Protein AF-A0A2Z6PAM6-F1 (afdb_monomer_lite)

Organism: Trifolium subterraneum (NCBI:txid3900)

Structure (mmCIF, N/CA/C/O backbone):
data_AF-A0A2Z6PAM6-F1
#
_entry.id   AF-A0A2Z6PAM6-F1
#
loop_
_atom_site.group_PDB
_atom_site.id
_atom_site.type_symbol
_atom_site.label_atom_id
_atom_site.label_alt_id
_atom_site.label_comp_id
_atom_site.label_asym_id
_atom_site.label_entity_id
_atom_site.label_seq_id
_atom_site.pdbx_PDB_ins_code
_atom_site.Cartn_x
_atom_site.Cartn_y
_atom_site.Cartn_z
_atom_site.occupancy
_atom_site.B_iso_or_equiv
_atom_site.auth_seq_id
_atom_site.auth_comp_id
_atom_site.auth_asym_id
_atom_site.auth_atom_id
_atom_site.pdbx_PDB_model_num
ATOM 1 N N . MET A 1 1 ? 54.724 46.630 -42.891 1.00 45.88 1 MET A N 1
ATOM 2 C CA . MET A 1 1 ? 53.769 45.525 -42.675 1.00 45.88 1 MET A CA 1
ATOM 3 C C . MET A 1 1 ? 54.551 44.374 -42.083 1.00 45.88 1 MET A C 1
ATOM 5 O O . MET A 1 1 ? 55.514 43.957 -42.706 1.00 45.88 1 MET A O 1
ATOM 9 N N . ASP A 1 2 ? 54.193 43.949 -40.875 1.00 35.38 2 ASP A N 1
ATOM 10 C CA . ASP A 1 2 ? 54.925 42.956 -40.084 1.00 35.38 2 ASP A CA 1
ATOM 11 C C . ASP A 1 2 ? 53.932 41.852 -39.654 1.00 35.38 2 ASP A C 1
ATOM 13 O O . ASP A 1 2 ? 52.906 42.189 -39.052 1.00 35.38 2 ASP A O 1
ATOM 17 N N . PRO A 1 3 ? 54.135 40.570 -40.024 1.00 47.66 3 PRO A N 1
ATOM 18 C CA . PRO A 1 3 ? 53.111 39.530 -39.903 1.00 47.66 3 PRO A CA 1
ATOM 19 C C . PRO A 1 3 ? 53.018 38.867 -38.515 1.00 47.66 3 PRO A C 1
ATOM 21 O O . PRO A 1 3 ? 52.340 37.852 -38.376 1.00 47.66 3 PRO A O 1
ATOM 24 N N . TYR A 1 4 ? 53.631 39.422 -37.464 1.00 41.81 4 TYR A N 1
ATOM 25 C CA . TYR A 1 4 ? 53.755 38.746 -36.160 1.00 41.81 4 TYR A CA 1
ATOM 26 C C . TYR A 1 4 ? 52.834 39.254 -35.032 1.00 41.81 4 TYR A C 1
ATOM 28 O O . TYR A 1 4 ? 53.184 39.189 -33.853 1.00 41.81 4 TYR A O 1
ATOM 36 N N . ARG A 1 5 ? 51.626 39.743 -35.354 1.00 42.84 5 ARG A N 1
ATOM 37 C CA . ARG A 1 5 ? 50.685 40.286 -34.344 1.00 42.84 5 ARG A CA 1
ATOM 38 C C . ARG A 1 5 ? 49.276 39.684 -34.349 1.00 42.84 5 ARG A C 1
ATOM 40 O O . ARG A 1 5 ? 48.326 40.347 -33.947 1.00 42.84 5 ARG A O 1
ATOM 47 N N . ALA A 1 6 ? 49.137 38.423 -34.753 1.00 43.88 6 ALA A N 1
ATOM 48 C CA . ALA A 1 6 ? 47.849 37.726 -34.773 1.00 43.88 6 ALA A CA 1
ATOM 49 C C . ALA A 1 6 ? 47.902 36.347 -34.095 1.00 43.88 6 ALA A C 1
ATOM 51 O O . ALA A 1 6 ? 47.520 35.353 -34.699 1.00 43.88 6 ALA A O 1
ATOM 52 N N . GLN A 1 7 ? 48.368 36.256 -32.840 1.00 43.19 7 GLN A N 1
ATOM 53 C CA . GLN A 1 7 ? 48.189 35.014 -32.071 1.00 43.19 7 GLN A CA 1
ATOM 54 C C . GLN A 1 7 ? 48.267 35.176 -30.544 1.00 43.19 7 GLN A C 1
ATOM 56 O O . GLN A 1 7 ? 49.054 34.503 -29.891 1.00 43.19 7 GLN A O 1
ATOM 61 N N . GLN A 1 8 ? 47.442 36.041 -29.941 1.00 41.97 8 GLN A N 1
ATOM 62 C CA . GLN A 1 8 ? 47.258 36.045 -28.477 1.00 41.97 8 GLN A CA 1
ATOM 63 C C . GLN A 1 8 ? 45.845 36.463 -28.031 1.00 41.97 8 GLN A C 1
ATOM 65 O O . GLN A 1 8 ? 45.720 37.381 -27.237 1.00 41.97 8 GLN A O 1
ATOM 70 N N . MET A 1 9 ? 44.773 35.802 -28.490 1.00 32.25 9 MET A N 1
ATOM 71 C CA . MET A 1 9 ? 43.457 35.876 -27.809 1.00 32.25 9 MET A CA 1
ATOM 72 C C . MET A 1 9 ? 42.585 34.629 -28.040 1.00 32.25 9 MET A C 1
ATOM 74 O O . MET A 1 9 ? 41.437 34.733 -28.461 1.00 32.25 9 MET A O 1
ATOM 78 N N . SER A 1 10 ? 43.099 33.437 -27.727 1.00 39.69 10 SER A N 1
ATOM 79 C CA . SER A 1 10 ? 42.270 32.221 -27.734 1.00 39.69 10 SER A CA 1
ATOM 80 C C . SER A 1 10 ? 42.698 31.257 -26.636 1.00 39.69 10 SER A C 1
ATOM 82 O O . SER A 1 10 ? 43.316 30.248 -26.933 1.00 39.69 10 SER A O 1
ATOM 84 N N . ASN A 1 11 ? 42.419 31.583 -25.371 1.00 38.12 11 ASN A N 1
ATOM 85 C CA . ASN A 1 11 ? 42.366 30.606 -24.274 1.00 38.12 11 ASN A CA 1
ATOM 86 C C . ASN A 1 11 ? 41.611 31.203 -23.075 1.00 38.12 11 ASN A C 1
ATOM 88 O O . ASN A 1 11 ? 42.201 31.584 -22.068 1.00 38.12 11 ASN A O 1
ATOM 92 N N . LEU A 1 12 ? 40.282 31.269 -23.182 1.00 33.22 12 LEU A N 1
ATOM 93 C CA . LEU A 1 12 ? 39.401 31.366 -22.019 1.00 33.22 12 LEU A CA 1
ATOM 94 C C . LEU A 1 12 ? 38.520 30.113 -21.998 1.00 33.22 12 LEU A C 1
ATOM 96 O O . LEU A 1 12 ? 37.408 30.080 -22.519 1.00 33.22 12 LEU A O 1
ATOM 100 N N . LEU A 1 13 ? 39.080 29.034 -21.453 1.00 33.25 13 LEU A N 1
ATOM 101 C CA . LEU A 1 13 ? 38.375 27.778 -21.237 1.00 33.25 13 LEU A CA 1
ATOM 102 C C . LEU A 1 13 ? 37.438 27.964 -20.030 1.00 33.25 13 LEU A C 1
ATOM 104 O O . LEU A 1 13 ? 37.853 27.838 -18.877 1.00 33.25 13 LEU A O 1
ATOM 108 N N . ILE A 1 14 ? 36.171 28.302 -20.279 1.00 33.44 14 ILE A N 1
ATOM 109 C CA . ILE A 1 14 ? 35.136 28.285 -19.240 1.00 33.44 14 ILE A CA 1
ATOM 110 C C . ILE A 1 14 ? 34.893 26.823 -18.860 1.00 33.44 14 ILE A C 1
ATOM 112 O O . ILE A 1 14 ? 34.308 26.041 -19.608 1.00 33.44 14 ILE A O 1
ATOM 116 N N . LYS A 1 15 ? 35.365 26.450 -17.672 1.00 30.73 15 LYS A N 1
ATOM 117 C CA . LYS A 1 15 ? 35.128 25.148 -17.050 1.00 30.73 15 LYS A CA 1
ATOM 118 C C . LYS A 1 15 ? 33.671 25.098 -16.574 1.00 30.73 15 LYS A C 1
ATOM 120 O O . LYS A 1 15 ? 33.370 25.464 -15.439 1.00 30.73 15 LYS A O 1
ATOM 125 N N . VAL A 1 16 ? 32.758 24.674 -17.450 1.00 31.38 16 VAL A N 1
ATOM 126 C CA . VAL A 1 16 ? 31.370 24.366 -17.078 1.00 31.38 16 VAL A CA 1
ATOM 127 C C . VAL A 1 16 ? 31.398 23.128 -16.182 1.00 31.38 16 VAL A C 1
ATOM 129 O O . VAL A 1 16 ? 31.627 22.012 -16.640 1.00 31.38 16 VAL A O 1
ATOM 132 N N . LYS A 1 17 ? 31.221 23.329 -14.873 1.00 30.00 17 LYS A N 1
ATOM 133 C CA . LYS A 1 17 ? 30.958 22.237 -13.932 1.00 30.00 17 LYS A CA 1
ATOM 134 C C . LYS A 1 17 ? 29.567 21.681 -14.234 1.00 30.00 17 LYS A C 1
ATOM 136 O O . LYS A 1 17 ? 28.572 22.354 -13.973 1.00 30.00 17 LYS A O 1
ATOM 141 N N . GLU A 1 18 ? 29.503 20.465 -14.767 1.00 33.84 18 GLU A N 1
ATOM 142 C CA . GLU A 1 18 ? 28.255 19.708 -14.861 1.00 33.84 18 GLU A CA 1
ATOM 143 C C . GLU A 1 18 ? 27.668 19.504 -13.455 1.00 33.84 18 GLU A C 1
ATOM 145 O O . GLU A 1 18 ? 28.290 18.907 -12.575 1.00 33.84 18 GLU A O 1
ATOM 150 N N . GLN A 1 19 ? 26.466 20.041 -13.235 1.00 35.66 19 GLN A N 1
ATOM 151 C CA . GLN A 1 19 ? 25.665 19.764 -12.046 1.00 35.66 19 GLN A CA 1
ATOM 152 C C . GLN A 1 19 ? 25.039 18.362 -12.136 1.00 35.66 19 GLN A C 1
ATOM 154 O O . GLN A 1 19 ? 24.623 17.935 -13.219 1.00 35.66 19 GLN A O 1
ATOM 159 N N . PRO A 1 20 ? 24.901 17.647 -11.006 1.00 32.34 20 PRO A N 1
ATOM 160 C CA . PRO A 1 20 ? 24.305 16.321 -10.994 1.00 32.34 20 PRO A CA 1
ATOM 161 C C . PRO A 1 20 ? 22.817 16.396 -11.361 1.00 32.34 20 PRO A C 1
ATOM 163 O O . PRO A 1 20 ? 22.029 17.102 -10.729 1.00 32.34 20 PRO A O 1
ATOM 166 N N . ARG A 1 21 ? 22.421 15.627 -12.382 1.00 33.53 21 ARG A N 1
ATOM 167 C CA . ARG A 1 21 ? 21.019 15.433 -12.776 1.00 33.53 21 ARG A CA 1
ATOM 168 C C . ARG A 1 21 ? 20.254 14.749 -11.642 1.00 33.53 21 ARG A C 1
ATOM 170 O O . ARG A 1 21 ? 20.293 13.528 -11.496 1.00 33.53 21 ARG A O 1
ATOM 177 N N . VAL A 1 22 ? 19.511 15.534 -10.868 1.00 31.36 22 VAL A N 1
ATOM 178 C CA . VAL A 1 22 ? 18.531 15.022 -9.907 1.00 31.36 22 VAL A CA 1
ATOM 179 C C . VAL A 1 22 ? 17.347 14.453 -10.690 1.00 31.36 22 VAL A C 1
ATOM 181 O O . VAL A 1 22 ? 16.573 15.185 -11.306 1.00 31.36 22 VAL A O 1
ATOM 184 N N . ARG A 1 23 ? 17.189 13.124 -10.679 1.00 29.56 23 ARG A N 1
ATOM 185 C CA . ARG A 1 23 ? 15.963 12.459 -11.141 1.00 29.56 23 ARG A CA 1
ATOM 186 C C . ARG A 1 23 ? 14.839 12.739 -10.143 1.00 29.56 23 ARG A C 1
ATOM 188 O O . ARG A 1 23 ? 14.643 11.990 -9.189 1.00 29.56 23 ARG A O 1
ATOM 195 N N . ILE A 1 24 ? 14.088 13.811 -10.374 1.00 32.34 24 ILE A N 1
ATOM 196 C CA . ILE A 1 24 ? 12.841 14.073 -9.655 1.00 32.34 24 ILE A CA 1
ATOM 197 C C . ILE A 1 24 ? 11.809 13.054 -10.153 1.00 32.34 24 ILE A C 1
ATOM 199 O O . ILE A 1 24 ? 11.395 13.088 -11.312 1.00 32.34 24 ILE A O 1
ATOM 203 N N . LYS A 1 25 ? 11.390 12.123 -9.287 1.00 28.56 25 LYS A N 1
ATOM 204 C CA . LYS A 1 25 ? 10.176 11.328 -9.520 1.00 28.56 25 LYS A CA 1
ATOM 205 C C . LYS A 1 25 ? 8.996 12.300 -9.492 1.00 28.56 25 LYS A C 1
ATOM 207 O O . LYS A 1 25 ? 8.609 12.775 -8.429 1.00 28.56 25 LYS A O 1
ATOM 212 N N . SER A 1 26 ? 8.480 12.649 -10.666 1.00 33.00 26 SER A N 1
ATOM 213 C CA . SER A 1 26 ? 7.432 13.650 -10.846 1.00 33.00 26 SER A CA 1
ATOM 214 C C . SER A 1 26 ? 6.115 13.199 -10.208 1.00 33.00 26 SER A C 1
ATOM 216 O O . SER A 1 26 ? 5.328 12.490 -10.832 1.00 33.00 26 SER A O 1
ATOM 218 N N . ARG A 1 27 ? 5.853 13.639 -8.975 1.00 38.69 27 ARG A N 1
ATOM 219 C CA . ARG A 1 27 ? 4.483 13.950 -8.557 1.00 38.69 27 ARG A CA 1
ATOM 220 C C . ARG A 1 27 ? 4.191 15.348 -9.094 1.00 38.69 27 ARG A C 1
ATOM 222 O O . ARG A 1 27 ? 4.946 16.272 -8.803 1.00 38.69 27 ARG A O 1
ATOM 229 N N . LEU A 1 28 ? 3.183 15.462 -9.959 1.00 45.59 28 LEU A N 1
ATOM 230 C CA . LEU A 1 28 ? 2.798 16.728 -10.584 1.00 45.59 28 LEU A CA 1
ATOM 231 C C . LEU A 1 28 ? 2.545 17.778 -9.487 1.00 45.59 28 LEU A C 1
ATOM 233 O O . LEU A 1 28 ? 1.817 17.483 -8.537 1.00 45.59 28 LEU A O 1
ATOM 237 N N . PRO A 1 29 ? 3.149 18.973 -9.567 1.00 42.41 29 PRO A N 1
ATOM 238 C CA . PRO A 1 29 ? 2.836 20.040 -8.634 1.00 42.41 29 PRO A CA 1
ATOM 239 C C . PRO A 1 29 ? 1.403 20.521 -8.892 1.00 42.41 29 PRO A C 1
ATOM 241 O O . PRO A 1 29 ? 1.026 20.801 -10.028 1.00 42.41 29 PRO A O 1
ATOM 244 N N . VAL A 1 30 ? 0.607 20.602 -7.824 1.00 56.91 30 VAL A N 1
ATOM 245 C CA . VAL A 1 30 ? -0.776 21.099 -7.847 1.00 56.91 30 VAL A CA 1
ATOM 246 C C . VAL A 1 30 ? -0.728 22.621 -7.961 1.00 56.91 30 VAL A C 1
ATOM 248 O O . VAL A 1 30 ? -0.848 23.339 -6.969 1.00 56.91 30 VAL A O 1
ATOM 251 N N . VAL A 1 31 ? -0.453 23.123 -9.162 1.00 70.75 31 VAL A N 1
ATOM 252 C CA . VAL A 1 31 ? -0.505 24.555 -9.456 1.00 70.75 31 VAL A CA 1
ATOM 253 C C . VAL A 1 31 ? -1.745 24.821 -10.306 1.00 70.75 31 VAL A C 1
ATOM 255 O O . VAL A 1 31 ? -1.947 24.097 -11.279 1.00 70.75 31 VAL A O 1
ATOM 258 N N . PRO A 1 32 ? -2.583 25.822 -9.971 1.00 82.12 32 PRO A N 1
ATOM 259 C CA . PRO A 1 32 ? -3.741 26.167 -10.790 1.00 82.12 32 PRO A CA 1
ATOM 260 C C . PRO A 1 32 ? -3.301 26.474 -12.224 1.00 82.12 32 PRO A C 1
ATOM 262 O O . PRO A 1 32 ? -2.483 27.373 -12.440 1.00 82.12 32 PRO A O 1
ATOM 265 N N . TYR A 1 33 ? -3.819 25.714 -13.190 1.00 84.12 33 TYR A N 1
ATOM 266 C CA . TYR A 1 33 ? -3.381 25.760 -14.588 1.00 84.12 33 TYR A CA 1
ATOM 267 C C . TYR A 1 33 ? -3.519 27.159 -15.205 1.00 84.12 33 TYR A C 1
ATOM 269 O O . TYR A 1 33 ? -2.689 27.563 -16.017 1.00 84.12 33 TYR A O 1
ATOM 277 N N . ASP A 1 34 ? -4.500 27.939 -14.747 1.00 83.88 34 ASP A N 1
ATOM 278 C CA . ASP A 1 34 ? -4.773 29.307 -15.206 1.00 83.88 34 ASP A CA 1
ATOM 279 C C . ASP A 1 34 ? -3.568 30.236 -14.997 1.00 83.88 34 ASP A C 1
ATOM 281 O O . ASP A 1 34 ? -3.312 31.141 -15.787 1.00 83.88 34 ASP A O 1
ATOM 285 N N . ARG A 1 35 ? -2.780 29.985 -13.943 1.00 90.50 35 ARG A N 1
ATOM 286 C CA . ARG A 1 35 ? -1.583 30.773 -13.621 1.00 90.50 35 ARG A CA 1
ATOM 287 C C . ARG A 1 35 ? -0.383 30.415 -14.489 1.00 90.50 35 ARG A C 1
ATOM 289 O O . ARG A 1 35 ? 0.575 31.180 -14.538 1.00 90.50 35 ARG A O 1
ATOM 296 N N . MET A 1 36 ? -0.408 29.264 -15.157 1.00 91.12 36 MET A N 1
ATOM 297 C CA . MET A 1 36 ? 0.644 28.867 -16.091 1.00 91.12 36 MET A CA 1
ATOM 298 C C . MET A 1 36 ? 0.428 29.463 -17.486 1.00 91.12 36 MET A C 1
ATOM 300 O O . MET A 1 36 ? 1.390 29.566 -18.246 1.00 91.12 36 MET A O 1
ATOM 304 N N . PHE A 1 37 ? -0.800 29.876 -17.820 1.00 90.50 37 PHE A N 1
ATOM 305 C CA . PHE A 1 37 ? -1.158 30.380 -19.148 1.00 90.50 37 PHE A CA 1
ATOM 306 C C . PHE A 1 37 ? -0.265 31.543 -19.624 1.00 90.50 37 PHE A C 1
ATOM 308 O O . PHE A 1 37 ? 0.335 31.399 -20.691 1.00 90.50 37 PHE A O 1
ATOM 315 N N . PRO A 1 38 ? -0.011 32.607 -18.826 1.00 93.19 38 PRO A N 1
ATOM 316 C CA . PRO A 1 38 ? 0.828 33.734 -19.257 1.00 93.19 38 PRO A CA 1
ATOM 317 C C . PRO A 1 38 ? 2.280 33.354 -19.581 1.00 93.19 38 PRO A C 1
ATOM 319 O O . PRO A 1 38 ? 2.973 34.079 -20.289 1.00 93.19 38 PRO A O 1
ATOM 322 N N . PHE A 1 39 ? 2.757 32.219 -19.063 1.00 94.00 39 PHE A N 1
ATOM 323 C CA . PHE A 1 39 ? 4.105 31.714 -19.321 1.00 94.00 39 PHE A CA 1
ATOM 324 C C . PHE A 1 39 ? 4.197 30.849 -20.577 1.00 94.00 39 PHE A C 1
ATOM 326 O O . PHE A 1 39 ? 5.301 30.641 -21.083 1.00 94.00 39 PHE A O 1
ATOM 333 N N . MET A 1 40 ? 3.065 30.333 -21.060 1.00 93.12 40 MET A N 1
ATOM 334 C CA . MET A 1 40 ? 2.990 29.473 -22.240 1.00 93.12 40 MET A CA 1
ATOM 335 C C . MET A 1 40 ? 2.682 30.281 -23.504 1.00 93.12 40 MET A C 1
ATOM 337 O O . MET A 1 40 ? 3.306 30.030 -24.532 1.00 93.12 40 MET A O 1
ATOM 341 N N . THR A 1 41 ? 1.797 31.284 -23.418 1.00 91.44 41 THR A N 1
ATOM 342 C CA . THR A 1 41 ? 1.348 32.100 -24.563 1.00 91.44 41 THR A CA 1
ATOM 343 C C . THR A 1 41 ? 2.485 32.716 -25.388 1.00 91.44 41 THR A C 1
ATOM 345 O O . THR A 1 41 ? 2.428 32.618 -26.609 1.00 91.44 41 THR A O 1
ATOM 348 N N . PRO A 1 42 ? 3.558 33.288 -24.799 1.00 93.19 42 PRO A N 1
ATOM 349 C CA . PRO A 1 42 ? 4.625 33.913 -25.589 1.00 93.19 42 PRO A CA 1
ATOM 350 C C . PRO A 1 42 ? 5.465 32.925 -26.412 1.00 93.19 42 PRO A C 1
ATOM 352 O O . PRO A 1 42 ? 6.220 33.342 -27.284 1.00 93.19 42 PRO A O 1
ATOM 355 N N . ALA A 1 43 ? 5.394 31.629 -26.098 1.00 91.31 43 ALA A N 1
ATOM 356 C CA . ALA A 1 43 ? 6.224 30.588 -26.701 1.00 91.31 43 ALA A CA 1
ATOM 357 C C . ALA A 1 43 ? 5.460 29.700 -27.697 1.00 91.31 43 ALA A C 1
ATOM 359 O O . ALA A 1 43 ? 6.053 28.796 -28.287 1.00 91.31 43 ALA A O 1
ATOM 360 N N . ILE A 1 44 ? 4.159 29.936 -27.884 1.00 93.81 44 ILE A N 1
ATOM 361 C CA . ILE A 1 44 ? 3.319 29.205 -28.836 1.00 93.81 44 ILE A CA 1
ATOM 362 C C . ILE A 1 44 ? 2.728 30.173 -29.866 1.00 93.81 44 ILE A C 1
ATOM 364 O O . ILE A 1 44 ? 2.447 31.328 -29.566 1.00 93.81 44 ILE A O 1
ATOM 368 N N . GLY A 1 45 ? 2.576 29.706 -31.107 1.00 95.38 45 GLY A N 1
ATOM 369 C CA . GLY A 1 45 ? 1.965 30.500 -32.174 1.00 95.38 45 GLY A CA 1
ATOM 370 C C . GLY A 1 45 ? 0.475 30.781 -31.919 1.00 95.38 45 GLY A C 1
ATOM 371 O O . GLY A 1 45 ? -0.152 30.062 -31.137 1.00 95.38 45 GLY A O 1
ATOM 372 N N . PRO A 1 46 ? -0.111 31.780 -32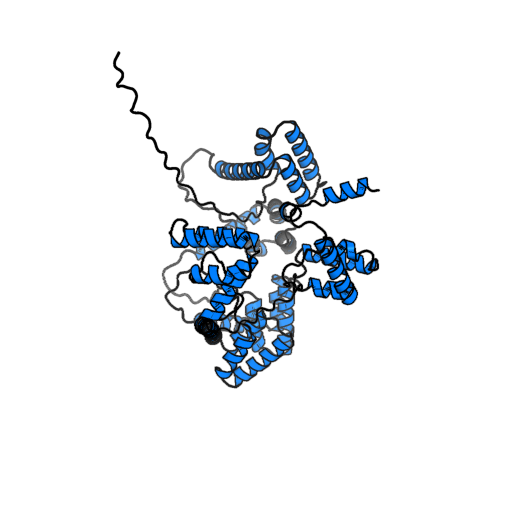.604 1.00 93.38 46 PRO A N 1
ATOM 373 C CA . PRO A 1 46 ? -1.488 32.230 -32.375 1.00 93.38 46 PRO A CA 1
ATOM 374 C C . PRO A 1 46 ? -2.528 31.106 -32.510 1.00 93.38 46 PRO A C 1
ATOM 376 O O . PRO A 1 46 ? -3.434 31.016 -31.685 1.00 93.38 46 PRO A O 1
ATOM 379 N N . ASP A 1 47 ? -2.355 30.187 -33.462 1.00 95.19 47 ASP A N 1
ATOM 380 C CA . ASP A 1 47 ? -3.275 29.056 -33.658 1.00 95.19 47 ASP A CA 1
ATOM 381 C C . ASP A 1 47 ? -3.343 28.141 -32.426 1.00 95.19 47 ASP A C 1
ATOM 383 O O . ASP A 1 47 ? -4.420 27.751 -31.974 1.00 95.19 47 ASP A O 1
ATOM 387 N N . LYS A 1 48 ? -2.181 27.848 -31.829 1.00 95.62 48 LYS A N 1
ATOM 388 C CA . LYS A 1 48 ? -2.077 27.020 -30.620 1.00 95.62 48 LYS A CA 1
ATOM 389 C C . LYS A 1 48 ? -2.547 27.762 -29.377 1.00 95.62 48 LYS A C 1
ATOM 391 O O . LYS A 1 48 ? -3.055 27.125 -28.459 1.00 95.62 48 LYS A O 1
ATOM 396 N N . THR A 1 49 ? -2.386 29.084 -29.341 1.00 95.88 49 THR A N 1
ATOM 397 C CA . THR A 1 49 ? -2.940 29.928 -28.277 1.00 95.88 49 THR A CA 1
ATOM 398 C C . THR A 1 49 ? -4.460 29.829 -28.253 1.00 95.88 49 THR A C 1
ATOM 400 O O . THR A 1 49 ? -5.014 29.531 -27.199 1.00 95.88 49 THR A O 1
ATOM 403 N N . ASN A 1 50 ? -5.115 29.970 -29.409 1.00 95.44 50 ASN A N 1
ATOM 404 C CA . ASN A 1 50 ? -6.572 29.863 -29.520 1.00 95.44 50 ASN A CA 1
ATOM 405 C C . ASN A 1 50 ? -7.071 28.460 -29.125 1.00 95.44 50 ASN A C 1
ATOM 407 O O . ASN A 1 50 ? -8.069 28.322 -28.416 1.00 95.44 50 ASN A O 1
ATOM 411 N N . GLU A 1 51 ? -6.362 27.404 -29.543 1.00 97.38 51 GLU A N 1
ATOM 412 C CA . GLU A 1 51 ? -6.699 26.025 -29.165 1.00 97.38 51 GLU A CA 1
ATOM 413 C C . GLU A 1 51 ? -6.540 25.785 -27.654 1.00 97.38 51 GLU A C 1
ATOM 415 O O . GLU A 1 51 ? -7.393 25.152 -27.023 1.00 97.38 51 GLU A O 1
ATOM 420 N N . LEU A 1 52 ? -5.464 26.311 -27.059 1.00 96.19 52 LEU A N 1
ATOM 421 C CA . LEU A 1 52 ? -5.209 26.217 -25.625 1.00 96.19 52 LEU A CA 1
ATOM 422 C C . LEU A 1 52 ? -6.254 27.000 -24.820 1.00 96.19 52 LEU A C 1
ATOM 424 O O . LEU A 1 52 ? -6.745 26.491 -23.817 1.00 96.19 52 LEU A O 1
ATOM 428 N N . GLU A 1 53 ? -6.631 28.198 -25.261 1.00 95.75 53 GLU A N 1
ATOM 429 C CA . GLU A 1 53 ? -7.657 29.032 -24.624 1.00 95.75 53 GLU A CA 1
ATOM 430 C C . GLU A 1 53 ? -9.029 28.345 -24.632 1.00 95.75 53 GLU A C 1
ATOM 432 O O . GLU A 1 53 ? -9.634 28.154 -23.575 1.00 95.75 53 GLU A O 1
ATOM 437 N N . ALA A 1 54 ? -9.457 27.822 -25.786 1.00 96.94 54 ALA A N 1
ATOM 438 C CA . ALA A 1 54 ? -10.690 27.042 -25.887 1.00 96.94 54 ALA A CA 1
ATOM 439 C C . ALA A 1 54 ? -10.668 25.780 -24.999 1.00 96.94 54 ALA A C 1
ATOM 441 O O . ALA A 1 54 ? -11.706 25.351 -24.482 1.00 96.94 54 ALA A O 1
ATOM 442 N N . LEU A 1 55 ? -9.493 25.164 -24.813 1.00 96.56 55 LEU A N 1
ATOM 443 C CA . LEU A 1 55 ? -9.315 24.028 -23.908 1.00 96.56 55 LEU A CA 1
ATOM 444 C C . LEU A 1 55 ? -9.476 24.442 -22.434 1.00 96.56 55 LEU A C 1
ATOM 446 O O . LEU A 1 55 ? -10.130 23.725 -21.672 1.00 96.56 55 LEU A O 1
ATOM 450 N N . PHE A 1 56 ? -8.912 25.586 -22.043 1.00 95.06 56 PHE A N 1
ATOM 451 C CA . PHE A 1 56 ? -9.050 26.155 -20.700 1.00 95.06 56 PHE A CA 1
ATOM 452 C C . PHE A 1 56 ? -10.495 26.532 -20.374 1.00 95.06 56 PHE A C 1
ATOM 454 O O . PHE A 1 56 ? -10.963 26.247 -19.272 1.00 95.06 56 PHE A O 1
ATOM 461 N N . ASP A 1 57 ? -11.228 27.096 -21.329 1.00 94.75 57 ASP A N 1
ATOM 462 C CA . ASP A 1 57 ? -12.637 27.442 -21.141 1.00 94.75 57 ASP A CA 1
ATOM 463 C C . ASP A 1 57 ? -13.513 26.209 -20.897 1.00 94.75 57 ASP A C 1
ATOM 465 O O . ASP A 1 57 ? -14.357 26.212 -19.998 1.00 94.75 57 ASP A O 1
ATOM 469 N N . LYS A 1 58 ? -13.275 25.115 -21.633 1.00 97.06 58 LYS A N 1
ATOM 470 C CA . LYS A 1 58 ? -13.954 23.828 -21.390 1.00 97.06 58 LYS A CA 1
ATOM 471 C C . LYS A 1 58 ? -13.640 23.264 -20.005 1.00 97.06 58 LYS A C 1
ATOM 473 O O . LYS A 1 58 ? -14.527 22.734 -19.341 1.00 97.06 58 LYS A O 1
ATOM 478 N N . TYR A 1 59 ? -12.390 23.387 -19.562 1.00 94.62 59 TYR A N 1
ATOM 479 C CA . TYR A 1 59 ? -11.976 22.960 -18.226 1.00 94.62 59 TYR A CA 1
ATOM 480 C C . TYR A 1 59 ? -12.643 23.791 -17.122 1.00 94.62 59 TYR A C 1
ATOM 482 O O . TYR A 1 59 ? -13.209 23.223 -16.192 1.00 94.62 59 TYR A O 1
ATOM 490 N N . LYS A 1 60 ? -12.678 25.122 -17.260 1.00 90.12 60 LYS A N 1
ATOM 491 C CA . LYS A 1 60 ? -13.350 26.022 -16.304 1.00 90.12 60 LYS A CA 1
ATOM 492 C C . LYS A 1 60 ? -14.853 25.768 -16.193 1.00 90.12 60 LYS A C 1
ATOM 494 O O . LYS A 1 60 ? -15.404 25.904 -15.106 1.00 90.12 60 LYS A O 1
ATOM 499 N N . ARG A 1 61 ? -15.509 25.375 -17.290 1.00 95.25 61 ARG A N 1
ATOM 500 C CA . ARG A 1 61 ? -16.927 24.972 -17.296 1.00 95.25 61 ARG A CA 1
ATOM 501 C C . ARG A 1 61 ? -17.170 23.547 -16.778 1.00 95.25 61 ARG A C 1
ATOM 503 O O . ARG A 1 61 ? -18.300 23.078 -16.836 1.00 95.25 61 ARG A O 1
ATOM 510 N N . ALA A 1 62 ? -16.134 22.856 -16.293 1.00 93.00 62 ALA A N 1
ATOM 511 C CA . ALA A 1 62 ? -16.184 21.458 -15.860 1.00 93.00 62 ALA A CA 1
ATOM 512 C C . ALA A 1 62 ? -16.696 20.481 -16.942 1.00 93.00 62 ALA A C 1
ATOM 514 O O . ALA A 1 62 ? -17.111 19.364 -16.641 1.00 93.00 62 ALA A O 1
ATOM 515 N N . GLU A 1 63 ? -16.610 20.859 -18.223 1.00 97.00 63 GLU A N 1
ATOM 516 C CA . GLU A 1 63 ? -16.969 20.004 -19.366 1.00 97.00 63 GLU A CA 1
ATOM 517 C C . GLU A 1 63 ? -15.896 18.935 -19.641 1.00 97.00 63 GLU A C 1
ATOM 519 O O . GLU A 1 63 ? -16.059 18.076 -20.511 1.00 97.00 63 GLU A O 1
ATOM 524 N N . MET A 1 64 ? -14.757 19.005 -18.943 1.00 96.06 64 MET A N 1
ATOM 525 C CA . MET A 1 64 ? -13.602 18.147 -19.168 1.00 96.06 64 MET A CA 1
ATOM 526 C C . MET A 1 64 ? -12.921 17.751 -17.850 1.00 96.06 64 MET A C 1
ATOM 528 O O . MET A 1 64 ? -12.488 18.636 -17.117 1.00 96.06 64 MET A O 1
ATOM 532 N N . PRO A 1 65 ? -12.735 16.446 -17.578 1.00 92.62 65 PRO A N 1
ATOM 533 C CA . PRO A 1 65 ? -11.993 15.984 -16.405 1.00 92.62 65 PRO A CA 1
ATOM 534 C C . PRO A 1 65 ? -10.511 16.396 -16.426 1.00 92.62 65 PRO A C 1
ATOM 536 O O . PRO A 1 65 ? -9.882 16.388 -17.490 1.00 92.62 65 PRO A O 1
ATOM 539 N N . ASP A 1 66 ? -9.916 16.612 -15.249 1.00 89.19 66 ASP A N 1
ATOM 540 C CA . ASP A 1 66 ? -8.523 17.061 -15.055 1.00 89.19 66 ASP A CA 1
ATOM 541 C C . ASP A 1 66 ? -7.486 16.263 -15.858 1.00 89.19 66 ASP A C 1
ATOM 543 O O . ASP A 1 66 ? -6.610 16.828 -16.516 1.00 89.19 66 ASP A O 1
ATOM 547 N N . HIS A 1 67 ? -7.585 14.931 -15.845 1.00 87.62 67 HIS A N 1
ATOM 548 C CA . HIS A 1 67 ? -6.637 14.059 -16.547 1.00 87.62 67 HIS A CA 1
ATOM 549 C C . HIS A 1 67 ? -6.739 14.201 -18.076 1.00 87.62 67 HIS A C 1
ATOM 551 O O . HIS A 1 67 ? -5.732 14.108 -18.788 1.00 87.62 67 HIS A O 1
ATOM 557 N N . THR A 1 68 ? -7.949 14.456 -18.586 1.00 94.38 68 THR A N 1
ATOM 558 C CA . THR A 1 68 ? -8.201 14.682 -20.015 1.00 94.38 68 THR A CA 1
ATOM 559 C C . THR A 1 68 ? -7.708 16.066 -20.422 1.00 94.38 68 THR A C 1
ATOM 561 O O . THR A 1 68 ? -7.036 16.191 -21.451 1.00 94.38 68 THR A O 1
ATOM 564 N N . PHE A 1 69 ? -7.967 17.080 -19.593 1.00 95.56 69 PHE A N 1
ATOM 565 C CA . PHE A 1 69 ? -7.455 18.433 -19.785 1.00 95.56 69 PHE A CA 1
ATOM 566 C C . PHE A 1 69 ? -5.924 18.443 -19.862 1.00 95.56 69 PHE A C 1
ATOM 568 O O . PHE A 1 69 ? -5.362 18.898 -20.859 1.00 95.56 69 PHE A O 1
ATOM 575 N N . PHE A 1 70 ? -5.243 17.847 -18.878 1.00 93.69 70 PHE A N 1
ATOM 576 C CA . PHE A 1 70 ? -3.780 17.822 -18.835 1.00 93.69 70 PHE A CA 1
ATOM 577 C C . PHE A 1 70 ? -3.169 17.105 -20.045 1.00 93.69 70 PHE A C 1
ATOM 579 O O . PHE A 1 70 ? -2.195 17.580 -20.632 1.00 93.69 70 PHE A O 1
ATOM 586 N N . SER A 1 71 ? -3.764 15.983 -20.460 1.00 94.81 71 SER A N 1
ATOM 587 C CA . SER A 1 71 ? -3.303 15.228 -21.630 1.00 94.81 71 SER A CA 1
ATOM 588 C C . SER A 1 71 ? -3.436 16.037 -22.923 1.00 94.81 71 SER A C 1
ATOM 590 O O . SER A 1 71 ? -2.516 16.036 -23.742 1.00 94.81 71 SER A O 1
ATOM 592 N N . ARG A 1 72 ? -4.545 16.769 -23.099 1.00 96.44 72 ARG A N 1
ATOM 593 C CA . ARG A 1 72 ? -4.751 17.643 -24.265 1.00 96.44 72 ARG A CA 1
ATOM 594 C C . ARG A 1 72 ? -3.835 18.859 -24.241 1.00 96.44 72 ARG A C 1
ATOM 596 O O . ARG A 1 72 ? -3.197 19.138 -25.249 1.00 96.44 72 ARG A O 1
ATOM 603 N N . MET A 1 73 ? -3.694 19.509 -23.088 1.00 96.38 73 MET A N 1
ATOM 604 C CA . MET A 1 73 ? -2.763 20.621 -22.900 1.00 96.38 73 MET A CA 1
ATOM 605 C C . MET A 1 73 ? -1.344 20.190 -23.289 1.00 96.38 73 MET A C 1
ATOM 607 O O . MET A 1 73 ? -0.706 20.837 -24.113 1.00 96.38 73 MET A O 1
ATOM 611 N N . LYS A 1 74 ? -0.885 19.033 -22.795 1.00 96.06 74 LYS A N 1
ATOM 612 C CA . LYS A 1 74 ? 0.419 18.451 -23.153 1.00 96.06 74 LYS A CA 1
ATOM 613 C C . LYS A 1 74 ? 0.576 18.204 -24.656 1.00 96.06 74 LYS A C 1
ATOM 615 O O . LYS A 1 74 ? 1.688 18.358 -25.154 1.00 96.06 74 LYS A O 1
ATOM 620 N N . GLY A 1 75 ? -0.497 17.852 -25.365 1.00 96.38 75 GLY A N 1
ATOM 621 C CA . GLY A 1 75 ? -0.494 17.703 -26.824 1.00 96.38 75 GLY A CA 1
ATOM 622 C C . GLY A 1 75 ? -0.345 19.028 -27.581 1.00 96.38 75 GLY A C 1
ATOM 623 O O . GLY A 1 75 ? 0.379 19.075 -28.570 1.00 96.38 75 GLY A O 1
ATOM 624 N N . ILE A 1 76 ? -0.973 20.103 -27.094 1.00 96.06 76 ILE A N 1
ATOM 625 C CA . ILE A 1 76 ? -0.939 21.429 -27.737 1.00 96.06 76 ILE A CA 1
ATOM 626 C C . ILE A 1 76 ? 0.416 22.112 -27.508 1.00 96.06 76 ILE A C 1
ATOM 628 O O . ILE A 1 76 ? 1.072 22.555 -28.457 1.00 96.06 76 ILE A O 1
ATOM 632 N N . VAL A 1 77 ? 0.851 22.183 -26.245 1.00 95.38 77 VAL A N 1
ATOM 633 C CA . VAL A 1 77 ? 2.026 22.977 -25.842 1.00 95.38 77 VAL A CA 1
ATOM 634 C C . VAL A 1 77 ? 3.325 22.177 -25.723 1.00 95.38 77 VAL A C 1
ATOM 636 O O . VAL A 1 77 ? 4.406 22.760 -25.710 1.00 95.38 77 VAL A O 1
ATOM 639 N N . GLY A 1 78 ? 3.251 20.847 -25.643 1.00 96.31 78 GLY A N 1
ATOM 640 C CA . GLY A 1 78 ? 4.408 19.985 -25.405 1.00 96.31 78 GLY A CA 1
ATOM 641 C C . GLY A 1 78 ? 4.835 19.910 -23.931 1.00 96.31 78 GLY A C 1
ATOM 642 O O . GLY A 1 78 ? 4.596 20.800 -23.114 1.00 96.31 78 GLY A O 1
ATOM 643 N N . LYS A 1 79 ? 5.500 18.807 -23.562 1.00 94.19 79 LYS A N 1
ATOM 644 C CA . LYS A 1 79 ? 5.916 18.521 -22.173 1.00 94.19 79 LYS A CA 1
ATOM 645 C C . LYS A 1 79 ? 6.968 19.506 -21.639 1.00 94.19 79 LYS A C 1
ATOM 647 O O . LYS A 1 79 ? 6.977 19.817 -20.445 1.00 94.19 79 LYS A O 1
ATOM 652 N N . GLU A 1 80 ? 7.867 19.959 -22.506 1.00 94.75 80 GLU A N 1
ATOM 653 C CA . GLU A 1 80 ? 8.962 20.865 -22.144 1.00 94.75 80 GLU A CA 1
ATOM 654 C C . GLU A 1 80 ? 8.438 22.245 -21.755 1.00 94.75 80 GLU A C 1
ATOM 656 O O . GLU A 1 80 ? 8.840 22.781 -20.721 1.00 94.75 80 GLU A O 1
ATOM 661 N N . LEU A 1 81 ? 7.471 22.776 -22.512 1.00 95.19 81 LEU A N 1
ATOM 662 C CA . LEU A 1 81 ? 6.898 24.085 -22.225 1.00 95.19 81 LEU A CA 1
ATOM 663 C C . LEU A 1 81 ? 6.087 24.085 -20.927 1.00 95.19 81 LEU A C 1
ATOM 665 O O . LEU A 1 81 ? 6.220 25.016 -20.137 1.00 95.19 81 LEU A O 1
ATOM 669 N N . ILE A 1 82 ? 5.338 23.009 -20.650 1.00 95.19 82 ILE A N 1
ATOM 670 C CA . ILE A 1 82 ? 4.651 22.823 -19.359 1.00 95.19 82 ILE A CA 1
ATOM 671 C C . ILE A 1 82 ? 5.666 22.872 -18.217 1.00 95.19 82 ILE A C 1
ATOM 673 O O . ILE A 1 82 ? 5.472 23.596 -17.246 1.00 95.19 82 ILE A O 1
ATOM 677 N N . SER A 1 83 ? 6.778 22.147 -18.357 1.00 93.19 83 SER A N 1
ATOM 678 C CA . SER A 1 83 ? 7.815 22.086 -17.323 1.00 93.19 83 SER A CA 1
ATOM 679 C C . SER A 1 83 ? 8.491 23.451 -17.121 1.00 93.19 83 SER A C 1
ATOM 681 O O . SER A 1 83 ? 8.714 23.866 -15.985 1.00 93.19 83 SER A O 1
ATOM 683 N N . SER A 1 84 ? 8.763 24.182 -18.208 1.00 95.25 84 SER A N 1
ATOM 684 C CA . SER A 1 84 ? 9.315 25.544 -18.166 1.00 95.25 84 SER A CA 1
ATOM 685 C C . SER A 1 84 ? 8.358 26.533 -17.492 1.00 95.25 84 SER A C 1
ATOM 687 O O . SER A 1 84 ? 8.766 27.271 -16.593 1.00 95.25 84 SER A O 1
ATOM 689 N N . ALA A 1 85 ? 7.077 26.511 -17.866 1.00 93.94 85 ALA A N 1
ATOM 690 C CA . ALA A 1 85 ? 6.045 27.369 -17.291 1.00 93.94 85 ALA A CA 1
ATOM 691 C C . ALA A 1 85 ? 5.839 27.097 -15.793 1.00 93.94 85 ALA A C 1
ATOM 693 O O . ALA A 1 85 ? 5.725 28.040 -15.010 1.00 93.94 85 ALA A O 1
ATOM 694 N N . THR A 1 86 ? 5.862 25.829 -15.367 1.00 90.62 86 THR A N 1
ATOM 695 C CA . THR A 1 86 ? 5.794 25.464 -13.944 1.00 90.62 86 THR A CA 1
ATOM 696 C C . THR A 1 86 ? 6.979 26.029 -13.159 1.00 90.62 86 THR A C 1
ATOM 698 O O . THR A 1 86 ? 6.779 26.587 -12.080 1.00 90.62 86 THR A O 1
ATOM 701 N N . THR A 1 87 ? 8.200 25.928 -13.694 1.00 90.94 87 THR A N 1
ATOM 702 C CA . THR A 1 87 ? 9.403 26.476 -13.046 1.00 90.94 87 THR A CA 1
ATOM 703 C C . THR A 1 87 ? 9.336 27.998 -12.936 1.00 90.94 87 THR A C 1
ATOM 705 O O . THR A 1 87 ? 9.528 28.528 -11.844 1.00 90.94 87 THR A O 1
ATOM 708 N N . LYS A 1 88 ? 8.972 28.702 -14.018 1.00 93.81 88 LYS A N 1
ATOM 709 C CA . LYS A 1 88 ? 8.840 30.171 -14.016 1.00 93.81 88 LYS A CA 1
ATOM 710 C C . LYS A 1 88 ? 7.774 30.664 -13.038 1.00 93.81 88 LYS A C 1
ATOM 712 O O . LYS A 1 88 ? 7.982 31.654 -12.344 1.00 93.81 88 LYS A O 1
ATOM 717 N N . LEU A 1 89 ? 6.653 29.954 -12.935 1.00 92.19 89 LEU A N 1
ATOM 718 C CA . LEU A 1 89 ? 5.603 30.274 -11.971 1.00 92.19 89 LEU A CA 1
ATOM 719 C C . LEU A 1 89 ? 6.066 30.044 -10.521 1.00 92.19 89 LEU A C 1
ATOM 721 O O . LEU A 1 89 ? 5.741 30.829 -9.629 1.00 92.19 89 LEU A O 1
ATOM 725 N N . LEU A 1 90 ? 6.858 28.997 -10.271 1.00 87.88 90 LEU A N 1
ATOM 726 C CA . LEU A 1 90 ? 7.456 28.753 -8.956 1.00 87.88 90 LEU A CA 1
ATOM 727 C C . LEU A 1 90 ? 8.483 29.837 -8.584 1.00 87.88 90 LEU A C 1
ATOM 729 O O . LEU A 1 90 ? 8.519 30.277 -7.434 1.00 87.88 90 LEU A O 1
ATOM 733 N N . GLU A 1 91 ? 9.282 30.292 -9.551 1.00 89.31 91 GLU A N 1
ATOM 734 C CA . GLU A 1 91 ? 10.222 31.408 -9.391 1.00 89.31 91 GLU A CA 1
ATOM 735 C C . GLU A 1 91 ? 9.496 32.734 -9.133 1.00 89.31 91 GLU A C 1
ATOM 737 O O . GLU A 1 91 ? 9.845 33.436 -8.186 1.00 89.31 91 GLU A O 1
ATOM 742 N N . GLN A 1 92 ? 8.427 33.041 -9.877 1.00 90.94 92 GLN A N 1
ATOM 743 C CA . GLN A 1 92 ? 7.621 34.248 -9.656 1.00 90.94 92 GLN A CA 1
ATOM 744 C C . GLN A 1 92 ? 7.029 34.285 -8.239 1.00 90.94 92 GLN A C 1
ATOM 746 O O . GLN A 1 92 ? 7.097 35.318 -7.570 1.00 90.94 92 GLN A O 1
ATOM 751 N N . ASN A 1 93 ? 6.500 33.157 -7.752 1.00 81.19 93 ASN A N 1
ATOM 752 C CA . ASN A 1 93 ? 5.971 33.053 -6.388 1.00 81.19 93 ASN A CA 1
ATOM 753 C C . ASN A 1 93 ? 7.060 33.247 -5.318 1.00 81.19 93 ASN A C 1
ATOM 755 O O . ASN A 1 93 ? 6.763 33.730 -4.227 1.00 81.19 93 ASN A O 1
ATOM 759 N N . ARG A 1 94 ? 8.318 32.894 -5.621 1.00 79.19 94 ARG A N 1
ATOM 760 C CA . ARG A 1 94 ? 9.474 33.189 -4.758 1.00 79.19 94 ARG A CA 1
ATOM 761 C C . ARG A 1 94 ? 9.840 34.672 -4.778 1.00 79.19 94 ARG A C 1
ATOM 763 O O . ARG A 1 94 ? 10.086 35.242 -3.721 1.00 79.19 94 ARG A O 1
ATOM 770 N N . SER A 1 95 ? 9.859 35.306 -5.947 1.00 80.38 95 SER A N 1
ATOM 771 C CA . SER A 1 95 ? 10.263 36.712 -6.092 1.00 80.38 95 SER A CA 1
ATOM 772 C C . SER A 1 95 ? 9.222 37.705 -5.566 1.00 80.38 95 SER A C 1
ATOM 774 O O . SER A 1 95 ? 9.591 38.757 -5.050 1.00 80.38 95 SER A O 1
ATOM 776 N N . GLN A 1 96 ? 7.928 37.376 -5.625 1.00 67.12 96 GLN A N 1
ATOM 777 C CA . GLN A 1 96 ? 6.861 38.231 -5.082 1.00 67.12 96 GLN A CA 1
ATOM 778 C C . GLN A 1 96 ? 6.874 38.345 -3.548 1.00 67.12 96 GLN A C 1
ATOM 780 O O . GLN A 1 96 ? 6.201 39.214 -3.003 1.00 67.12 96 GLN A O 1
ATOM 785 N N . GLN A 1 97 ? 7.671 37.537 -2.844 1.00 53.59 97 GLN A N 1
ATOM 786 C CA . GLN A 1 97 ? 7.869 37.682 -1.398 1.00 53.59 97 GLN A CA 1
ATOM 787 C C . GLN A 1 97 ? 8.896 38.768 -1.015 1.00 53.59 97 GLN A C 1
ATOM 789 O O . GLN A 1 97 ? 9.106 38.980 0.175 1.00 53.59 97 GLN A O 1
ATOM 794 N N . VAL A 1 98 ? 9.535 39.461 -1.974 1.00 46.53 98 VAL A N 1
ATOM 795 C CA . VAL A 1 98 ? 10.721 40.305 -1.693 1.00 46.53 98 VAL A CA 1
ATOM 796 C C . VAL A 1 98 ? 10.538 41.811 -1.963 1.00 46.53 98 VAL A C 1
ATOM 798 O O . VAL A 1 98 ? 11.386 42.597 -1.550 1.00 46.53 98 VAL A O 1
ATOM 801 N N . THR A 1 99 ? 9.435 42.286 -2.552 1.00 44.03 99 THR A N 1
ATOM 802 C CA . THR A 1 99 ? 9.356 43.705 -2.970 1.00 44.03 99 THR A CA 1
ATOM 803 C C . THR A 1 99 ? 8.232 44.490 -2.287 1.00 44.03 99 THR A C 1
ATOM 805 O O . THR A 1 99 ? 7.117 44.569 -2.792 1.00 44.03 99 THR A O 1
ATOM 808 N N . GLY A 1 100 ? 8.564 45.129 -1.157 1.00 37.78 100 GLY A N 1
ATOM 809 C CA . GLY A 1 100 ? 7.748 46.137 -0.466 1.00 37.78 100 GLY A CA 1
ATOM 810 C C . GLY A 1 100 ? 8.584 47.018 0.483 1.00 37.78 100 GLY A C 1
ATOM 811 O O . GLY A 1 100 ? 8.789 46.670 1.638 1.00 37.78 100 GLY A O 1
ATOM 812 N N . ASN A 1 101 ? 9.083 48.155 -0.021 1.00 38.78 101 ASN A N 1
ATOM 813 C CA . ASN A 1 101 ? 9.744 49.267 0.707 1.00 38.78 101 ASN A CA 1
ATOM 814 C C . ASN A 1 101 ? 8.757 49.952 1.699 1.00 38.78 101 ASN A C 1
ATOM 816 O O . ASN A 1 101 ? 7.580 50.012 1.370 1.00 38.78 101 ASN A O 1
ATOM 820 N N . LYS A 1 102 ? 9.059 50.579 2.860 1.00 38.12 102 LYS A N 1
ATOM 821 C CA . LYS A 1 102 ? 10.265 51.125 3.537 1.00 38.12 102 LYS A CA 1
ATOM 822 C C . LYS A 1 102 ? 9.923 51.410 5.036 1.00 38.12 102 LYS A C 1
ATOM 824 O O . LYS A 1 102 ? 9.050 52.242 5.273 1.00 38.12 102 LYS A O 1
ATOM 829 N N . ARG A 1 103 ? 10.634 50.838 6.027 1.00 29.59 103 ARG A N 1
ATOM 830 C CA . ARG A 1 103 ? 11.126 51.473 7.297 1.00 29.59 103 ARG A CA 1
ATOM 831 C C . ARG A 1 103 ? 11.758 50.425 8.239 1.00 29.59 103 ARG A C 1
ATOM 833 O O . ARG A 1 103 ? 11.267 49.303 8.273 1.00 29.59 103 ARG A O 1
ATOM 840 N N . PRO A 1 104 ? 12.825 50.753 8.998 1.00 40.69 104 PRO A N 1
ATOM 841 C CA . PRO A 1 104 ? 13.647 49.747 9.657 1.00 40.69 104 PRO A CA 1
ATOM 842 C C . PRO A 1 104 ? 13.157 49.446 11.078 1.00 40.69 104 PRO A C 1
ATOM 844 O O . PRO A 1 104 ? 13.181 50.311 11.954 1.00 40.69 104 PRO A O 1
ATOM 847 N N . ARG A 1 105 ? 12.790 48.191 11.330 1.00 34.53 105 ARG A N 1
ATOM 848 C CA . ARG A 1 105 ? 12.937 47.569 12.646 1.00 34.53 105 ARG A CA 1
ATOM 849 C C . ARG A 1 105 ? 13.416 46.139 12.431 1.00 34.53 105 ARG A C 1
ATOM 851 O O . ARG A 1 105 ? 12.929 45.445 11.550 1.00 34.53 105 ARG A O 1
ATOM 858 N N . THR A 1 106 ? 14.441 45.780 13.187 1.00 39.66 106 THR A N 1
ATOM 859 C CA . THR A 1 106 ? 15.050 44.456 13.301 1.00 39.66 106 THR A CA 1
ATOM 860 C C . THR A 1 106 ? 13.979 43.370 13.371 1.00 39.66 106 THR A C 1
ATOM 862 O O . THR A 1 106 ? 13.241 43.313 14.350 1.00 39.66 106 THR A O 1
ATOM 865 N N . GLU A 1 107 ? 13.900 42.503 12.360 1.00 33.53 107 GLU A N 1
ATOM 866 C CA . GLU A 1 107 ? 12.993 41.357 12.383 1.00 33.53 107 GLU A CA 1
ATOM 867 C C . GLU A 1 107 ? 13.724 40.088 11.941 1.00 33.53 107 GLU A C 1
ATOM 869 O O . GLU A 1 107 ? 14.332 40.002 10.874 1.00 33.53 107 GLU A O 1
ATOM 874 N N . ILE A 1 108 ? 13.714 39.127 12.857 1.00 34.72 108 ILE A N 1
ATOM 875 C CA . ILE A 1 108 ? 14.330 37.810 12.772 1.00 34.72 108 ILE A CA 1
ATOM 876 C C . ILE A 1 108 ? 13.606 37.010 11.683 1.00 34.72 108 ILE A C 1
ATOM 878 O O . ILE A 1 108 ? 12.378 36.943 11.659 1.00 34.72 108 ILE A O 1
ATOM 882 N N . HIS A 1 109 ? 14.371 36.379 10.790 1.00 34.94 109 HIS A N 1
ATOM 883 C CA . HIS A 1 109 ? 13.866 35.458 9.774 1.00 34.94 109 HIS A CA 1
ATOM 884 C C . HIS A 1 109 ? 13.056 34.316 10.413 1.00 34.94 109 HIS A C 1
ATOM 886 O O . HIS A 1 109 ? 13.634 33.332 10.871 1.00 34.94 109 HIS A O 1
ATOM 892 N N . SER A 1 110 ? 11.723 34.403 10.405 1.00 42.97 110 SER A N 1
ATOM 893 C CA . SER A 1 110 ? 10.863 33.248 10.675 1.00 42.97 110 SER A CA 1
ATOM 894 C C . SER A 1 110 ? 10.395 32.643 9.353 1.00 42.97 110 SER A C 1
ATOM 896 O O . SER A 1 110 ? 9.639 33.232 8.579 1.00 42.97 110 SER A O 1
ATOM 898 N N . SER A 1 111 ? 10.854 31.429 9.058 1.00 42.00 111 SER A N 1
ATOM 899 C CA . SER A 1 111 ? 10.179 30.570 8.092 1.00 42.00 111 SER A CA 1
ATOM 900 C C . SER A 1 111 ? 8.817 30.214 8.690 1.00 42.00 111 SER A C 1
ATOM 902 O O . SER A 1 111 ? 8.742 29.308 9.519 1.00 42.00 111 SER A O 1
ATOM 904 N N . LYS A 1 112 ? 7.762 30.962 8.332 1.00 60.75 112 LYS A N 1
ATOM 905 C CA . LYS A 1 112 ? 6.391 30.720 8.808 1.00 60.75 112 LYS A CA 1
ATOM 906 C C . LYS A 1 112 ? 6.016 29.261 8.570 1.00 60.75 112 LYS A C 1
ATOM 908 O O . LYS A 1 112 ? 5.790 28.830 7.438 1.00 60.75 112 LYS A O 1
ATOM 913 N N . GLN A 1 113 ? 6.006 28.493 9.649 1.00 56.00 113 GLN A N 1
ATOM 914 C CA . GLN A 1 113 ? 5.687 27.083 9.617 1.00 56.00 113 GLN A CA 1
ATOM 915 C C . GLN A 1 113 ? 4.183 26.950 9.400 1.00 56.00 113 GLN A C 1
ATOM 917 O O . GLN A 1 113 ? 3.383 27.445 10.184 1.00 56.00 113 GLN A O 1
ATOM 922 N N . LEU A 1 114 ? 3.791 26.306 8.303 1.00 70.31 114 LEU A N 1
ATOM 923 C CA . LEU A 1 114 ? 2.391 25.994 8.042 1.00 70.31 114 LEU A CA 1
ATOM 924 C C . LEU A 1 114 ? 1.888 25.035 9.125 1.00 70.31 114 LEU A C 1
ATOM 926 O O . LEU A 1 114 ? 2.351 23.897 9.194 1.00 70.31 114 LEU A O 1
ATOM 930 N N . VAL A 1 115 ? 0.947 25.501 9.944 1.00 81.12 115 VAL A N 1
ATOM 931 C CA . VAL A 1 115 ? 0.271 24.693 10.963 1.00 81.12 115 VAL A CA 1
ATOM 932 C C . VAL A 1 115 ? -0.698 23.721 10.273 1.00 81.12 115 VAL A C 1
ATOM 934 O O . VAL A 1 115 ? -1.583 24.171 9.538 1.00 81.12 115 VAL A O 1
ATOM 937 N N . PRO A 1 116 ? -0.539 22.396 10.440 1.00 82.81 116 PRO A N 1
ATOM 938 C CA . PRO A 1 116 ? -1.507 21.417 9.954 1.00 82.81 116 PRO A CA 1
ATOM 939 C C . PRO A 1 116 ? -2.878 21.609 10.614 1.00 82.81 116 PRO A C 1
ATOM 941 O O . PRO A 1 116 ? -2.965 21.858 11.812 1.00 82.81 116 PRO A O 1
ATOM 944 N N . PHE A 1 117 ? -3.957 21.465 9.842 1.00 82.50 117 PHE A N 1
ATOM 945 C CA . PHE A 1 117 ? -5.313 21.783 10.302 1.00 82.50 117 PHE A CA 1
ATOM 946 C C . PHE A 1 117 ? -5.752 20.964 11.526 1.00 82.50 117 PHE A C 1
ATOM 948 O O . PHE A 1 117 ? -6.275 21.517 12.488 1.00 82.50 117 PHE A O 1
ATOM 955 N N . ASN A 1 118 ? -5.449 19.667 11.541 1.00 80.69 118 ASN A N 1
ATOM 956 C CA . ASN A 1 118 ? -5.739 18.772 12.662 1.00 80.69 118 ASN A CA 1
ATOM 957 C C . ASN A 1 118 ? -5.065 19.183 13.986 1.00 80.69 118 ASN A C 1
ATOM 959 O O . ASN A 1 118 ? -5.514 18.766 15.049 1.00 80.69 118 ASN A O 1
ATOM 963 N N . GLN A 1 119 ? -4.019 20.013 13.942 1.00 88.81 119 GLN A N 1
ATOM 964 C CA . GLN A 1 119 ? -3.351 20.525 15.139 1.00 88.81 119 GLN A CA 1
ATOM 965 C C . GLN A 1 119 ? -4.015 21.786 15.704 1.00 88.81 119 GLN A C 1
ATOM 967 O O . GLN A 1 119 ? -3.771 22.110 16.858 1.00 88.81 119 GLN A O 1
ATOM 972 N N . LEU A 1 120 ? -4.868 22.475 14.938 1.00 90.31 120 LEU A N 1
ATOM 973 C CA . LEU A 1 120 ? -5.611 23.648 15.419 1.00 90.31 120 LEU A CA 1
ATOM 974 C C . LEU A 1 120 ? -6.880 23.269 16.194 1.00 90.31 120 LEU A C 1
ATOM 976 O O . LEU A 1 120 ? -7.342 24.055 17.014 1.00 90.31 120 LEU A O 1
ATOM 980 N N . PHE A 1 121 ? -7.427 22.069 15.974 1.00 86.81 121 PHE A N 1
ATOM 981 C CA . PHE A 1 121 ? -8.677 21.620 16.600 1.00 86.81 121 PHE A CA 1
ATOM 982 C C . PHE A 1 121 ? -8.712 21.751 18.125 1.00 86.81 121 PHE A C 1
ATOM 984 O O . PHE A 1 121 ? -9.650 22.367 18.624 1.00 86.81 121 PHE A O 1
ATOM 991 N N . PRO A 1 122 ? -7.704 21.267 18.878 1.00 88.62 122 PRO A N 1
ATOM 992 C CA . PRO A 1 122 ? -7.729 21.340 20.339 1.00 88.62 122 PRO A CA 1
ATOM 993 C C . PRO A 1 122 ? -7.818 22.766 20.901 1.00 88.62 122 PRO A C 1
ATOM 995 O O . PRO A 1 122 ? -8.270 22.943 22.027 1.00 88.62 122 PRO A O 1
ATOM 998 N N . PHE A 1 123 ? -7.408 23.771 20.122 1.00 91.25 123 PHE A N 1
ATOM 999 C CA . PHE A 1 123 ? -7.443 25.190 20.496 1.00 91.25 123 PHE A CA 1
ATOM 1000 C C . PHE A 1 123 ? -8.763 25.857 20.107 1.00 91.25 123 PHE A C 1
ATOM 1002 O O . PHE A 1 123 ? -9.145 26.869 20.685 1.00 91.25 123 PHE A O 1
ATOM 1009 N N . LEU A 1 124 ? -9.475 25.284 19.135 1.00 90.06 124 LEU A N 1
ATOM 1010 C CA . LEU A 1 124 ? -10.767 25.779 18.672 1.00 90.06 124 LEU A CA 1
ATOM 1011 C C . LEU A 1 124 ? -11.915 25.245 19.531 1.00 90.06 124 LEU A C 1
ATOM 1013 O O . LEU A 1 124 ? -12.814 26.009 19.869 1.00 90.06 124 LEU A O 1
ATOM 1017 N N . THR A 1 125 ? -11.864 23.969 19.932 1.00 83.50 125 THR A N 1
ATOM 1018 C CA . THR A 1 125 ? -12.934 23.297 20.694 1.00 83.50 125 THR A CA 1
ATOM 1019 C C . THR A 1 125 ? -13.378 24.034 21.966 1.00 83.50 125 THR A C 1
ATOM 1021 O O . THR A 1 125 ? -14.580 24.085 22.208 1.00 83.50 125 THR A O 1
ATOM 1024 N N . PRO A 1 126 ? -12.487 24.633 22.782 1.00 85.94 126 PRO A N 1
ATOM 1025 C CA . PRO A 1 126 ? -12.907 25.313 24.009 1.00 85.94 126 PRO A CA 1
ATOM 1026 C C . PRO A 1 126 ? -13.666 26.625 23.771 1.00 85.94 126 PRO A C 1
ATOM 1028 O O . PRO A 1 126 ? -14.308 27.123 24.692 1.00 85.94 126 PRO A O 1
ATOM 1031 N N . GLN A 1 127 ? -13.551 27.216 22.576 1.00 85.00 127 GLN A N 1
ATOM 1032 C CA . GLN A 1 127 ? -14.019 28.578 22.285 1.00 85.00 127 GLN A CA 1
ATOM 1033 C C . GLN A 1 127 ? -15.262 28.618 21.383 1.00 85.00 127 GLN A C 1
ATOM 1035 O O . GLN A 1 127 ? -15.773 29.701 21.097 1.00 85.00 127 GLN A O 1
ATOM 1040 N N . ILE A 1 128 ? -15.751 27.459 20.934 1.00 93.06 128 ILE A N 1
ATOM 1041 C CA . ILE A 1 128 ? -16.890 27.345 20.019 1.00 93.06 128 ILE A CA 1
ATOM 1042 C C . ILE A 1 128 ? -18.030 26.548 20.636 1.00 93.06 128 ILE A C 1
ATOM 1044 O O . ILE A 1 128 ? -17.817 25.612 21.403 1.00 93.06 128 ILE A O 1
ATOM 1048 N N . ASP A 1 129 ? -19.255 26.924 20.280 1.00 95.50 129 ASP A N 1
ATOM 1049 C CA . ASP A 1 129 ? -20.436 26.126 20.581 1.00 95.50 129 ASP A CA 1
ATOM 1050 C C . ASP A 1 129 ? -20.397 24.771 1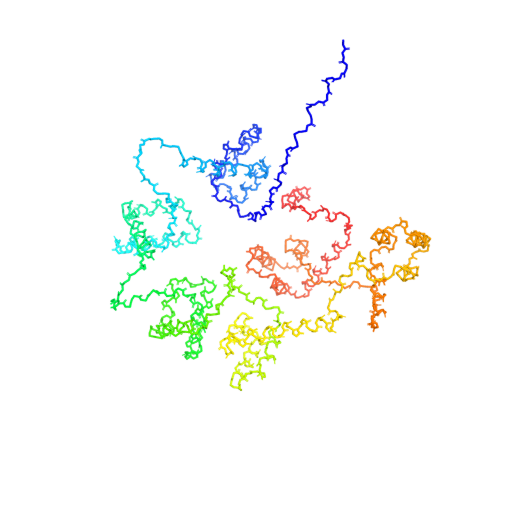9.846 1.00 95.50 129 ASP A C 1
ATOM 1052 O O . ASP A 1 129 ? -19.657 24.571 18.875 1.00 95.50 129 ASP A O 1
ATOM 1056 N N . SER A 1 130 ? -21.186 23.815 20.341 1.00 90.81 130 SER A N 1
ATOM 1057 C CA . SER A 1 130 ? -21.185 22.441 19.830 1.00 90.81 130 SER A CA 1
ATOM 1058 C C . SER A 1 130 ? -21.554 22.352 18.347 1.00 90.81 130 SER A C 1
ATOM 1060 O O . SER A 1 130 ? -21.087 21.434 17.672 1.00 90.81 130 SER A O 1
ATOM 1062 N N . ASP A 1 131 ? -22.370 23.273 17.834 1.00 94.81 131 ASP A N 1
ATOM 1063 C CA . ASP A 1 131 ? -22.832 23.237 16.447 1.00 94.81 131 ASP A CA 1
ATOM 1064 C C . ASP A 1 131 ? -21.689 23.627 15.505 1.00 94.81 131 ASP A C 1
ATOM 1066 O O . ASP A 1 131 ? -21.348 22.874 14.587 1.00 94.81 131 ASP A O 1
ATOM 1070 N N . LYS A 1 132 ? -20.978 24.717 15.815 1.00 94.31 132 LYS A N 1
ATOM 1071 C CA . LYS A 1 132 ? -19.766 25.112 15.077 1.00 94.31 132 LYS A CA 1
ATOM 1072 C C . LYS A 1 132 ? -18.647 24.085 15.182 1.00 94.31 132 LYS A C 1
ATOM 1074 O O . LYS A 1 132 ? -17.910 23.893 14.214 1.00 94.31 132 LYS A O 1
ATOM 1079 N N . ALA A 1 133 ? -18.510 23.414 16.328 1.00 92.31 133 ALA A N 1
ATOM 1080 C CA . ALA A 1 133 ? -17.548 22.323 16.481 1.00 92.31 133 ALA A CA 1
ATOM 1081 C C . ALA A 1 133 ? -17.835 21.180 15.499 1.00 92.31 133 ALA A C 1
ATOM 1083 O O . ALA A 1 133 ? -16.919 20.702 14.826 1.00 92.31 133 ALA A O 1
ATOM 1084 N N . ASN A 1 134 ? -19.105 20.793 15.364 1.00 92.12 134 ASN A N 1
ATOM 1085 C CA . ASN A 1 134 ? -19.533 19.747 14.438 1.00 92.12 134 ASN A CA 1
ATOM 1086 C C . ASN A 1 134 ? -19.336 20.159 12.967 1.00 92.12 134 ASN A C 1
ATOM 1088 O O . ASN A 1 134 ? -18.874 19.349 12.156 1.00 92.12 134 ASN A O 1
ATOM 1092 N N . GLU A 1 135 ? -19.627 21.415 12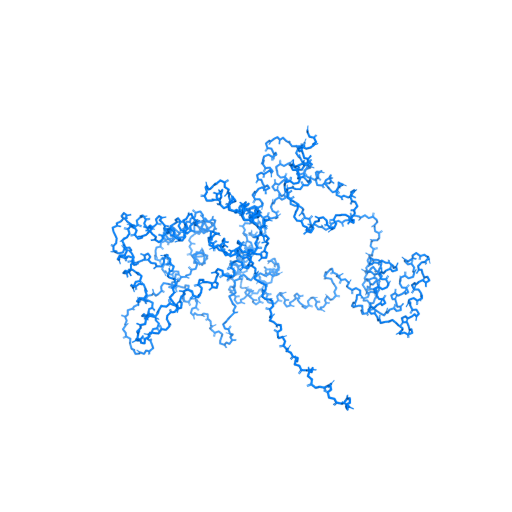.615 1.00 96.25 135 GLU A N 1
ATOM 1093 C CA . GLU A 1 135 ? -19.385 21.941 11.264 1.00 96.25 135 GLU A CA 1
ATOM 1094 C C . GLU A 1 135 ? -17.892 21.953 10.910 1.00 96.25 135 GLU A C 1
ATOM 1096 O O . GLU A 1 135 ? -17.492 21.481 9.841 1.00 96.25 135 GLU A O 1
ATOM 1101 N N . ILE A 1 136 ? -17.044 22.430 11.825 1.00 94.62 136 ILE A N 1
ATOM 1102 C CA . ILE A 1 136 ? -15.591 22.461 11.632 1.00 94.62 136 ILE A CA 1
ATOM 1103 C C . ILE A 1 136 ? -15.015 21.047 11.550 1.00 94.62 136 ILE A C 1
ATOM 1105 O O . ILE A 1 136 ? -14.171 20.792 10.688 1.00 94.62 136 ILE A O 1
ATOM 1109 N N . GLN A 1 137 ? -15.511 20.107 12.360 1.00 92.06 137 GLN A N 1
ATOM 1110 C CA . GLN A 1 137 ? -15.128 18.696 12.272 1.00 92.06 137 GLN A CA 1
ATOM 1111 C C . GLN A 1 137 ? -15.509 18.086 10.918 1.00 92.06 137 GLN A C 1
ATOM 1113 O O . GLN A 1 137 ? -14.680 17.442 10.277 1.00 92.06 137 GLN A O 1
ATOM 1118 N N . THR A 1 138 ? -16.724 18.352 10.434 1.00 94.94 138 THR A N 1
ATOM 1119 C CA . THR A 1 138 ? -17.175 17.896 9.109 1.00 94.94 138 THR A CA 1
ATOM 1120 C C . THR A 1 138 ? -16.257 18.425 8.005 1.00 94.94 138 THR A C 1
ATOM 1122 O O . THR A 1 138 ? -15.877 17.690 7.089 1.00 94.94 138 THR A O 1
ATOM 1125 N N . LEU A 1 139 ? -15.848 19.690 8.116 1.00 95.12 139 LEU A N 1
ATOM 1126 C CA . LEU A 1 139 ? -14.949 20.341 7.172 1.00 95.12 139 LEU A CA 1
ATOM 1127 C C . LEU A 1 139 ? -13.527 19.753 7.201 1.00 95.12 139 LEU A C 1
ATOM 1129 O O . LEU A 1 139 ? -12.898 19.613 6.148 1.00 95.12 139 LEU A O 1
ATOM 1133 N N . ALA A 1 140 ? -13.028 19.354 8.373 1.00 90.12 140 ALA A N 1
ATOM 1134 C CA . ALA A 1 140 ? -11.773 18.608 8.489 1.00 90.12 140 ALA A CA 1
ATOM 1135 C C . ALA A 1 140 ? -11.840 17.245 7.849 1.00 90.12 140 ALA A C 1
ATOM 1137 O O . ALA A 1 140 ? -10.946 16.909 7.074 1.00 90.12 140 ALA A O 1
ATOM 1138 N N . ASP A 1 141 ? -12.906 16.500 8.109 1.00 90.62 141 ASP A N 1
ATOM 1139 C CA . ASP A 1 141 ? -13.051 15.174 7.540 1.00 90.62 141 ASP A CA 1
ATOM 1140 C C . ASP A 1 141 ? -13.122 15.255 6.000 1.00 90.62 141 ASP A C 1
ATOM 1142 O O . ASP A 1 141 ? -12.483 14.461 5.309 1.00 90.62 141 ASP A O 1
ATOM 1146 N N . GLN A 1 142 ? -13.818 16.254 5.439 1.00 94.00 142 GLN A N 1
ATOM 1147 C CA . GLN A 1 142 ? -13.835 16.522 3.989 1.00 94.00 142 GLN A CA 1
ATOM 1148 C C . GLN A 1 142 ? -12.451 16.902 3.437 1.00 94.00 142 GLN A C 1
ATOM 1150 O O . GLN A 1 142 ? -12.051 16.438 2.364 1.00 94.00 142 GLN A O 1
ATOM 1155 N N . TYR A 1 143 ? -11.696 17.733 4.162 1.00 91.69 143 TYR A N 1
ATOM 1156 C CA . TYR A 1 143 ? -10.336 18.114 3.777 1.00 91.69 143 TYR A CA 1
ATOM 1157 C C . TYR A 1 143 ? -9.368 16.919 3.815 1.00 91.69 143 TYR A C 1
ATOM 1159 O O . TYR A 1 143 ? -8.590 16.732 2.879 1.00 91.69 143 TYR A O 1
ATOM 1167 N N . GLU A 1 144 ? -9.438 16.072 4.846 1.00 87.12 144 GLU A N 1
ATOM 1168 C CA . GLU A 1 144 ? -8.610 14.865 4.972 1.00 87.12 144 GLU A CA 1
ATOM 1169 C C . GLU A 1 144 ? -8.946 13.804 3.915 1.00 87.12 144 GLU A C 1
ATOM 1171 O O . GLU A 1 144 ? -8.041 13.132 3.411 1.00 87.12 144 GLU A O 1
ATOM 1176 N N . ARG A 1 145 ? -10.223 13.688 3.520 1.00 91.25 145 ARG A N 1
ATOM 1177 C CA . ARG A 1 145 ? -10.649 12.837 2.393 1.00 91.25 145 ARG A CA 1
ATOM 1178 C C . ARG A 1 145 ? -10.226 13.381 1.025 1.00 91.25 145 ARG A C 1
ATOM 1180 O O . ARG A 1 145 ? -10.311 12.657 0.036 1.00 91.25 145 ARG A O 1
ATOM 1187 N N . GLY A 1 146 ? -9.744 14.623 0.955 1.00 89.25 146 GLY A N 1
ATOM 1188 C CA . GLY A 1 146 ? -9.383 15.287 -0.299 1.00 89.25 146 GLY A CA 1
ATOM 1189 C C . GLY A 1 146 ? -10.589 15.744 -1.124 1.00 89.25 146 GLY A C 1
ATOM 1190 O O . GLY A 1 146 ? -10.421 16.094 -2.289 1.00 89.25 146 GLY A O 1
ATOM 1191 N N . GLU A 1 147 ? -11.786 15.756 -0.533 1.00 93.94 147 GLU A N 1
ATOM 1192 C CA . GLU A 1 147 ? -13.017 16.270 -1.153 1.00 93.94 147 GLU A CA 1
ATOM 1193 C C . GLU A 1 147 ? -13.004 17.800 -1.218 1.00 93.94 147 GLU A C 1
ATOM 1195 O O . GLU A 1 147 ? -13.588 18.397 -2.121 1.00 93.94 147 GLU A O 1
ATOM 1200 N N . LEU A 1 148 ? -12.303 18.439 -0.275 1.00 94.00 148 LEU A N 1
ATOM 1201 C CA . LEU A 1 148 ? -12.220 19.888 -0.168 1.00 94.00 148 LEU A CA 1
ATOM 1202 C C . LEU A 1 148 ? -10.806 20.397 -0.499 1.00 94.00 148 LEU A C 1
ATOM 1204 O O . LEU A 1 148 ? -9.854 20.110 0.234 1.00 94.00 148 LEU A O 1
ATOM 1208 N N . PRO A 1 149 ? -10.630 21.209 -1.557 1.00 90.31 149 PRO A N 1
ATOM 1209 C CA . PRO A 1 149 ? -9.345 21.829 -1.853 1.00 90.31 149 PRO A CA 1
ATOM 1210 C C . PRO A 1 149 ? -8.868 22.755 -0.725 1.00 90.31 149 PRO A C 1
ATOM 1212 O O . PRO A 1 149 ? -9.643 23.507 -0.131 1.00 90.31 149 PRO A O 1
ATOM 1215 N N . LYS A 1 150 ? -7.549 22.792 -0.484 1.00 87.31 150 LYS A N 1
ATOM 1216 C CA . LYS A 1 150 ? -6.930 23.627 0.569 1.00 87.31 150 LYS A CA 1
ATOM 1217 C C . LYS A 1 150 ? -7.315 25.109 0.493 1.00 87.31 150 LYS A C 1
ATOM 1219 O O . LYS A 1 150 ? -7.457 25.757 1.525 1.00 87.31 150 LYS A O 1
ATOM 1224 N N . HIS A 1 151 ? -7.470 25.646 -0.717 1.00 89.06 151 HIS A N 1
ATOM 1225 C CA . HIS A 1 151 ? -7.824 27.052 -0.921 1.00 89.06 151 HIS A CA 1
ATOM 1226 C C . HIS A 1 151 ? -9.283 27.370 -0.552 1.00 89.06 151 HIS A C 1
ATOM 1228 O O . HIS A 1 151 ? -9.582 28.528 -0.284 1.00 89.06 151 HIS A O 1
ATOM 1234 N N . THR A 1 152 ? -10.156 26.360 -0.486 1.00 92.88 152 THR A N 1
ATOM 1235 C CA . THR A 1 152 ? -11.575 26.480 -0.106 1.00 92.88 152 THR A CA 1
ATOM 1236 C C . THR A 1 152 ? -11.785 26.249 1.391 1.00 92.88 152 THR A C 1
ATOM 1238 O O . THR A 1 152 ? -12.631 26.891 2.008 1.00 92.88 152 THR A O 1
ATOM 1241 N N . CYS A 1 153 ? -10.962 25.387 1.995 1.00 92.94 153 CYS A N 1
ATOM 1242 C CA . CYS A 1 153 ? -11.003 25.056 3.421 1.00 92.94 153 CYS A CA 1
ATOM 1243 C C . CYS A 1 153 ? -10.842 26.297 4.323 1.00 92.94 153 CYS A C 1
ATOM 1245 O O . CYS A 1 153 ? -11.667 26.543 5.199 1.00 92.94 153 CYS A O 1
ATOM 1247 N N . VAL A 1 154 ? -9.840 27.144 4.058 1.00 92.00 154 VAL A N 1
ATOM 1248 C CA . VAL A 1 154 ? -9.552 28.315 4.910 1.00 92.00 154 VAL A CA 1
ATOM 1249 C C . VAL A 1 154 ? -10.677 29.372 4.894 1.00 92.00 154 VAL A C 1
ATOM 1251 O O . VAL A 1 154 ? -11.057 29.822 5.975 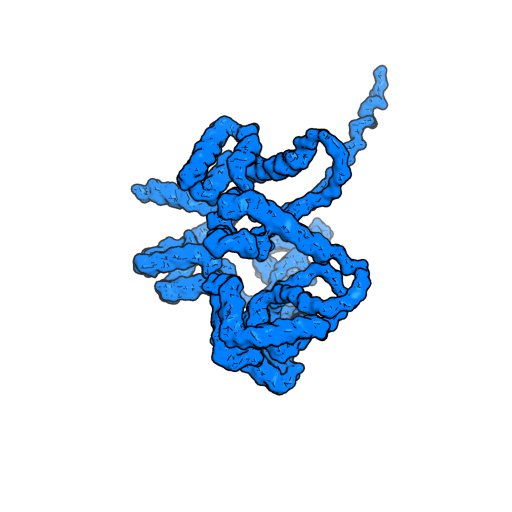1.00 92.00 154 VAL A O 1
ATOM 1254 N N . PRO A 1 155 ? -11.242 29.788 3.740 1.00 95.50 155 PRO A N 1
ATOM 1255 C CA . PRO A 1 155 ? -12.399 30.689 3.711 1.00 95.50 155 PRO A CA 1
ATOM 1256 C C . PRO A 1 155 ? -13.629 30.157 4.452 1.00 95.50 155 PRO A C 1
ATOM 1258 O O . PRO A 1 155 ? -14.262 30.914 5.180 1.00 95.50 155 PRO A O 1
ATOM 1261 N N . LEU A 1 156 ? -13.944 28.867 4.309 1.00 96.12 156 LEU A N 1
ATOM 1262 C CA . LEU A 1 156 ? -15.086 28.255 4.991 1.00 96.12 156 LEU A CA 1
ATOM 1263 C C . LEU A 1 156 ? -14.879 28.201 6.509 1.00 96.12 156 LEU A C 1
ATOM 1265 O O . LEU A 1 156 ? -15.770 28.581 7.262 1.00 96.12 156 LEU A O 1
ATOM 1269 N N . MET A 1 157 ? -13.676 27.848 6.970 1.00 94.56 157 MET A N 1
ATOM 1270 C CA . MET A 1 157 ? -13.340 27.947 8.393 1.00 94.56 157 MET A CA 1
ATOM 1271 C C . MET A 1 157 ? -13.475 29.377 8.918 1.00 94.56 157 MET A C 1
ATOM 1273 O O . MET A 1 157 ? -13.998 29.580 10.009 1.00 94.56 157 MET A O 1
ATOM 1277 N N . LYS A 1 158 ? -13.021 30.376 8.147 1.00 95.81 158 LYS A N 1
ATOM 1278 C CA . LYS A 1 158 ? -13.196 31.791 8.505 1.00 95.81 158 LYS A CA 1
ATOM 1279 C C . LYS A 1 158 ? -14.671 32.188 8.573 1.00 95.81 158 LYS A C 1
ATOM 1281 O O . LYS A 1 158 ? -15.004 33.021 9.406 1.00 95.81 158 LYS A O 1
ATOM 1286 N N . ALA A 1 159 ? -15.527 31.619 7.725 1.00 96.31 159 ALA A N 1
ATOM 1287 C CA . ALA A 1 159 ? -16.964 31.882 7.745 1.00 96.31 159 ALA A CA 1
ATOM 1288 C C . ALA A 1 159 ? -17.645 31.291 8.992 1.00 96.31 159 ALA A C 1
ATOM 1290 O O . ALA A 1 159 ? -18.481 31.962 9.587 1.00 96.31 159 ALA A O 1
ATOM 1291 N N . ILE A 1 160 ? -17.247 30.086 9.420 1.00 95.94 160 ILE A N 1
ATOM 1292 C CA . ILE A 1 160 ? -17.836 29.399 10.584 1.00 95.94 160 ILE A CA 1
ATOM 1293 C C . ILE A 1 160 ? -17.309 29.976 11.911 1.00 95.94 160 ILE A C 1
ATOM 1295 O O . ILE A 1 160 ? -18.079 30.278 12.822 1.00 95.94 160 ILE A O 1
ATOM 1299 N N . LEU A 1 161 ? -15.987 30.151 12.029 1.00 95.56 161 LEU A N 1
ATOM 1300 C CA . LEU A 1 161 ? -15.320 30.573 13.273 1.00 95.56 161 LEU A CA 1
ATOM 1301 C C . LEU A 1 161 ? -15.234 32.096 13.429 1.00 95.56 161 LEU A C 1
ATOM 1303 O O . LEU A 1 161 ? -15.079 32.609 14.535 1.00 95.56 161 LEU A O 1
ATOM 1307 N N . GLY A 1 162 ? -15.279 32.829 12.318 1.00 96.19 162 GLY A N 1
ATOM 1308 C CA . GLY A 1 162 ? -14.836 34.216 12.260 1.00 96.19 162 GLY A CA 1
ATOM 1309 C C . GLY A 1 162 ? -13.310 34.334 12.165 1.00 96.19 162 GLY A C 1
ATOM 1310 O O . GLY A 1 162 ? -12.540 33.526 12.689 1.00 96.19 162 GLY A O 1
ATOM 1311 N N . GLU A 1 163 ? -12.837 35.383 11.489 1.00 95.06 163 GLU A N 1
ATOM 1312 C CA . GLU A 1 163 ? -11.400 35.589 11.267 1.00 95.06 163 GLU A CA 1
ATOM 1313 C C . GLU A 1 163 ? -10.612 35.821 12.567 1.00 95.06 163 GLU A C 1
ATOM 1315 O O . GLU A 1 163 ? -9.468 35.381 12.668 1.00 95.06 163 GLU A O 1
ATOM 1320 N N . GLN A 1 164 ? -11.213 36.483 13.559 1.00 93.31 164 GLN A N 1
ATOM 1321 C CA . GLN A 1 164 ? -10.555 36.783 14.835 1.00 93.31 164 GLN A CA 1
ATOM 1322 C C . GLN A 1 164 ? -10.275 35.516 15.645 1.00 93.31 164 GLN A C 1
ATOM 1324 O O . GLN A 1 164 ? -9.148 35.309 16.077 1.00 93.31 164 GLN A O 1
ATOM 1329 N N . MET A 1 165 ? -11.260 34.624 15.773 1.00 94.38 165 MET A N 1
ATOM 1330 C CA . MET A 1 165 ? -11.105 33.378 16.525 1.00 94.38 165 MET A CA 1
ATOM 1331 C C . MET A 1 165 ? -10.065 32.456 15.885 1.00 94.38 165 MET A C 1
ATOM 1333 O O . MET A 1 165 ? -9.199 31.916 16.572 1.00 94.38 165 MET A O 1
ATOM 1337 N N . LEU A 1 166 ? -10.081 32.345 14.552 1.00 95.12 166 LEU A N 1
ATOM 1338 C CA . LEU A 1 166 ? -9.073 31.569 13.835 1.00 95.12 166 LEU A CA 1
ATOM 1339 C C . LEU A 1 166 ? -7.661 32.147 14.029 1.00 95.12 166 LEU A C 1
ATOM 1341 O O . LEU A 1 166 ? -6.702 31.388 14.161 1.00 95.12 166 LEU A O 1
ATOM 1345 N N . ARG A 1 167 ? -7.514 33.478 14.079 1.00 94.88 167 ARG A N 1
ATOM 1346 C CA . ARG A 1 167 ? -6.228 34.128 14.385 1.00 94.88 167 ARG A CA 1
ATOM 1347 C C . ARG A 1 167 ? -5.777 33.860 15.821 1.00 94.88 167 ARG A C 1
ATOM 1349 O O . ARG A 1 167 ? -4.598 33.559 16.014 1.00 94.88 167 ARG A O 1
ATOM 1356 N N . SER A 1 168 ? -6.683 33.928 16.796 1.00 94.38 168 SER A N 1
ATOM 1357 C CA . SER A 1 168 ? -6.384 33.612 18.199 1.00 94.38 168 SER A CA 1
ATOM 1358 C C . SER A 1 168 ? -5.896 32.175 18.361 1.00 94.38 168 SER A C 1
ATOM 1360 O O . SER A 1 168 ? -4.819 31.967 18.911 1.00 94.38 168 SER A O 1
ATOM 1362 N N . ALA A 1 169 ? -6.598 31.200 17.777 1.00 93.38 169 ALA A N 1
ATOM 1363 C CA . ALA A 1 169 ? -6.210 29.790 17.843 1.00 93.38 169 ALA A CA 1
ATOM 1364 C C . ALA A 1 169 ? -4.836 29.515 17.205 1.00 93.38 169 ALA A C 1
ATOM 1366 O O . ALA A 1 169 ? -4.044 28.744 17.742 1.00 93.38 169 ALA A O 1
ATOM 1367 N N . ILE A 1 170 ? -4.514 30.175 16.084 1.00 94.12 170 ILE A N 1
ATOM 1368 C CA . ILE A 1 170 ? -3.177 30.080 15.471 1.00 94.12 170 ILE A CA 1
ATOM 1369 C C . ILE A 1 170 ? -2.110 30.666 16.404 1.00 94.12 170 ILE A C 1
ATOM 1371 O O . ILE A 1 170 ? -1.036 30.087 16.545 1.00 94.12 170 ILE A O 1
ATOM 1375 N N . THR A 1 171 ? -2.409 31.786 17.062 1.00 93.94 171 THR A N 1
ATOM 1376 C CA . THR A 1 171 ? -1.466 32.469 17.961 1.00 93.94 171 THR A CA 1
ATOM 1377 C C . THR A 1 171 ? -1.213 31.642 19.226 1.00 93.94 171 THR A C 1
ATOM 1379 O O . THR A 1 171 ? -0.067 31.498 19.648 1.00 93.94 171 THR A O 1
ATOM 1382 N N . GLU A 1 172 ? -2.258 31.041 19.800 1.00 94.19 172 GLU A N 1
ATOM 1383 C CA . GLU A 1 172 ? -2.149 30.111 20.932 1.00 94.19 172 GLU A CA 1
ATOM 1384 C C . GLU A 1 172 ? -1.340 28.860 20.565 1.00 94.19 172 GLU A C 1
ATOM 1386 O O . GLU A 1 172 ? -0.444 28.461 21.315 1.00 94.19 172 GLU A O 1
ATOM 1391 N N . PHE A 1 173 ? -1.591 28.286 19.384 1.00 93.06 173 PHE A N 1
ATOM 1392 C CA . PHE A 1 173 ? -0.828 27.149 18.871 1.00 93.06 173 PHE A CA 1
ATOM 1393 C C . PHE A 1 173 ? 0.668 27.481 18.720 1.00 93.06 173 PHE A C 1
ATOM 1395 O O . PHE A 1 173 ? 1.534 26.724 19.172 1.00 93.06 173 PHE A O 1
ATOM 1402 N N . GLU A 1 174 ? 0.990 28.622 18.105 1.00 91.31 174 GLU A N 1
ATOM 1403 C CA . GLU A 1 174 ? 2.375 29.075 17.930 1.00 91.31 174 GLU A CA 1
ATOM 1404 C C . GLU A 1 174 ? 3.050 29.362 19.286 1.00 91.31 174 GLU A C 1
ATOM 1406 O O . GLU A 1 174 ? 4.206 28.978 19.496 1.00 91.31 174 GLU A O 1
ATOM 1411 N N . GLY A 1 175 ? 2.313 29.945 20.238 1.00 90.38 175 GLY A N 1
ATOM 1412 C CA . GLY A 1 175 ? 2.778 30.203 21.602 1.00 90.38 175 GLY A CA 1
ATOM 1413 C C . GLY A 1 175 ? 3.106 28.928 22.385 1.00 90.38 175 GLY A C 1
ATOM 1414 O O . GLY A 1 175 ? 4.156 28.851 23.030 1.00 90.38 175 GLY A O 1
ATOM 1415 N N . GLN A 1 176 ? 2.272 27.886 22.283 1.00 87.75 176 GLN A N 1
ATOM 1416 C CA . GLN A 1 176 ? 2.538 26.609 22.956 1.00 87.75 176 GLN A CA 1
ATOM 1417 C C . GLN A 1 176 ? 3.813 25.942 22.423 1.00 87.75 176 GLN A C 1
ATOM 1419 O O . GLN A 1 176 ? 4.583 25.361 23.193 1.00 87.75 176 GLN A O 1
ATOM 1424 N N . LYS A 1 177 ? 4.073 26.058 21.117 1.00 81.69 177 LYS A N 1
ATOM 1425 C CA . LYS A 1 177 ? 5.267 25.483 20.493 1.00 81.69 177 LYS A CA 1
ATOM 1426 C C . LYS A 1 177 ? 6.556 26.184 20.925 1.00 81.69 177 LYS A C 1
ATOM 1428 O O . LYS A 1 177 ? 7.560 25.510 21.153 1.00 81.69 177 LYS A O 1
ATOM 1433 N N . SER A 1 178 ? 6.516 27.508 21.086 1.00 81.06 178 SER A N 1
ATOM 1434 C CA . SER A 1 178 ? 7.661 28.286 21.577 1.00 81.06 178 SER A CA 1
ATOM 1435 C C . SER A 1 178 ? 8.063 27.882 23.000 1.00 81.06 178 SER A C 1
ATOM 1437 O O . SER A 1 178 ? 9.251 27.792 23.304 1.00 81.06 178 SER A O 1
ATOM 1439 N N . ASN A 1 179 ? 7.091 27.563 23.860 1.00 76.31 179 ASN A N 1
ATOM 1440 C CA . ASN A 1 179 ? 7.353 27.176 25.250 1.00 76.31 179 ASN A CA 1
ATOM 1441 C C . ASN A 1 179 ? 7.904 25.747 25.402 1.00 76.31 179 ASN A C 1
ATOM 1443 O O . ASN A 1 179 ? 8.490 25.424 26.430 1.00 76.31 179 ASN A O 1
ATOM 1447 N N . GLN A 1 180 ? 7.766 24.891 24.385 1.00 65.12 180 GLN A N 1
ATOM 1448 C CA . GLN A 1 180 ? 8.326 23.533 24.404 1.00 65.12 180 GLN A CA 1
ATOM 1449 C C . GLN A 1 180 ? 9.789 23.463 23.933 1.00 65.12 180 GLN A C 1
ATOM 1451 O O . GLN A 1 180 ? 10.412 22.411 24.057 1.00 65.12 180 GLN A O 1
ATOM 1456 N N . GLN A 1 181 ? 10.359 24.555 23.407 1.00 50.62 181 GLN A N 1
ATOM 1457 C CA . GLN A 1 181 ? 11.724 24.570 22.856 1.00 50.62 181 GLN A CA 1
ATOM 1458 C C . GLN A 1 181 ? 12.753 25.351 23.689 1.00 50.62 181 GLN A C 1
ATOM 1460 O O . GLN A 1 181 ? 13.907 25.443 23.275 1.00 50.62 181 GLN A O 1
ATOM 1465 N N . GLY A 1 182 ? 12.402 25.856 24.876 1.00 48.47 182 GLY A N 1
ATOM 1466 C CA . GLY A 1 182 ? 13.345 26.596 25.718 1.00 48.47 182 GLY A CA 1
ATOM 1467 C C . GLY A 1 182 ? 13.151 26.372 27.213 1.00 48.47 182 GLY A C 1
ATOM 1468 O O . GLY A 1 182 ? 12.416 27.126 27.833 1.00 48.47 182 GLY A O 1
ATOM 1469 N N . ALA A 1 183 ? 13.844 25.380 27.786 1.00 36.66 183 ALA A N 1
ATOM 1470 C CA . ALA A 1 183 ? 14.242 25.359 29.201 1.00 36.66 183 ALA A CA 1
ATOM 1471 C C . ALA A 1 183 ? 15.239 24.215 29.483 1.00 36.66 183 ALA A C 1
ATOM 1473 O O . ALA A 1 183 ? 14.858 23.098 29.826 1.00 36.66 183 ALA A O 1
ATOM 1474 N N . VAL A 1 184 ? 16.536 24.515 29.370 1.00 43.44 184 VAL A N 1
ATOM 1475 C CA . VAL A 1 184 ? 17.593 23.877 30.170 1.00 43.44 184 VAL A CA 1
ATOM 1476 C C . VAL A 1 184 ? 17.942 24.886 31.262 1.00 43.44 184 VAL A C 1
ATOM 1478 O O . VAL A 1 184 ? 18.701 25.807 30.989 1.00 43.44 184 VAL A O 1
ATOM 1481 N N . ASN A 1 185 ? 17.302 24.786 32.432 1.00 39.44 185 ASN A N 1
ATOM 1482 C CA . ASN A 1 185 ? 17.923 24.844 33.766 1.00 39.44 185 ASN A CA 1
ATOM 1483 C C . ASN A 1 185 ? 16.889 25.001 34.902 1.00 39.44 185 ASN A C 1
ATOM 1485 O O . ASN A 1 185 ? 15.954 25.785 34.805 1.00 39.44 185 ASN A O 1
ATOM 1489 N N . GLU A 1 186 ? 17.185 24.272 35.983 1.00 36.94 186 GLU A N 1
ATOM 1490 C CA . GLU A 1 186 ? 16.761 24.398 37.391 1.00 36.94 186 GLU A CA 1
ATOM 1491 C C . GLU A 1 186 ? 15.379 23.898 37.898 1.00 36.94 186 GLU A C 1
ATOM 1493 O O . GLU A 1 186 ? 14.335 24.518 37.747 1.00 36.94 186 GLU A O 1
ATOM 1498 N N . GLN A 1 187 ? 15.501 22.795 38.660 1.00 31.22 187 GLN A N 1
ATOM 1499 C CA . GLN A 1 187 ? 14.797 22.328 39.873 1.00 31.22 187 GLN A CA 1
ATOM 1500 C C . GLN A 1 187 ? 13.310 21.896 39.888 1.00 31.22 187 GLN A C 1
ATOM 1502 O O . GLN A 1 187 ? 12.468 22.396 39.149 1.00 31.22 187 GLN A O 1
ATOM 1507 N N . PRO A 1 188 ? 12.969 20.909 40.757 1.00 40.72 188 PRO A N 1
ATOM 1508 C CA . PRO A 1 188 ? 11.828 20.032 40.553 1.00 40.72 188 PRO A CA 1
ATOM 1509 C C . PRO A 1 188 ? 10.583 20.510 41.304 1.00 40.72 188 PRO A C 1
ATOM 1511 O O . PRO A 1 188 ? 10.567 20.617 42.531 1.00 40.72 188 PRO A O 1
ATOM 1514 N N . ARG A 1 189 ? 9.484 20.689 40.569 1.00 30.20 189 ARG A N 1
ATOM 1515 C CA . ARG A 1 189 ? 8.136 20.557 41.126 1.00 30.20 189 ARG A CA 1
ATOM 1516 C C . ARG A 1 189 ? 7.450 19.366 40.476 1.00 30.20 189 ARG A C 1
ATOM 1518 O O . ARG A 1 189 ? 7.291 19.287 39.263 1.00 30.20 189 ARG A O 1
ATOM 1525 N N . THR A 1 190 ? 7.070 18.427 41.328 1.00 37.19 190 THR A N 1
ATOM 1526 C CA . THR A 1 190 ? 6.203 17.283 41.062 1.00 37.19 190 THR A CA 1
ATOM 1527 C C . THR A 1 190 ? 4.875 17.737 40.464 1.00 37.19 190 THR A C 1
ATOM 1529 O O . THR A 1 190 ? 3.984 18.147 41.199 1.00 37.19 190 THR A O 1
ATOM 1532 N N . GLN A 1 191 ? 4.733 17.631 39.145 1.00 32.06 191 GLN A N 1
ATOM 1533 C CA . GLN A 1 191 ? 3.452 17.451 38.462 1.00 32.06 191 GLN A CA 1
ATOM 1534 C C . GLN A 1 191 ? 3.711 16.626 37.198 1.00 32.06 191 GLN A C 1
ATOM 1536 O O . GLN A 1 191 ? 4.319 17.080 36.231 1.00 32.06 191 GLN A O 1
ATOM 1541 N N . THR A 1 192 ? 3.305 15.360 37.249 1.00 32.41 192 THR A N 1
ATOM 1542 C CA . THR A 1 192 ? 3.332 14.403 36.142 1.00 32.41 192 THR A CA 1
ATOM 1543 C C . THR A 1 192 ? 2.385 14.852 35.031 1.00 32.41 192 THR A C 1
ATOM 1545 O O . THR A 1 192 ? 1.235 14.426 34.984 1.00 32.41 192 THR A O 1
ATOM 1548 N N . ASN A 1 193 ? 2.877 15.682 34.115 1.00 33.41 193 ASN A N 1
ATOM 1549 C CA . ASN A 1 193 ? 2.283 15.826 32.792 1.00 33.41 193 ASN A CA 1
ATOM 1550 C C . ASN A 1 193 ? 2.924 14.764 31.898 1.00 33.41 193 ASN A C 1
ATOM 1552 O O . ASN A 1 193 ? 4.016 14.948 31.361 1.00 33.41 193 ASN A O 1
ATOM 1556 N N . SER A 1 194 ? 2.276 13.602 31.807 1.00 39.03 194 SER A N 1
ATOM 1557 C CA . SER A 1 194 ? 2.660 12.560 30.861 1.00 39.03 194 SER A CA 1
ATOM 1558 C C . SER A 1 194 ? 2.400 13.078 29.449 1.00 39.03 194 SER A C 1
ATOM 1560 O O . SER A 1 194 ? 1.251 13.116 29.013 1.00 39.03 194 SER A O 1
ATOM 1562 N N . GLY A 1 195 ? 3.453 13.492 28.742 1.00 39.31 195 GLY A N 1
ATOM 1563 C CA . GLY A 1 195 ? 3.386 13.654 27.293 1.00 39.31 195 GLY A CA 1
ATOM 1564 C C . GLY A 1 195 ? 2.905 12.335 26.700 1.00 39.31 195 GLY A C 1
ATOM 1565 O O . GLY A 1 195 ? 3.564 11.312 26.875 1.00 39.31 195 GLY A O 1
ATOM 1566 N N . GLU A 1 196 ? 1.714 12.348 26.106 1.00 45.34 196 GLU A N 1
ATOM 1567 C CA . GLU A 1 196 ? 1.061 11.167 25.556 1.00 45.34 196 GLU A CA 1
ATOM 1568 C C . GLU A 1 196 ? 1.966 10.568 24.465 1.00 45.34 196 GLU A C 1
ATOM 1570 O O . GLU A 1 196 ? 2.208 11.215 23.440 1.00 45.34 196 GLU A O 1
ATOM 1575 N N . PRO A 1 197 ? 2.539 9.368 24.667 1.00 38.75 197 PRO A N 1
ATOM 1576 C CA . PRO A 1 197 ? 3.385 8.749 23.662 1.00 38.75 197 PRO A CA 1
ATOM 1577 C C . PRO A 1 197 ? 2.497 8.327 22.491 1.00 38.75 197 PRO A C 1
ATOM 1579 O O . PRO A 1 197 ? 1.696 7.399 22.607 1.00 38.75 197 PRO A O 1
ATOM 1582 N N . VAL A 1 198 ? 2.629 9.005 21.348 1.00 53.66 198 VAL A N 1
ATOM 1583 C CA . VAL A 1 198 ? 1.882 8.680 20.124 1.00 53.66 198 VAL A CA 1
ATOM 1584 C C . VAL A 1 198 ? 2.479 7.421 19.494 1.00 53.66 198 VAL A C 1
ATOM 1586 O O . VAL A 1 198 ? 3.271 7.469 18.554 1.00 53.66 198 VAL A O 1
ATOM 1589 N N . LEU A 1 199 ? 2.127 6.267 20.050 1.00 64.88 199 LEU A N 1
ATOM 1590 C CA . LEU A 1 199 ? 2.359 4.972 19.428 1.00 64.88 199 LEU A CA 1
ATOM 1591 C C . LEU A 1 199 ? 1.270 4.691 18.383 1.00 64.88 199 LEU A C 1
ATOM 1593 O O . LEU A 1 199 ? 0.100 5.008 18.618 1.00 64.88 199 LEU A O 1
ATOM 1597 N N . PRO A 1 200 ? 1.615 4.068 17.242 1.00 78.62 200 PRO A N 1
ATOM 1598 C CA . PRO A 1 200 ? 0.619 3.566 16.308 1.00 78.62 200 PRO A CA 1
ATOM 1599 C C . PRO A 1 200 ? -0.319 2.582 17.022 1.00 78.62 200 PRO A C 1
ATOM 1601 O O . PRO A 1 200 ? 0.122 1.627 17.665 1.00 78.62 200 PRO A O 1
ATOM 1604 N N . PHE A 1 201 ? -1.623 2.843 16.942 1.00 83.50 201 PHE A N 1
ATOM 1605 C CA . PHE A 1 201 ? -2.672 2.102 17.643 1.00 83.50 201 PHE A CA 1
ATOM 1606 C C . PHE A 1 201 ? -2.654 0.584 17.388 1.00 83.50 201 PHE A C 1
ATOM 1608 O O . PHE A 1 201 ? -2.971 -0.219 18.265 1.00 83.50 201 PHE A O 1
ATOM 1615 N N . ASP A 1 202 ? -2.234 0.193 16.193 1.00 75.62 202 ASP A N 1
ATOM 1616 C CA . ASP A 1 202 ? -2.026 -1.177 15.747 1.00 75.62 202 ASP A CA 1
ATOM 1617 C C . ASP A 1 202 ? -0.900 -1.887 16.514 1.00 75.62 202 ASP A C 1
ATOM 1619 O O . ASP A 1 202 ? -1.048 -3.057 16.865 1.00 75.62 202 ASP A O 1
ATOM 1623 N N . GLN A 1 203 ? 0.185 -1.191 16.863 1.00 82.56 203 GLN A N 1
ATOM 1624 C CA . GLN A 1 203 ? 1.256 -1.771 17.682 1.00 82.56 203 GLN A CA 1
ATOM 1625 C C . GLN A 1 203 ? 0.822 -1.968 19.135 1.00 82.56 203 GLN A C 1
ATOM 1627 O O . GLN A 1 203 ? 1.122 -3.004 19.731 1.00 82.56 203 GLN A O 1
ATOM 1632 N N . LEU A 1 204 ? 0.085 -1.000 19.691 1.00 85.88 204 LEU A N 1
ATOM 1633 C CA . LEU A 1 204 ? -0.456 -1.108 21.046 1.00 85.88 204 LEU A CA 1
ATOM 1634 C C . LEU A 1 204 ? -1.424 -2.292 21.154 1.00 85.88 204 LEU A C 1
ATOM 1636 O O . LEU A 1 204 ? -1.360 -3.057 22.113 1.00 85.88 204 LEU A O 1
ATOM 1640 N N . ALA A 1 205 ? -2.290 -2.474 20.156 1.00 84.38 205 ALA A N 1
ATOM 1641 C CA . ALA A 1 205 ? -3.232 -3.583 20.135 1.00 84.38 205 ALA A CA 1
ATOM 1642 C C . ALA A 1 205 ? -2.525 -4.946 20.049 1.00 84.38 205 ALA A C 1
ATOM 1644 O O . ALA A 1 205 ? -2.858 -5.855 20.806 1.00 84.38 205 ALA A O 1
ATOM 1645 N N . LEU A 1 206 ? -1.497 -5.080 19.205 1.00 83.00 206 LEU A N 1
ATOM 1646 C CA . LEU A 1 206 ? -0.723 -6.323 19.086 1.00 83.00 206 LEU A CA 1
ATOM 1647 C C . LEU A 1 206 ? 0.044 -6.682 20.364 1.00 83.00 206 LEU A C 1
ATOM 1649 O O . LEU A 1 206 ? 0.146 -7.857 20.706 1.00 83.00 206 LEU A O 1
ATOM 1653 N N . PHE A 1 207 ? 0.543 -5.684 21.094 1.00 85.25 207 PHE A N 1
ATOM 1654 C CA . PHE A 1 207 ? 1.184 -5.893 22.396 1.00 85.25 207 PHE A CA 1
ATOM 1655 C C . PHE A 1 207 ? 0.204 -6.403 23.470 1.00 85.25 207 PHE A C 1
ATOM 1657 O O . PHE A 1 207 ? 0.609 -7.058 24.435 1.00 85.25 207 PHE A O 1
ATOM 1664 N N . MET A 1 208 ? -1.086 -6.105 23.299 1.00 88.06 208 MET A N 1
ATOM 1665 C CA . MET A 1 208 ? -2.148 -6.398 24.262 1.00 88.06 208 MET A CA 1
ATOM 1666 C C . MET A 1 208 ? -2.818 -7.750 24.056 1.00 88.06 208 MET A C 1
ATOM 1668 O O . MET A 1 208 ? -3.237 -8.355 25.037 1.00 88.06 208 MET A O 1
ATOM 1672 N N . ILE A 1 209 ? -2.879 -8.248 22.818 1.00 86.19 209 ILE A N 1
ATOM 1673 C CA . ILE A 1 209 ? -3.495 -9.544 22.482 1.00 86.19 209 ILE A CA 1
ATOM 1674 C C . ILE A 1 209 ? -3.025 -10.697 23.396 1.00 86.19 209 ILE A C 1
ATOM 1676 O O . ILE A 1 209 ? -3.876 -11.451 23.855 1.00 86.19 209 ILE A O 1
ATOM 1680 N N . PRO A 1 210 ? -1.728 -10.839 23.742 1.00 80.19 210 PRO A N 1
ATOM 1681 C CA . PRO A 1 210 ? -1.279 -11.923 24.619 1.00 80.19 210 PRO A CA 1
ATOM 1682 C C . PRO A 1 210 ? -1.684 -11.773 26.095 1.00 80.19 210 PRO A C 1
ATOM 1684 O O . PRO A 1 210 ? -1.478 -12.701 26.871 1.00 80.19 210 PRO A O 1
ATOM 1687 N N . GLN A 1 211 ? -2.170 -10.599 26.512 1.00 85.88 211 GLN A N 1
ATOM 1688 C CA . GLN A 1 211 ? -2.428 -10.246 27.916 1.00 85.88 211 GLN A CA 1
ATOM 1689 C C . GLN A 1 211 ? -3.924 -10.221 28.269 1.00 85.88 211 GLN A C 1
ATOM 1691 O O . GLN A 1 211 ? -4.271 -9.905 29.408 1.00 85.88 211 GLN A O 1
ATOM 1696 N N . ILE A 1 212 ? -4.802 -10.521 27.311 1.00 92.38 212 ILE A N 1
ATOM 1697 C CA . ILE A 1 212 ? -6.260 -10.475 27.470 1.00 92.38 212 ILE A CA 1
ATOM 1698 C C . ILE A 1 212 ? -6.887 -11.844 27.248 1.00 92.38 212 ILE A C 1
ATOM 1700 O O . ILE A 1 212 ? -6.258 -12.741 26.690 1.00 92.38 212 ILE A O 1
ATOM 1704 N N . ASP A 1 213 ? -8.123 -12.013 27.718 1.00 94.44 213 ASP A N 1
ATOM 1705 C CA . ASP A 1 213 ? -8.884 -13.230 27.452 1.00 94.44 213 ASP A CA 1
ATOM 1706 C C . ASP A 1 213 ? -9.108 -13.431 25.944 1.00 94.44 213 ASP A C 1
ATOM 1708 O O . ASP A 1 213 ? -9.057 -12.490 25.148 1.00 94.44 213 ASP A O 1
ATOM 1712 N N . HIS A 1 214 ? -9.312 -14.690 25.557 1.00 87.06 214 HIS A N 1
ATOM 1713 C CA . HIS A 1 214 ? -9.366 -15.099 24.156 1.00 87.06 214 HIS A CA 1
ATOM 1714 C C . HIS A 1 214 ? -10.451 -14.358 23.362 1.00 87.06 214 HIS A C 1
ATOM 1716 O O . HIS A 1 214 ? -10.202 -13.929 22.236 1.00 87.06 214 HIS A O 1
ATOM 1722 N N . ASP A 1 215 ? -11.615 -14.130 23.969 1.00 93.81 215 ASP A N 1
ATOM 1723 C CA . ASP A 1 215 ? -12.738 -13.458 23.315 1.00 93.81 215 ASP A CA 1
ATOM 1724 C C . ASP A 1 215 ? -12.414 -11.981 23.050 1.00 93.81 215 ASP A C 1
ATOM 1726 O O . ASP A 1 215 ? -12.551 -11.498 21.920 1.00 93.81 215 ASP A O 1
ATOM 1730 N N . LYS A 1 216 ? -11.858 -11.269 24.042 1.00 94.81 216 LYS A N 1
ATOM 1731 C CA . LYS A 1 216 ? -11.375 -9.890 23.846 1.00 94.81 216 LYS A CA 1
ATOM 1732 C C . LYS A 1 216 ? -10.223 -9.801 22.855 1.00 94.81 216 LYS A C 1
ATOM 1734 O O . LYS A 1 216 ? -10.124 -8.804 22.138 1.00 94.81 216 LYS A O 1
ATOM 1739 N N . ALA A 1 217 ? -9.353 -10.809 22.798 1.00 91.31 217 ALA A N 1
ATOM 1740 C CA . ALA A 1 217 ? -8.291 -10.881 21.799 1.00 91.31 217 ALA A CA 1
ATOM 1741 C C . ALA A 1 217 ? -8.860 -10.941 20.380 1.00 91.31 217 ALA A C 1
ATOM 1743 O O . ALA A 1 217 ? -8.415 -10.177 19.520 1.00 91.31 217 ALA A O 1
ATOM 1744 N N . ILE A 1 218 ? -9.883 -11.768 20.153 1.00 91.31 218 ILE A N 1
ATOM 1745 C CA . ILE A 1 218 ? -10.576 -11.861 18.863 1.00 91.31 218 ILE A CA 1
ATOM 1746 C C . ILE A 1 218 ? -11.267 -10.534 18.517 1.00 91.31 218 ILE A C 1
ATOM 1748 O O . ILE A 1 218 ? -11.132 -10.044 17.388 1.00 91.31 218 ILE A O 1
ATOM 1752 N N . GLU A 1 219 ? -11.969 -9.909 19.469 1.00 96.81 219 GLU A N 1
ATOM 1753 C CA . GLU A 1 219 ? -12.614 -8.606 19.249 1.00 96.81 219 GLU A CA 1
ATOM 1754 C C . GLU A 1 219 ? -11.597 -7.509 18.910 1.00 96.81 219 GLU A C 1
ATOM 1756 O O . GLU A 1 219 ? -11.786 -6.752 17.950 1.00 96.81 219 GLU A O 1
ATOM 1761 N N . LEU A 1 220 ? -10.493 -7.437 19.659 1.00 96.06 220 LEU A N 1
ATOM 1762 C CA . LEU A 1 220 ? -9.435 -6.459 19.431 1.00 96.06 220 LEU A CA 1
ATOM 1763 C C . LEU A 1 220 ? -8.751 -6.686 18.080 1.00 96.06 220 LEU A C 1
ATOM 1765 O O . LEU A 1 220 ? -8.509 -5.727 17.346 1.00 96.06 220 LEU A O 1
ATOM 1769 N N . GLN A 1 221 ? -8.476 -7.939 17.716 1.00 92.31 221 GLN A N 1
ATOM 1770 C CA . GLN A 1 221 ? -7.886 -8.284 16.425 1.00 92.31 221 GLN A CA 1
ATOM 1771 C C . GLN A 1 221 ? -8.824 -7.917 15.269 1.00 92.31 221 GLN A C 1
ATOM 1773 O O . GLN A 1 221 ? -8.386 -7.324 14.279 1.00 92.31 221 GLN A O 1
ATOM 1778 N N . THR A 1 222 ? -10.125 -8.170 15.425 1.00 95.19 222 THR A N 1
ATOM 1779 C CA . THR A 1 222 ? -11.153 -7.746 14.467 1.00 95.19 222 THR A CA 1
ATOM 1780 C C . THR A 1 222 ? -11.168 -6.225 14.317 1.00 95.19 222 THR A C 1
ATOM 1782 O O . THR A 1 222 ? -11.179 -5.717 13.194 1.00 95.19 222 THR A O 1
ATOM 1785 N N . LEU A 1 223 ? -11.107 -5.480 15.426 1.00 96.00 223 LEU A N 1
ATOM 1786 C CA . LEU A 1 223 ? -11.045 -4.018 15.408 1.00 96.00 223 LEU A CA 1
ATOM 1787 C C . LEU A 1 223 ? -9.789 -3.504 14.681 1.00 96.00 223 LEU A C 1
ATOM 1789 O O . LEU A 1 223 ? -9.891 -2.589 13.862 1.00 96.00 223 LEU A O 1
ATOM 1793 N N . VAL A 1 224 ? -8.622 -4.108 14.926 1.00 94.19 224 VAL A N 1
ATOM 1794 C CA . VAL A 1 224 ? -7.363 -3.773 14.233 1.00 94.19 224 VAL A CA 1
ATOM 1795 C C . VAL A 1 224 ? -7.469 -4.038 12.733 1.00 94.19 224 VAL A C 1
ATOM 1797 O O . VAL A 1 224 ? -7.078 -3.184 11.938 1.00 94.19 224 VAL A O 1
ATOM 1800 N N . HIS A 1 225 ? -8.040 -5.174 12.327 1.00 92.19 225 HIS A N 1
ATOM 1801 C CA . HIS A 1 225 ? -8.250 -5.488 10.912 1.00 92.19 225 HIS A CA 1
ATOM 1802 C C . HIS A 1 225 ? -9.183 -4.471 10.237 1.00 92.19 225 HIS A C 1
ATOM 1804 O O . HIS A 1 225 ? -8.872 -3.987 9.146 1.00 92.19 225 HIS A O 1
ATOM 1810 N N . LYS A 1 226 ? -10.284 -4.082 10.895 1.00 95.12 226 LYS A N 1
ATOM 1811 C CA . LYS A 1 226 ? -11.197 -3.041 10.389 1.00 95.12 226 LYS A CA 1
ATOM 1812 C C . LYS A 1 226 ? -10.512 -1.678 10.267 1.00 95.12 226 LYS A C 1
ATOM 1814 O O . LYS A 1 226 ? -10.689 -0.983 9.268 1.00 95.12 226 LYS A O 1
ATOM 1819 N N . TYR A 1 227 ? -9.683 -1.307 11.242 1.00 93.50 227 TYR A N 1
ATOM 1820 C CA . TYR A 1 227 ? -8.884 -0.080 11.191 1.00 93.50 227 TYR A CA 1
ATOM 1821 C C . TYR A 1 227 ? -7.878 -0.085 10.033 1.00 93.50 227 TYR A C 1
ATOM 1823 O O . TYR A 1 227 ? -7.804 0.879 9.272 1.00 93.50 227 TYR A O 1
ATOM 1831 N N . GLN A 1 228 ? -7.163 -1.195 9.827 1.00 87.50 228 GLN A N 1
ATOM 1832 C CA . GLN A 1 228 ? -6.217 -1.357 8.716 1.00 87.50 228 GLN A CA 1
ATOM 1833 C C . GLN A 1 228 ? -6.902 -1.275 7.343 1.00 87.50 228 GLN A C 1
ATOM 1835 O O . GLN A 1 228 ? -6.336 -0.711 6.405 1.00 87.50 228 GLN A O 1
ATOM 1840 N N . ARG A 1 229 ? -8.139 -1.776 7.232 1.00 92.12 229 ARG A N 1
ATOM 1841 C CA . ARG A 1 229 ? -8.986 -1.656 6.031 1.00 92.12 229 ARG A CA 1
ATOM 1842 C C . ARG A 1 229 ? -9.650 -0.287 5.867 1.00 92.12 229 ARG A C 1
ATOM 1844 O O . ARG A 1 229 ? -10.353 -0.079 4.885 1.00 92.12 229 ARG A O 1
ATOM 1851 N N . ARG A 1 230 ? -9.411 0.653 6.790 1.00 92.44 230 ARG A N 1
ATOM 1852 C CA . ARG A 1 230 ? -10.053 1.980 6.847 1.00 92.44 230 ARG A CA 1
ATOM 1853 C C . ARG A 1 230 ? -11.578 1.933 7.012 1.00 92.44 230 ARG A C 1
ATOM 1855 O O . ARG A 1 230 ? -12.248 2.918 6.728 1.00 92.44 230 ARG A O 1
ATOM 1862 N N . GLU A 1 231 ? -12.121 0.819 7.499 1.00 94.38 231 GLU A N 1
ATOM 1863 C CA . GLU A 1 231 ? -13.545 0.689 7.844 1.00 94.38 231 GLU A CA 1
ATOM 1864 C C . GLU A 1 231 ? -13.865 1.410 9.163 1.00 94.38 231 GLU A C 1
ATOM 1866 O O . GLU A 1 231 ? -14.992 1.839 9.390 1.00 94.38 231 GLU A O 1
ATOM 1871 N N . VAL A 1 232 ? -12.862 1.561 10.035 1.00 94.81 232 VAL A N 1
ATOM 1872 C CA . VAL A 1 232 ? -12.956 2.315 11.290 1.00 94.81 232 VAL A CA 1
ATOM 1873 C C . VAL A 1 232 ? -12.044 3.541 11.195 1.00 94.81 232 VAL A C 1
ATOM 1875 O O . VAL A 1 232 ? -10.829 3.377 11.058 1.00 94.81 232 VAL A O 1
ATOM 1878 N N . PRO A 1 233 ? -12.586 4.769 11.279 1.00 90.19 233 PRO A N 1
ATOM 1879 C CA . PRO A 1 233 ? -11.782 5.985 11.343 1.00 90.19 233 PRO A CA 1
ATOM 1880 C C . PRO A 1 233 ? -10.862 6.010 12.569 1.00 90.19 233 PRO A C 1
ATOM 1882 O O . PRO A 1 233 ? -11.204 5.482 13.629 1.00 90.19 233 PRO A O 1
ATOM 1885 N N . LYS A 1 234 ? -9.714 6.690 12.464 1.00 90.25 234 LYS A N 1
ATOM 1886 C CA . LYS A 1 234 ? -8.712 6.778 13.545 1.00 90.25 234 LYS A CA 1
ATOM 1887 C C . LYS A 1 234 ? -9.283 7.294 14.868 1.00 90.25 234 LYS A C 1
ATOM 1889 O O . LYS A 1 234 ? -8.915 6.779 15.918 1.00 90.25 234 LYS A O 1
ATOM 1894 N N . TYR A 1 235 ? -10.203 8.256 14.822 1.00 90.00 235 TYR A N 1
ATOM 1895 C CA . TYR A 1 235 ? -10.840 8.814 16.018 1.00 90.00 235 TYR A CA 1
ATOM 1896 C C . TYR A 1 235 ? -11.818 7.839 16.700 1.00 90.00 235 TYR A C 1
ATOM 1898 O O . TYR A 1 235 ? -11.986 7.903 17.913 1.00 90.00 235 TYR A O 1
ATOM 1906 N N . ASN A 1 236 ? -12.399 6.885 15.959 1.00 93.19 236 ASN A N 1
ATOM 1907 C CA . ASN A 1 236 ? -13.291 5.854 16.507 1.00 93.19 236 ASN A CA 1
ATOM 1908 C C . ASN A 1 236 ? -12.537 4.623 17.023 1.00 93.19 236 ASN A C 1
ATOM 1910 O O . ASN A 1 236 ? -13.074 3.853 17.820 1.00 93.19 236 ASN A O 1
ATOM 1914 N N . PHE A 1 237 ? -11.281 4.435 16.612 1.00 94.44 237 PHE A N 1
ATOM 1915 C CA . PHE A 1 237 ? -10.487 3.287 17.035 1.00 94.44 237 PHE A CA 1
ATOM 1916 C C . PHE A 1 237 ? -10.268 3.253 18.552 1.00 94.44 237 PHE A C 1
ATOM 1918 O O . PHE A 1 237 ? -10.512 2.230 19.191 1.00 94.44 237 PHE A O 1
ATOM 1925 N N . LEU A 1 238 ? -9.842 4.375 19.138 1.00 94.06 238 LEU A N 1
ATOM 1926 C CA . LEU A 1 238 ? -9.505 4.452 20.559 1.00 94.06 238 LEU A CA 1
ATOM 1927 C C . LEU A 1 238 ? -10.725 4.216 21.478 1.00 94.06 238 LEU A C 1
ATOM 1929 O O . LEU A 1 238 ? -10.599 3.406 22.397 1.00 94.06 238 LEU A O 1
ATOM 1933 N N . PRO A 1 239 ? -11.914 4.808 21.233 1.00 95.69 239 PRO A N 1
ATOM 1934 C CA . PRO A 1 239 ? -13.136 4.463 21.964 1.00 95.69 239 PRO A CA 1
ATOM 1935 C C . PRO A 1 239 ? -13.499 2.975 21.892 1.00 95.69 239 PRO A C 1
ATOM 1937 O O . PRO A 1 239 ? -13.825 2.373 22.916 1.00 95.69 239 PRO A O 1
ATOM 1940 N N . HIS A 1 240 ? -13.404 2.350 20.712 1.00 96.62 240 HIS A N 1
ATOM 1941 C CA . HIS A 1 240 ? -13.686 0.920 20.569 1.00 96.62 240 HIS A CA 1
ATOM 1942 C C . HIS A 1 240 ? -12.662 0.054 21.304 1.00 96.62 240 HIS A C 1
ATOM 1944 O O . HIS A 1 240 ? -13.045 -0.877 22.009 1.00 96.62 240 HIS A O 1
ATOM 1950 N N . MET A 1 241 ? -11.378 0.392 21.203 1.00 95.88 241 MET A N 1
ATOM 1951 C CA . MET A 1 241 ? -10.310 -0.298 21.921 1.00 95.88 241 MET A CA 1
ATOM 1952 C C . MET A 1 241 ? -10.492 -0.162 23.440 1.00 95.88 241 MET A C 1
ATOM 1954 O O . MET A 1 241 ? -10.378 -1.149 24.164 1.00 95.88 241 MET A O 1
ATOM 1958 N N . LYS A 1 242 ? -10.860 1.033 23.922 1.00 95.88 242 LYS A N 1
ATOM 1959 C CA . LYS A 1 242 ? -11.185 1.307 25.330 1.00 95.88 242 LYS A CA 1
ATOM 1960 C C . LYS A 1 242 ? -12.408 0.516 25.804 1.00 95.88 242 LYS A C 1
ATOM 1962 O O . LYS A 1 242 ? -12.411 0.063 26.944 1.00 95.88 242 LYS A O 1
ATOM 1967 N N . ARG A 1 243 ? -13.413 0.307 24.946 1.00 97.12 243 ARG A N 1
ATOM 1968 C CA . ARG A 1 243 ? -14.584 -0.535 25.245 1.00 97.12 243 ARG A CA 1
ATOM 1969 C C . ARG A 1 243 ? -14.218 -2.015 25.385 1.00 97.12 243 ARG A C 1
ATOM 1971 O O . ARG A 1 243 ? -14.725 -2.660 26.291 1.00 97.12 243 ARG A O 1
ATOM 1978 N N . ILE A 1 244 ? -13.350 -2.532 24.512 1.00 96.62 244 ILE A N 1
ATOM 1979 C CA . ILE A 1 244 ? -12.927 -3.945 24.530 1.00 96.62 244 ILE A CA 1
ATOM 1980 C C . ILE A 1 244 ? -12.016 -4.212 25.735 1.00 96.62 244 ILE A C 1
ATOM 1982 O O . ILE A 1 244 ? -12.232 -5.154 26.489 1.00 96.62 244 ILE A O 1
ATOM 1986 N N . LEU A 1 245 ? -11.003 -3.368 25.935 1.00 95.56 245 LEU A N 1
ATOM 1987 C CA . LEU A 1 245 ? -9.932 -3.602 26.911 1.00 95.56 245 LEU A CA 1
ATOM 1988 C C . LEU A 1 245 ? -10.225 -3.043 28.305 1.00 95.56 245 LEU A C 1
ATOM 1990 O O . LEU A 1 245 ? -9.631 -3.480 29.289 1.00 95.56 245 LEU A O 1
ATOM 1994 N N . GLY A 1 246 ? -11.115 -2.060 28.401 1.00 95.75 246 GLY A N 1
ATOM 1995 C CA . GLY A 1 246 ? -11.265 -1.238 29.592 1.00 95.75 246 GLY A CA 1
ATOM 1996 C C . GLY A 1 246 ? -10.145 -0.200 29.726 1.00 95.75 246 GLY A C 1
ATOM 1997 O O . GLY A 1 246 ? -9.003 -0.377 29.296 1.00 95.75 246 GLY A O 1
ATOM 1998 N N . GLU A 1 247 ? -10.468 0.925 30.359 1.00 94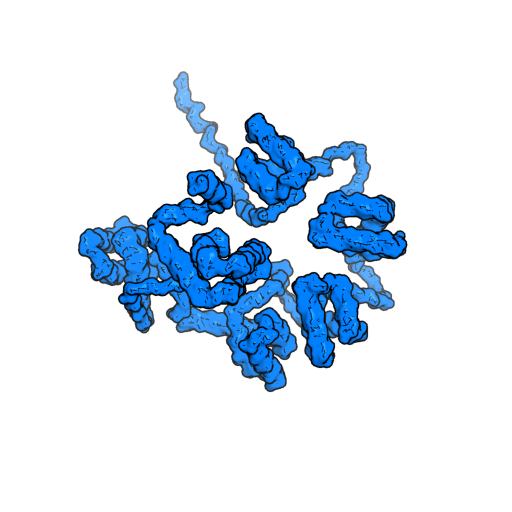.44 247 GLU A N 1
ATOM 1999 C CA . GLU A 1 247 ? -9.556 2.070 30.446 1.00 94.44 247 GLU A CA 1
ATOM 2000 C C . GLU A 1 247 ? -8.307 1.794 31.291 1.00 94.44 247 GLU A C 1
ATOM 2002 O O . GLU A 1 247 ? -7.212 2.250 30.965 1.00 94.44 247 GLU A O 1
ATOM 2007 N N . GLN A 1 248 ? -8.457 1.026 32.372 1.00 91.25 248 GLN A N 1
ATOM 2008 C CA . GLN A 1 248 ? -7.351 0.675 33.263 1.00 91.25 248 GLN A CA 1
ATOM 2009 C C . GLN A 1 248 ? -6.307 -0.189 32.552 1.00 91.25 248 GLN A C 1
ATOM 2011 O O . GLN A 1 248 ? -5.107 0.020 32.730 1.00 91.25 248 GLN A O 1
ATOM 2016 N N . MET A 1 249 ? -6.758 -1.136 31.730 1.00 93.12 249 MET A N 1
ATOM 2017 C CA . MET A 1 249 ? -5.864 -2.018 30.993 1.00 93.12 249 MET A CA 1
ATOM 2018 C C . MET A 1 249 ? -5.129 -1.251 29.897 1.00 93.12 249 MET A C 1
ATOM 2020 O O . MET A 1 249 ? -3.923 -1.410 29.747 1.00 93.12 249 MET A O 1
ATOM 2024 N N . LEU A 1 250 ? -5.824 -0.350 29.197 1.00 94.25 250 LEU A N 1
ATOM 2025 C CA . LEU A 1 250 ? -5.203 0.529 28.209 1.00 94.25 250 LEU A CA 1
ATOM 2026 C C . LEU A 1 250 ? -4.117 1.420 28.839 1.00 94.25 250 LEU A C 1
ATOM 2028 O O . LEU A 1 250 ? -3.021 1.551 28.293 1.00 94.25 250 LEU A O 1
ATOM 2032 N N . ARG A 1 251 ? -4.397 1.984 30.024 1.00 92.50 251 ARG A N 1
ATOM 2033 C CA . ARG A 1 251 ? -3.418 2.764 30.799 1.00 92.50 251 ARG A CA 1
ATOM 2034 C C . ARG A 1 251 ? -2.213 1.922 31.224 1.00 92.50 251 ARG A C 1
ATOM 2036 O O . ARG A 1 251 ? -1.080 2.373 31.064 1.00 92.50 251 ARG A O 1
ATOM 2043 N N . SER A 1 252 ? -2.431 0.706 31.736 1.00 90.38 252 SER A N 1
ATOM 2044 C CA . SER A 1 252 ? -1.329 -0.167 32.170 1.00 90.38 252 SER A CA 1
ATOM 2045 C C . SER A 1 252 ? -0.472 -0.638 30.991 1.00 90.38 252 SER A C 1
ATOM 2047 O O . SER A 1 252 ? 0.750 -0.695 31.106 1.00 90.38 252 SER A O 1
ATOM 2049 N N . ALA A 1 253 ? -1.094 -0.893 29.839 1.00 86.31 253 ALA A N 1
ATOM 2050 C CA . ALA A 1 253 ? -0.421 -1.238 28.594 1.00 86.31 253 ALA A CA 1
ATOM 2051 C C . ALA A 1 253 ? 0.513 -0.134 28.118 1.00 86.31 253 ALA A C 1
ATOM 2053 O O . ALA A 1 253 ? 1.667 -0.407 27.794 1.00 86.31 253 ALA A O 1
ATOM 2054 N N . GLY A 1 254 ? 0.021 1.110 28.116 1.00 87.75 254 GLY A N 1
ATOM 2055 C CA . GLY A 1 254 ? 0.823 2.278 27.772 1.00 87.75 254 GLY A CA 1
ATOM 2056 C C . GLY A 1 254 ? 2.033 2.413 28.695 1.00 87.75 254 GLY A C 1
ATOM 2057 O O . GLY A 1 254 ? 3.154 2.559 28.214 1.00 87.75 254 GLY A O 1
ATOM 2058 N N . ALA A 1 255 ? 1.833 2.264 30.009 1.00 89.19 255 ALA A N 1
ATOM 2059 C CA . ALA A 1 255 ? 2.920 2.322 30.985 1.00 89.19 255 ALA A CA 1
ATOM 2060 C C . ALA A 1 255 ? 3.962 1.203 30.785 1.00 89.19 255 ALA A C 1
ATOM 2062 O O . ALA A 1 255 ? 5.156 1.494 30.718 1.00 89.19 255 ALA A O 1
ATOM 2063 N N . LYS A 1 256 ? 3.523 -0.055 30.620 1.00 86.69 256 LYS A N 1
ATOM 2064 C CA . LYS A 1 256 ? 4.411 -1.208 30.372 1.00 86.69 256 LYS A CA 1
ATOM 2065 C C . LYS A 1 256 ? 5.178 -1.084 29.059 1.00 86.69 256 LYS A C 1
ATOM 2067 O O . LYS A 1 256 ? 6.335 -1.485 28.980 1.00 86.69 256 LYS A O 1
ATOM 2072 N N . LEU A 1 257 ? 4.538 -0.563 28.016 1.00 84.88 257 LEU A N 1
ATOM 2073 C CA . LEU A 1 257 ? 5.164 -0.398 26.709 1.00 84.88 257 LEU A CA 1
ATOM 2074 C C . LEU A 1 257 ? 6.226 0.710 26.734 1.00 84.88 257 LEU A C 1
ATOM 2076 O O . LEU A 1 257 ? 7.295 0.550 26.147 1.00 84.88 257 LEU A O 1
ATOM 2080 N N . GLU A 1 258 ? 5.977 1.797 27.463 1.00 80.94 258 GLU A N 1
ATOM 2081 C CA . GLU A 1 258 ? 6.981 2.840 27.699 1.00 80.94 258 GLU A CA 1
ATOM 2082 C C . GLU A 1 258 ? 8.133 2.352 28.587 1.00 80.94 258 GLU A C 1
ATOM 2084 O O . GLU A 1 258 ? 9.296 2.645 28.309 1.00 80.94 258 GLU A O 1
ATOM 2089 N N . GLU A 1 259 ? 7.848 1.546 29.610 1.00 86.69 259 GLU A N 1
ATOM 2090 C CA . GLU A 1 259 ? 8.878 0.875 30.407 1.00 86.69 259 GLU A CA 1
ATOM 2091 C C . GLU A 1 259 ? 9.726 -0.079 29.547 1.00 86.69 259 GLU A C 1
ATOM 2093 O O . GLU A 1 259 ? 10.956 -0.055 29.620 1.00 86.69 259 GLU A O 1
ATOM 2098 N N . HIS A 1 260 ? 9.093 -0.852 28.658 1.00 78.75 260 HIS A N 1
ATOM 2099 C CA . HIS A 1 260 ? 9.785 -1.736 27.720 1.00 78.75 260 HIS A CA 1
ATOM 2100 C C . HIS A 1 260 ? 10.736 -0.967 26.791 1.00 78.75 260 HIS A C 1
ATOM 2102 O O . HIS A 1 260 ? 11.846 -1.432 26.531 1.00 78.75 260 HIS A O 1
ATOM 2108 N N . LYS A 1 261 ? 10.344 0.232 26.334 1.00 75.31 261 LYS A N 1
ATOM 2109 C CA . LYS A 1 261 ? 11.224 1.118 25.554 1.00 75.31 261 LYS A CA 1
ATOM 2110 C C . LYS A 1 261 ? 12.391 1.660 26.378 1.00 75.31 261 LYS A C 1
ATOM 2112 O O . LYS A 1 261 ? 13.509 1.679 25.876 1.00 75.31 261 LYS A O 1
ATOM 2117 N N . ARG A 1 262 ? 12.157 2.095 27.624 1.00 84.06 262 ARG A N 1
ATOM 2118 C CA . ARG A 1 262 ? 13.225 2.622 28.500 1.00 84.06 262 ARG A CA 1
ATOM 2119 C C . ARG A 1 262 ? 14.257 1.561 28.869 1.00 84.06 262 ARG A C 1
ATOM 2121 O O . ARG A 1 262 ? 15.435 1.877 28.985 1.00 84.06 262 ARG A O 1
ATOM 2128 N N . ASN A 1 263 ? 13.818 0.315 29.021 1.00 79.50 263 ASN A N 1
ATOM 2129 C CA . ASN A 1 263 ? 14.680 -0.809 29.379 1.00 79.50 263 ASN A CA 1
ATOM 2130 C C . ASN A 1 263 ? 15.405 -1.424 28.167 1.00 79.50 263 ASN A C 1
ATOM 2132 O O . ASN A 1 263 ? 16.191 -2.362 28.324 1.00 79.50 263 ASN A O 1
ATOM 2136 N N . MET A 1 264 ? 15.178 -0.907 26.954 1.00 66.50 264 MET A N 1
ATOM 2137 C CA . MET A 1 264 ? 15.985 -1.250 25.789 1.00 66.50 264 MET A CA 1
ATOM 2138 C C . MET A 1 264 ? 17.341 -0.528 25.910 1.00 66.50 264 MET A C 1
ATOM 2140 O O . MET A 1 264 ? 17.365 0.702 25.936 1.00 66.50 264 MET A O 1
ATOM 2144 N N . PRO A 1 265 ? 18.481 -1.241 26.013 1.00 48.28 265 PRO A N 1
ATOM 2145 C CA . PRO A 1 265 ? 19.774 -0.587 26.172 1.00 48.28 265 PRO A CA 1
ATOM 2146 C C . PRO A 1 265 ? 20.075 0.269 24.942 1.00 48.28 265 PRO A C 1
ATOM 2148 O O . PRO A 1 265 ? 20.139 -0.247 23.825 1.00 48.28 265 PRO A O 1
ATOM 2151 N N . ALA A 1 266 ? 20.271 1.570 25.162 1.00 41.75 266 ALA A N 1
ATOM 2152 C CA . ALA A 1 266 ? 20.785 2.488 24.161 1.00 41.75 266 ALA A CA 1
ATOM 2153 C C . ALA A 1 266 ? 22.215 2.062 23.802 1.00 41.75 266 ALA A C 1
ATOM 2155 O O . ALA A 1 266 ? 23.166 2.338 24.532 1.00 41.75 266 ALA A O 1
ATOM 2156 N N . THR A 1 267 ? 22.381 1.348 22.691 1.00 36.03 267 THR A N 1
ATOM 2157 C CA . THR A 1 267 ? 23.696 1.133 22.087 1.00 36.03 267 THR A CA 1
ATOM 2158 C C . THR A 1 267 ? 24.221 2.477 21.592 1.00 36.03 267 THR A C 1
ATOM 2160 O O . THR A 1 267 ? 23.800 2.992 20.558 1.00 36.03 267 THR A O 1
ATOM 2163 N N . ALA A 1 268 ? 25.127 3.065 22.370 1.00 36.12 268 ALA A N 1
ATOM 2164 C CA . ALA A 1 268 ? 25.884 4.253 22.010 1.00 36.12 268 ALA A CA 1
ATOM 2165 C C . ALA A 1 268 ? 26.903 3.908 20.910 1.00 36.12 268 ALA A C 1
ATOM 2167 O O . ALA A 1 268 ? 27.984 3.413 21.212 1.00 36.12 268 ALA A O 1
ATOM 2168 N N . ASN A 1 269 ? 26.503 4.101 19.649 1.00 36.22 269 ASN A N 1
ATOM 2169 C CA . ASN A 1 269 ? 27.310 4.480 18.472 1.00 36.22 269 ASN A CA 1
ATOM 2170 C C . ASN A 1 269 ? 26.630 4.000 17.182 1.00 36.22 269 ASN A C 1
ATOM 2172 O O . ASN A 1 269 ? 27.158 3.136 16.495 1.00 36.22 269 ASN A O 1
ATOM 2176 N N . GLU A 1 270 ? 25.493 4.588 16.809 1.00 33.62 270 GLU A N 1
ATOM 2177 C CA . GLU A 1 270 ? 25.085 4.643 15.401 1.00 33.62 270 GLU A CA 1
ATOM 2178 C C . GLU A 1 270 ? 24.481 6.023 15.104 1.00 33.62 270 GLU A C 1
ATOM 2180 O O . GLU A 1 270 ? 23.679 6.556 15.872 1.00 33.62 270 GLU A O 1
ATOM 2185 N N . GLN A 1 271 ? 24.940 6.636 14.010 1.00 29.16 271 GLN A N 1
ATOM 2186 C CA . GLN A 1 271 ? 24.487 7.938 13.521 1.00 29.16 271 GLN A CA 1
ATOM 2187 C C . GLN A 1 271 ? 22.974 7.942 13.224 1.00 29.16 271 GLN A C 1
ATOM 2189 O O . GLN A 1 271 ? 22.434 6.946 12.738 1.00 29.16 271 GLN A O 1
ATOM 2194 N N . PRO A 1 272 ? 22.280 9.076 13.429 1.00 30.36 272 PRO A N 1
ATOM 2195 C CA . PRO A 1 272 ? 20.844 9.169 13.216 1.00 30.36 272 PRO A CA 1
ATOM 2196 C C . PRO A 1 272 ? 20.551 9.266 11.717 1.00 30.36 272 PRO A C 1
ATOM 2198 O O . PRO A 1 272 ? 20.795 10.298 11.092 1.00 30.36 272 PRO A O 1
ATOM 2201 N N . GLY A 1 273 ? 20.032 8.191 11.122 1.00 31.48 273 GLY A N 1
ATOM 2202 C CA . GLY A 1 273 ? 19.666 8.243 9.709 1.00 31.48 273 GLY A CA 1
ATOM 2203 C C . GLY A 1 273 ? 19.234 6.950 9.031 1.00 31.48 273 GLY A C 1
ATOM 2204 O O . GLY A 1 273 ? 19.545 6.808 7.859 1.00 31.48 273 GLY A O 1
ATOM 2205 N N . THR A 1 274 ? 18.515 6.030 9.686 1.00 31.11 274 THR A N 1
ATOM 2206 C CA . THR A 1 274 ? 17.682 5.064 8.937 1.00 31.11 274 THR A CA 1
ATOM 2207 C C . THR A 1 274 ? 16.482 4.609 9.770 1.00 31.11 274 THR A C 1
ATOM 2209 O O . THR A 1 274 ? 16.631 3.860 10.730 1.00 31.11 274 THR A O 1
ATOM 2212 N N . GLU A 1 275 ? 15.276 5.053 9.410 1.00 32.31 275 GLU A N 1
ATOM 2213 C CA . GLU A 1 275 ? 14.028 4.443 9.883 1.00 32.31 275 GLU A CA 1
ATOM 2214 C C . GLU A 1 275 ? 13.975 2.984 9.400 1.00 32.31 275 GLU A C 1
ATOM 2216 O O . GLU A 1 275 ? 13.818 2.714 8.207 1.00 32.31 275 GLU A O 1
ATOM 2221 N N . ILE A 1 276 ? 14.106 2.026 10.321 1.00 30.27 276 ILE A N 1
ATOM 2222 C CA . ILE A 1 276 ? 13.910 0.597 10.046 1.00 30.27 276 ILE A CA 1
ATOM 2223 C C . ILE A 1 276 ? 12.400 0.332 9.969 1.00 30.27 276 ILE A C 1
ATOM 2225 O O . ILE A 1 276 ? 11.778 -0.186 10.895 1.00 30.27 276 ILE A O 1
ATOM 2229 N N . HIS A 1 277 ? 11.784 0.699 8.848 1.00 33.62 277 HIS A N 1
ATOM 2230 C CA . HIS A 1 277 ? 10.465 0.202 8.475 1.00 33.62 277 HIS A CA 1
ATOM 2231 C C . HIS A 1 277 ? 10.617 -0.946 7.474 1.00 33.62 277 HIS A C 1
ATOM 2233 O O . HIS A 1 277 ? 11.154 -0.781 6.384 1.00 33.62 277 HIS A O 1
ATOM 2239 N N . SER A 1 278 ? 10.080 -2.110 7.855 1.00 39.56 278 SER A N 1
ATOM 2240 C CA . SER A 1 278 ? 10.062 -3.363 7.092 1.00 39.56 278 SER A CA 1
ATOM 2241 C C . SER A 1 278 ? 11.424 -4.061 7.008 1.00 39.56 278 SER A C 1
ATOM 2243 O O . SER A 1 278 ? 12.198 -3.861 6.074 1.00 39.56 278 SER A O 1
ATOM 2245 N N . ILE A 1 279 ? 11.687 -4.982 7.945 1.00 45.34 279 ILE A N 1
ATOM 2246 C CA . ILE A 1 279 ? 12.630 -6.067 7.662 1.00 45.34 279 ILE A CA 1
ATOM 2247 C C . ILE A 1 279 ? 11.985 -6.885 6.541 1.00 45.34 279 ILE A C 1
ATOM 2249 O O . ILE A 1 279 ? 11.176 -7.783 6.775 1.00 45.34 279 ILE A O 1
ATOM 2253 N N . LYS A 1 280 ? 12.300 -6.536 5.294 1.00 46.50 280 LYS A N 1
ATOM 2254 C CA . LYS A 1 280 ? 11.981 -7.342 4.122 1.00 46.50 280 LYS A CA 1
ATOM 2255 C C . LYS A 1 280 ? 12.919 -8.547 4.168 1.00 46.50 280 LYS A C 1
ATOM 2257 O O . LYS A 1 280 ? 13.913 -8.600 3.455 1.00 46.50 280 LYS A O 1
ATOM 2262 N N . THR A 1 281 ? 12.667 -9.464 5.099 1.00 55.94 281 THR A N 1
ATOM 2263 C CA . THR A 1 281 ? 13.488 -10.655 5.296 1.00 55.94 281 THR A CA 1
ATOM 2264 C C . THR A 1 281 ? 13.442 -11.493 4.023 1.00 55.94 281 THR A C 1
ATOM 2266 O O . THR A 1 281 ? 12.418 -12.066 3.643 1.00 55.94 281 THR A O 1
ATOM 2269 N N . THR A 1 282 ? 14.584 -11.581 3.347 1.00 79.56 282 THR A N 1
ATOM 2270 C CA . THR A 1 282 ? 14.809 -12.498 2.220 1.00 79.56 282 THR A CA 1
ATOM 2271 C C . THR A 1 282 ? 14.810 -13.964 2.674 1.00 79.56 282 THR A C 1
ATOM 2273 O O . THR A 1 282 ? 14.810 -14.870 1.845 1.00 79.56 282 THR A O 1
ATOM 2276 N N . VAL A 1 283 ? 14.820 -14.203 3.990 1.00 89.25 283 VAL A N 1
ATOM 2277 C CA . VAL A 1 283 ? 14.782 -15.527 4.611 1.00 89.25 283 VAL A CA 1
ATOM 2278 C C . VAL A 1 283 ? 13.348 -16.083 4.564 1.00 89.25 283 VAL A C 1
ATOM 2280 O O . VAL A 1 283 ? 12.420 -15.397 5.012 1.00 89.25 283 VAL A O 1
ATOM 2283 N N . PRO A 1 284 ? 13.132 -17.297 4.021 1.00 93.69 284 PRO A N 1
ATOM 2284 C CA . PRO A 1 284 ? 11.846 -17.988 4.107 1.00 93.69 284 PRO A CA 1
ATOM 2285 C C . PRO A 1 284 ? 11.423 -18.185 5.569 1.00 93.69 284 PRO A C 1
ATOM 2287 O O . PRO A 1 284 ? 12.249 -18.557 6.400 1.00 93.69 284 PRO A O 1
ATOM 2290 N N . ILE A 1 285 ? 10.144 -17.959 5.892 1.00 94.38 285 ILE A N 1
ATOM 2291 C CA . ILE A 1 285 ? 9.647 -18.077 7.278 1.00 94.38 285 ILE A CA 1
ATOM 2292 C C . ILE A 1 285 ? 9.874 -19.493 7.823 1.00 94.38 285 ILE A C 1
ATOM 2294 O O . ILE A 1 285 ? 10.298 -19.643 8.964 1.00 94.38 285 ILE A O 1
ATOM 2298 N N . ASP A 1 286 ? 9.689 -20.523 6.995 1.00 95.31 286 ASP A N 1
ATOM 2299 C CA . ASP A 1 286 ? 9.874 -21.919 7.408 1.00 95.31 286 ASP A CA 1
ATOM 2300 C C . ASP A 1 286 ? 11.298 -22.214 7.899 1.00 95.31 286 ASP A C 1
ATOM 2302 O O . ASP A 1 286 ? 11.496 -23.008 8.819 1.00 95.31 286 ASP A O 1
ATOM 2306 N N . HIS A 1 287 ? 12.301 -21.535 7.333 1.00 95.94 287 HIS A N 1
ATOM 2307 C CA . HIS A 1 287 ? 13.685 -21.654 7.797 1.00 95.94 287 HIS A CA 1
ATOM 2308 C C . HIS A 1 287 ? 13.863 -20.983 9.158 1.00 95.94 287 HIS A C 1
ATOM 2310 O O . HIS A 1 287 ? 14.562 -21.510 10.019 1.00 95.94 287 HIS A O 1
ATOM 2316 N N . LEU A 1 288 ? 13.188 -19.852 9.373 1.00 96.44 288 LEU A N 1
ATOM 2317 C CA . LEU A 1 288 ? 13.182 -19.156 10.655 1.00 96.44 288 LEU A CA 1
ATOM 2318 C C . LEU A 1 288 ? 12.579 -20.031 11.764 1.00 96.44 288 LEU A C 1
ATOM 2320 O O . LEU A 1 288 ? 13.160 -20.113 12.843 1.00 96.44 288 LEU A O 1
ATOM 2324 N N . PHE A 1 289 ? 11.462 -20.718 11.494 1.00 97.00 289 PHE A N 1
ATOM 2325 C CA . PHE A 1 289 ? 10.836 -21.645 12.446 1.00 97.00 289 PHE A CA 1
ATOM 2326 C C . PHE A 1 289 ? 11.782 -22.777 12.848 1.00 97.00 289 PHE A C 1
ATOM 2328 O O . PHE A 1 289 ? 12.049 -22.963 14.036 1.00 97.00 289 PHE A O 1
ATOM 2335 N N . ARG A 1 290 ? 12.349 -23.481 11.858 1.00 96.69 290 ARG A N 1
ATOM 2336 C CA . ARG A 1 290 ? 13.294 -24.584 12.102 1.00 96.69 290 ARG A CA 1
ATOM 2337 C C . ARG A 1 290 ? 14.530 -24.142 12.877 1.00 96.69 290 ARG A C 1
ATOM 2339 O O . ARG A 1 290 ? 15.040 -24.909 13.683 1.00 96.69 290 ARG A O 1
ATOM 2346 N N . PHE A 1 291 ? 15.004 -22.923 12.637 1.00 96.88 291 PHE A N 1
ATOM 2347 C CA . PHE A 1 291 ? 16.188 -22.394 13.304 1.00 96.88 291 PHE A CA 1
ATOM 2348 C C . PHE A 1 291 ? 15.916 -21.957 14.748 1.00 96.88 291 PHE A C 1
ATOM 2350 O O . PHE A 1 291 ? 16.780 -22.111 15.611 1.00 96.88 291 PHE A O 1
ATOM 2357 N N . LEU A 1 292 ? 14.732 -21.401 15.018 1.00 96.81 292 LEU A N 1
ATOM 2358 C CA . LEU A 1 292 ? 14.387 -20.849 16.329 1.00 96.81 292 LEU A CA 1
ATOM 2359 C C . LEU A 1 292 ? 13.967 -21.908 17.344 1.00 96.81 292 LEU A C 1
ATOM 2361 O O . LEU A 1 292 ? 14.356 -21.783 18.501 1.00 96.81 292 LEU A O 1
ATOM 2365 N N . ILE A 1 293 ? 13.214 -22.933 16.933 1.00 96.44 293 ILE A N 1
ATOM 2366 C CA . ILE A 1 293 ? 12.684 -23.968 17.842 1.00 96.44 293 ILE A CA 1
ATOM 2367 C C . ILE A 1 293 ? 13.782 -24.612 18.718 1.00 96.44 293 ILE A C 1
ATOM 2369 O O . ILE A 1 293 ? 13.569 -24.713 19.923 1.00 96.44 293 ILE A O 1
ATOM 2373 N N . PRO A 1 294 ? 14.971 -24.973 18.194 1.00 95.75 294 PRO A N 1
ATOM 2374 C CA . PRO A 1 294 ? 16.041 -25.554 19.011 1.00 95.75 294 PRO A CA 1
ATOM 2375 C C . PRO A 1 294 ? 16.769 -24.560 19.933 1.00 95.75 294 PRO A C 1
ATOM 2377 O O . PRO A 1 294 ? 17.552 -24.985 20.776 1.00 95.75 294 PRO A O 1
ATOM 2380 N N . GLN A 1 295 ? 16.586 -23.247 19.748 1.00 94.50 295 GLN A N 1
ATOM 2381 C CA . GLN A 1 295 ? 17.355 -22.193 20.436 1.00 94.50 295 GLN A CA 1
ATOM 2382 C C . GLN A 1 295 ? 16.589 -21.498 21.566 1.00 94.50 295 GLN A C 1
ATOM 2384 O O . GLN A 1 295 ? 17.109 -20.564 22.179 1.00 94.50 295 GLN A O 1
ATOM 2389 N N . ILE A 1 296 ? 15.358 -21.922 21.833 1.00 96.19 296 ILE A N 1
ATOM 2390 C CA . ILE A 1 296 ? 14.467 -21.319 22.825 1.00 96.19 296 ILE A CA 1
ATOM 2391 C C . ILE A 1 296 ? 14.001 -22.374 23.826 1.00 96.19 296 ILE A C 1
ATOM 2393 O O . ILE A 1 296 ? 14.105 -23.573 23.580 1.00 96.19 296 ILE A O 1
ATOM 2397 N N . ASP A 1 297 ? 13.510 -21.927 24.981 1.00 97.31 297 ASP A N 1
ATOM 2398 C CA . ASP A 1 297 ? 12.933 -22.825 25.979 1.00 97.31 297 ASP A CA 1
ATOM 2399 C C . ASP A 1 297 ? 11.701 -23.569 25.433 1.00 97.31 297 ASP A C 1
ATOM 2401 O O . ASP A 1 297 ? 11.045 -23.124 24.488 1.00 97.31 297 ASP A O 1
ATOM 2405 N N . VAL A 1 298 ? 11.388 -24.716 26.045 1.00 96.44 298 VAL A N 1
ATOM 2406 C CA . VAL A 1 298 ? 10.338 -25.640 25.584 1.00 96.44 298 VAL A CA 1
ATOM 2407 C C . VAL A 1 298 ? 8.977 -24.949 25.460 1.00 96.44 298 VAL A C 1
ATOM 2409 O O . VAL A 1 298 ? 8.243 -25.205 24.508 1.00 96.44 298 VAL A O 1
ATOM 2412 N N . GLU A 1 299 ? 8.644 -24.033 26.371 1.00 96.44 299 GLU A N 1
ATOM 2413 C CA . GLU A 1 299 ? 7.365 -23.323 26.336 1.00 96.44 299 GLU A CA 1
ATOM 2414 C C . GLU A 1 299 ? 7.265 -22.410 25.103 1.00 96.44 299 GLU A C 1
ATOM 2416 O O . GLU A 1 299 ? 6.266 -22.437 24.374 1.00 96.44 299 GLU A O 1
ATOM 2421 N N . LYS A 1 300 ? 8.313 -21.627 24.816 1.00 97.00 300 LYS A N 1
ATOM 2422 C CA . LYS A 1 300 ? 8.364 -20.802 23.599 1.00 97.00 300 LYS A CA 1
ATOM 2423 C C . LYS A 1 300 ? 8.441 -21.646 22.331 1.00 97.00 300 LYS A C 1
ATOM 2425 O O . LYS A 1 300 ? 7.842 -21.256 21.328 1.00 97.00 300 LYS A O 1
ATOM 2430 N N . ALA A 1 301 ? 9.130 -22.785 22.366 1.00 96.62 301 ALA A N 1
ATOM 2431 C CA . ALA A 1 301 ? 9.211 -23.718 21.245 1.00 96.62 301 ALA A CA 1
ATOM 2432 C C . ALA A 1 301 ? 7.823 -24.229 20.841 1.00 96.62 301 ALA A C 1
ATOM 2434 O O . ALA A 1 301 ? 7.485 -24.180 19.658 1.00 96.62 301 ALA A O 1
ATOM 2435 N N . ILE A 1 302 ? 6.984 -24.605 21.813 1.00 96.19 302 ILE A N 1
ATOM 2436 C CA . ILE A 1 302 ? 5.591 -25.010 21.569 1.00 96.19 302 ILE A CA 1
ATOM 2437 C C . ILE A 1 302 ? 4.798 -23.863 20.925 1.00 96.19 302 ILE A C 1
ATOM 2439 O O . ILE A 1 302 ? 4.150 -24.067 19.902 1.00 96.19 302 ILE A O 1
ATOM 2443 N N . LYS A 1 303 ? 4.902 -22.632 21.451 1.00 97.00 303 LYS A N 1
ATOM 2444 C CA . LYS A 1 303 ? 4.198 -21.463 20.882 1.00 97.00 303 LYS A CA 1
ATOM 2445 C C . LYS A 1 303 ? 4.638 -21.153 19.445 1.00 97.00 303 LYS A C 1
ATOM 2447 O O . LYS A 1 303 ? 3.800 -20.840 18.602 1.00 97.00 303 LYS A O 1
ATOM 2452 N N . ILE A 1 304 ? 5.937 -21.248 19.152 1.00 97.25 304 ILE A N 1
ATOM 2453 C CA . ILE A 1 304 ? 6.478 -21.058 17.798 1.00 97.25 304 ILE A CA 1
ATOM 2454 C C . ILE A 1 304 ? 6.034 -22.181 16.853 1.00 97.25 304 ILE A C 1
ATOM 2456 O O . ILE A 1 304 ? 5.720 -21.897 15.699 1.00 97.25 304 ILE A O 1
ATOM 2460 N N . GLN A 1 305 ? 5.954 -23.421 17.335 1.00 97.12 305 GLN A N 1
ATOM 2461 C CA . GLN A 1 305 ? 5.447 -24.556 16.565 1.00 97.12 305 GLN A CA 1
ATOM 2462 C C . GLN A 1 305 ? 3.967 -24.364 16.197 1.00 97.12 305 GLN A C 1
ATOM 2464 O O . GLN A 1 305 ? 3.610 -24.468 15.026 1.00 97.12 305 GLN A O 1
ATOM 2469 N N . THR A 1 306 ? 3.121 -23.977 17.157 1.00 96.56 306 THR A N 1
ATOM 2470 C CA . THR A 1 306 ? 1.711 -23.644 16.890 1.00 96.56 306 THR A CA 1
ATOM 2471 C C . THR A 1 306 ? 1.581 -22.493 15.889 1.00 96.56 306 THR A C 1
ATOM 2473 O O . THR A 1 306 ? 0.760 -22.550 14.975 1.00 96.56 306 THR A O 1
ATOM 2476 N N . LEU A 1 307 ? 2.422 -21.460 16.011 1.00 96.75 307 LEU A N 1
ATOM 2477 C CA . LEU A 1 307 ? 2.451 -20.341 15.067 1.00 96.75 307 LEU A CA 1
ATOM 2478 C C . LEU A 1 307 ? 2.841 -20.788 13.645 1.00 96.75 307 LEU A C 1
ATOM 2480 O O . LEU A 1 307 ? 2.290 -20.280 12.666 1.00 96.75 307 LEU A O 1
ATOM 2484 N N . ALA A 1 308 ? 3.767 -21.743 13.526 1.00 96.88 308 ALA A N 1
ATOM 2485 C CA . ALA A 1 308 ? 4.166 -22.328 12.250 1.00 96.88 308 ALA A CA 1
ATOM 2486 C C . ALA A 1 308 ? 3.022 -23.104 11.589 1.00 96.88 308 ALA A C 1
ATOM 2488 O O . ALA A 1 308 ? 2.783 -22.938 10.393 1.00 96.88 308 ALA A O 1
ATOM 2489 N N . GLU A 1 309 ? 2.272 -23.885 12.366 1.00 96.50 309 GLU A N 1
ATOM 2490 C CA . GLU A 1 309 ? 1.099 -24.623 11.884 1.00 96.50 309 GLU A CA 1
ATOM 2491 C C . GLU A 1 309 ? -0.001 -23.675 11.387 1.00 96.50 309 GLU A C 1
ATOM 2493 O O . GLU A 1 309 ? -0.512 -23.854 10.281 1.00 96.50 309 GLU A O 1
ATOM 2498 N N . GLN A 1 310 ? -0.312 -22.612 12.138 1.00 93.50 310 GLN A N 1
ATOM 2499 C CA . GLN A 1 310 ? -1.280 -21.587 11.716 1.00 93.50 310 GLN A CA 1
ATOM 2500 C C . GLN A 1 310 ? -0.852 -20.885 10.418 1.00 93.50 310 GLN A C 1
ATOM 2502 O O . GLN A 1 310 ? -1.674 -20.652 9.528 1.00 93.50 310 GLN A O 1
ATOM 2507 N N . TYR A 1 311 ? 0.442 -20.576 10.272 1.00 96.62 311 TYR A N 1
ATOM 2508 C CA . TYR A 1 311 ? 0.979 -20.009 9.034 1.00 96.62 311 TYR A CA 1
ATOM 2509 C C . TYR A 1 311 ? 0.843 -20.977 7.851 1.00 96.62 311 TYR A C 1
ATOM 2511 O O . TYR A 1 311 ? 0.410 -20.566 6.775 1.00 96.62 311 TYR A O 1
ATOM 2519 N N . GLN A 1 312 ? 1.147 -22.263 8.047 1.00 94.00 312 GLN A N 1
ATOM 2520 C CA . GLN A 1 312 ? 1.020 -23.288 7.005 1.00 94.00 312 GLN A CA 1
ATOM 2521 C C . GLN A 1 312 ? -0.435 -23.541 6.591 1.00 94.00 312 GLN A C 1
ATOM 2523 O O . GLN A 1 312 ? -0.692 -23.799 5.415 1.00 94.00 312 GLN A O 1
ATOM 2528 N N . ARG A 1 313 ? -1.392 -23.401 7.518 1.00 93.88 313 ARG A N 1
ATOM 2529 C CA . ARG A 1 313 ? -2.835 -23.437 7.215 1.00 93.88 313 ARG A CA 1
ATOM 2530 C C . ARG A 1 313 ? -3.353 -22.165 6.530 1.00 93.88 313 ARG A C 1
ATOM 2532 O O . ARG A 1 313 ? -4.504 -22.135 6.107 1.00 93.88 313 ARG A O 1
ATOM 2539 N N . GLY A 1 314 ? -2.528 -21.122 6.400 1.00 91.31 314 GLY A N 1
ATOM 2540 C CA . GLY A 1 314 ? -2.920 -19.841 5.806 1.00 91.31 314 GLY A CA 1
ATOM 2541 C C . GLY A 1 314 ? -3.777 -18.960 6.721 1.00 91.31 314 GLY A C 1
ATOM 2542 O O . GLY A 1 314 ? -4.352 -17.980 6.254 1.00 91.31 314 GLY A O 1
ATOM 2543 N N . GLU A 1 315 ? -3.854 -19.276 8.017 1.00 90.62 315 GLU A N 1
ATOM 2544 C CA . GLU A 1 315 ? -4.644 -18.523 9.005 1.00 90.62 315 GLU A CA 1
ATOM 2545 C C . GLU A 1 315 ? -3.989 -17.185 9.366 1.00 90.62 315 GLU A C 1
ATOM 2547 O O . GLU A 1 315 ? -4.665 -16.244 9.783 1.00 90.62 315 GLU A O 1
ATOM 2552 N N . LEU A 1 316 ? -2.669 -17.080 9.186 1.00 90.50 316 LEU A N 1
ATOM 2553 C CA . LEU A 1 316 ? -1.901 -15.887 9.513 1.00 90.50 316 LEU A CA 1
ATOM 2554 C C . LEU A 1 316 ? -1.145 -15.343 8.299 1.00 90.50 316 LEU A C 1
ATOM 2556 O O . LEU A 1 316 ? -0.352 -16.060 7.683 1.00 90.50 316 LEU A O 1
ATOM 2560 N N . PRO A 1 317 ? -1.289 -14.045 7.981 1.00 87.69 317 PRO A N 1
ATOM 2561 C CA . PRO A 1 317 ? -0.467 -13.428 6.958 1.00 87.69 317 PRO A CA 1
ATOM 2562 C C . PRO A 1 317 ? 0.987 -13.300 7.435 1.00 87.69 317 PRO A C 1
ATOM 2564 O O . PRO A 1 317 ? 1.270 -13.068 8.612 1.00 87.69 317 PRO A O 1
ATOM 2567 N N . ARG A 1 318 ? 1.931 -13.362 6.489 1.00 90.44 318 ARG A N 1
ATOM 2568 C CA . ARG A 1 318 ? 3.388 -13.328 6.733 1.00 90.44 318 ARG A CA 1
ATOM 2569 C C . ARG A 1 318 ? 3.853 -12.224 7.695 1.00 90.44 318 ARG A C 1
ATOM 2571 O O . ARG A 1 318 ? 4.739 -12.466 8.506 1.00 90.44 318 ARG A O 1
ATOM 2578 N N . TYR A 1 319 ? 3.282 -11.021 7.622 1.00 87.75 319 TYR A N 1
ATOM 2579 C CA . TYR A 1 319 ? 3.685 -9.912 8.497 1.00 87.75 319 TYR A CA 1
ATOM 2580 C C . TYR A 1 319 ? 3.269 -10.128 9.963 1.00 87.75 319 TYR A C 1
ATOM 2582 O O . TYR A 1 319 ? 4.034 -9.776 10.859 1.00 87.75 319 TYR A O 1
ATOM 2590 N N . MET A 1 320 ? 2.110 -10.753 10.209 1.00 86.56 320 MET A N 1
ATOM 2591 C CA . MET A 1 320 ? 1.650 -11.093 11.562 1.00 86.56 320 MET A CA 1
ATOM 2592 C C . MET A 1 320 ? 2.527 -12.167 12.191 1.00 86.56 320 MET A C 1
ATOM 2594 O O . MET A 1 320 ? 2.862 -12.065 13.366 1.00 86.56 320 MET A O 1
ATOM 2598 N N . VAL A 1 321 ? 2.976 -13.144 11.400 1.00 94.19 321 VAL A N 1
ATOM 2599 C CA . VAL A 1 321 ? 3.900 -14.178 11.878 1.00 94.19 321 VAL A CA 1
ATOM 2600 C C . VAL A 1 321 ? 5.188 -13.556 12.414 1.00 94.19 321 VAL A C 1
ATOM 2602 O O . VAL A 1 321 ? 5.585 -13.860 13.531 1.00 94.19 321 VAL A O 1
ATOM 2605 N N . PHE A 1 322 ? 5.804 -12.618 11.686 1.00 92.62 322 PHE A N 1
ATOM 2606 C CA . PHE A 1 322 ? 7.016 -11.939 12.166 1.00 92.62 322 PHE A CA 1
ATOM 2607 C C . PHE A 1 322 ? 6.794 -11.156 13.467 1.00 92.62 322 PHE A C 1
ATOM 2609 O O . PHE A 1 322 ? 7.649 -11.192 14.353 1.00 92.62 322 PHE A O 1
ATOM 2616 N N . LEU A 1 323 ? 5.656 -10.470 13.595 1.00 88.88 323 LEU A N 1
ATOM 2617 C CA . LEU A 1 323 ? 5.283 -9.748 14.814 1.00 88.88 323 LEU A CA 1
ATOM 2618 C C . LEU A 1 323 ? 5.104 -10.701 16.002 1.00 88.88 323 LEU A C 1
ATOM 2620 O O . LEU A 1 323 ? 5.688 -10.473 17.059 1.00 88.88 323 LEU A O 1
ATOM 2624 N N . LEU A 1 324 ? 4.370 -11.798 15.815 1.00 91.62 324 LEU A N 1
ATOM 2625 C CA . LEU A 1 324 ? 4.134 -12.793 16.861 1.00 91.62 324 LEU A CA 1
ATOM 2626 C C . LEU A 1 324 ? 5.421 -13.530 17.248 1.00 91.62 324 LEU A C 1
ATOM 2628 O O . LEU A 1 324 ? 5.686 -13.701 18.436 1.00 91.62 324 LEU A O 1
ATOM 2632 N N . MET A 1 325 ? 6.280 -13.876 16.283 1.00 95.50 325 MET A N 1
ATOM 2633 C CA . MET A 1 325 ? 7.613 -14.417 16.572 1.00 95.50 325 MET A CA 1
ATOM 2634 C C . MET A 1 325 ? 8.427 -13.433 17.416 1.00 95.50 325 MET A C 1
ATOM 2636 O O . MET A 1 325 ? 9.006 -13.832 18.424 1.00 95.50 325 MET A O 1
ATOM 2640 N N . LYS A 1 326 ? 8.420 -12.139 17.064 1.00 94.19 326 LYS A N 1
ATOM 2641 C CA . LYS A 1 326 ? 9.112 -11.089 17.829 1.00 94.19 326 LYS A CA 1
ATOM 2642 C C . LYS A 1 326 ? 8.585 -10.993 19.265 1.00 94.19 326 LYS A C 1
ATOM 2644 O O . LYS A 1 326 ? 9.390 -10.812 20.174 1.00 94.19 326 LYS A O 1
ATOM 2649 N N . CYS A 1 327 ? 7.281 -11.163 19.481 1.00 88.88 327 CYS A N 1
ATOM 2650 C CA . CYS A 1 327 ? 6.682 -11.204 20.817 1.00 88.88 327 CYS A CA 1
ATOM 2651 C C . CYS A 1 327 ? 7.063 -12.464 21.611 1.00 88.88 327 CYS A C 1
ATOM 2653 O O . CYS A 1 327 ? 7.329 -12.360 22.805 1.00 88.88 327 CYS A O 1
ATOM 2655 N N . ILE A 1 328 ? 7.104 -13.638 20.971 1.00 93.38 328 ILE A N 1
ATOM 2656 C CA . ILE A 1 328 ? 7.377 -14.913 21.653 1.00 93.38 328 ILE A CA 1
ATOM 2657 C C . ILE A 1 328 ? 8.863 -15.046 22.008 1.00 93.38 328 ILE A C 1
ATOM 2659 O O . ILE A 1 328 ? 9.193 -15.332 23.158 1.00 93.38 328 ILE A O 1
ATOM 2663 N N . VAL A 1 329 ? 9.765 -14.848 21.039 1.00 95.12 329 VAL A N 1
ATOM 2664 C CA . VAL A 1 329 ? 11.211 -15.086 21.233 1.00 95.12 329 VAL A CA 1
ATOM 2665 C C . VAL A 1 329 ? 11.996 -13.827 21.604 1.00 95.12 329 VAL A C 1
ATOM 2667 O O . VAL A 1 329 ? 13.136 -13.923 22.052 1.00 95.12 329 VAL A O 1
ATOM 2670 N N . GLY A 1 330 ? 11.393 -12.648 21.454 1.00 94.19 330 GLY A N 1
ATOM 2671 C CA . GLY A 1 330 ? 12.063 -11.363 21.623 1.00 94.19 330 GLY A CA 1
ATOM 2672 C C . GLY A 1 330 ? 12.834 -10.927 20.373 1.00 94.19 330 GLY A C 1
ATOM 2673 O O . GLY A 1 330 ? 13.353 -11.733 19.599 1.00 94.19 330 GLY A O 1
ATOM 2674 N N . GLU A 1 331 ? 12.952 -9.612 20.186 1.00 93.81 331 GLU A N 1
ATOM 2675 C CA . GLU A 1 331 ? 13.591 -9.016 19.005 1.00 93.81 331 GLU A CA 1
ATOM 2676 C C . GLU A 1 331 ? 15.049 -9.435 18.823 1.00 93.81 331 GLU A C 1
ATOM 2678 O O . GLU A 1 331 ? 15.465 -9.748 17.713 1.00 93.81 331 GLU A O 1
ATOM 2683 N N . LYS A 1 332 ? 15.827 -9.478 19.911 1.00 93.00 332 LYS A N 1
ATOM 2684 C CA . LYS A 1 332 ? 17.256 -9.816 19.849 1.00 93.00 332 LYS A CA 1
ATOM 2685 C C . LYS A 1 332 ? 17.485 -11.237 19.334 1.00 93.00 332 LYS A C 1
ATOM 2687 O O . LYS A 1 332 ? 18.346 -11.441 18.481 1.00 93.00 332 LYS A O 1
ATOM 2692 N N . VAL A 1 333 ? 16.699 -12.201 19.818 1.00 95.62 333 VAL A N 1
ATOM 2693 C CA . VAL A 1 333 ? 16.796 -13.607 19.399 1.00 95.62 333 VAL A CA 1
ATOM 2694 C C . VAL A 1 333 ? 16.359 -13.749 17.945 1.00 95.62 333 VAL A C 1
ATOM 2696 O O . VAL A 1 333 ? 17.063 -14.374 17.155 1.00 95.62 333 VAL A O 1
ATOM 2699 N N . LEU A 1 334 ? 15.253 -13.102 17.564 1.00 96.12 334 LEU A N 1
ATOM 2700 C CA . LEU A 1 334 ? 14.738 -13.132 16.196 1.00 96.12 334 LEU A CA 1
ATOM 2701 C C . LEU A 1 334 ? 15.721 -12.521 15.184 1.00 96.12 334 LEU A C 1
ATOM 2703 O O . LEU A 1 334 ? 15.985 -13.116 14.139 1.00 96.12 334 LEU A O 1
ATOM 2707 N N . SER A 1 335 ? 16.291 -11.358 15.503 1.00 94.44 335 SER A N 1
ATOM 2708 C CA . SER A 1 335 ? 17.276 -10.680 14.654 1.00 94.44 335 SER A CA 1
ATOM 2709 C C . SER A 1 335 ? 18.583 -11.466 14.565 1.00 94.44 335 SER A C 1
ATOM 2711 O O . SER A 1 335 ? 19.130 -11.605 13.473 1.00 94.44 335 SER A O 1
ATOM 2713 N N . SER A 1 336 ? 19.056 -12.045 15.677 1.00 95.00 336 SER A N 1
ATOM 2714 C CA . SER A 1 336 ? 20.233 -12.924 15.674 1.00 95.00 336 SER A CA 1
ATOM 2715 C C . SER A 1 336 ? 20.002 -14.172 14.820 1.00 95.00 336 SER A C 1
ATOM 2717 O O . SER A 1 336 ? 20.863 -14.533 14.022 1.00 95.00 336 SER A O 1
ATOM 2719 N N . ALA A 1 337 ? 18.822 -14.789 14.916 1.00 95.75 337 ALA A N 1
ATOM 2720 C CA . ALA A 1 337 ? 18.448 -15.935 14.096 1.00 95.75 337 ALA A CA 1
ATOM 2721 C C . ALA A 1 337 ? 18.389 -15.598 12.603 1.00 95.75 337 ALA A C 1
ATOM 2723 O O . ALA A 1 337 ? 18.946 -16.323 11.781 1.00 95.75 337 ALA A O 1
ATOM 2724 N N . ALA A 1 338 ? 17.769 -14.472 12.246 1.00 94.94 338 ALA A N 1
ATOM 2725 C CA . ALA A 1 338 ? 17.723 -14.009 10.864 1.00 94.94 338 ALA A CA 1
ATOM 2726 C C . ALA A 1 338 ? 19.126 -13.703 10.313 1.00 94.94 338 ALA A C 1
ATOM 2728 O O . ALA A 1 338 ? 19.420 -14.058 9.172 1.00 94.94 338 ALA A O 1
ATOM 2729 N N . ALA A 1 339 ? 19.995 -13.089 11.122 1.00 94.25 339 ALA A N 1
ATOM 2730 C CA . ALA A 1 339 ? 21.379 -12.807 10.754 1.00 94.25 339 ALA A CA 1
ATOM 2731 C C . ALA A 1 339 ? 22.190 -14.094 10.556 1.00 94.25 339 ALA A C 1
ATOM 2733 O O . ALA A 1 339 ? 22.836 -14.234 9.522 1.00 94.25 339 ALA A O 1
ATOM 2734 N N . LYS A 1 340 ? 22.092 -15.065 11.476 1.00 95.19 340 LYS A N 1
ATOM 2735 C CA . LYS A 1 340 ? 22.756 -16.372 11.340 1.00 95.19 340 LYS A CA 1
ATOM 2736 C C . LYS A 1 340 ? 22.262 -17.142 10.118 1.00 95.19 340 LYS A C 1
ATOM 2738 O O . LYS A 1 340 ? 23.078 -17.704 9.408 1.00 95.19 340 LYS A O 1
ATOM 2743 N N . LEU A 1 341 ? 20.962 -17.117 9.817 1.00 95.00 341 LEU A N 1
ATOM 2744 C CA . LEU A 1 341 ? 20.419 -17.743 8.604 1.00 95.00 341 LEU A CA 1
ATOM 2745 C C . LEU A 1 341 ? 20.888 -17.047 7.320 1.00 95.00 341 LEU A C 1
ATOM 2747 O O . LEU A 1 341 ? 21.096 -17.707 6.305 1.00 95.00 341 LEU A O 1
ATOM 2751 N N . LEU A 1 342 ? 21.058 -15.723 7.339 1.00 92.62 342 LEU A N 1
ATOM 2752 C CA . LEU A 1 342 ? 21.658 -14.984 6.224 1.00 92.62 342 LEU A CA 1
ATOM 2753 C C . LEU A 1 342 ? 23.151 -15.293 6.085 1.00 92.62 342 LEU A C 1
ATOM 2755 O O . LEU A 1 342 ? 23.633 -15.437 4.965 1.00 92.62 342 LEU A O 1
ATOM 2759 N N . GLU A 1 343 ? 23.864 -15.436 7.199 1.00 91.75 343 GLU A N 1
ATOM 2760 C CA . GLU A 1 343 ? 25.270 -15.824 7.225 1.00 91.75 343 GLU A CA 1
ATOM 2761 C C . GLU A 1 343 ? 25.452 -17.265 6.734 1.00 91.75 343 GLU A C 1
ATOM 2763 O O . GLU A 1 343 ? 26.276 -17.495 5.857 1.00 91.75 343 GLU A O 1
ATOM 2768 N N . GLU A 1 344 ? 24.647 -18.220 7.205 1.00 91.19 344 GLU A N 1
ATOM 2769 C CA . GLU A 1 344 ? 24.605 -19.598 6.704 1.00 91.19 344 GLU A CA 1
ATOM 2770 C C . GLU A 1 344 ? 24.258 -19.633 5.226 1.00 91.19 344 GLU A C 1
ATOM 2772 O O . GLU A 1 344 ? 24.914 -20.340 4.470 1.00 91.19 344 GLU A O 1
ATOM 2777 N N . LYS A 1 345 ? 23.293 -18.821 4.783 1.00 86.00 345 LYS A N 1
ATOM 2778 C CA . LYS A 1 345 ? 22.989 -18.681 3.361 1.00 86.00 345 LYS A CA 1
ATOM 2779 C C . LYS A 1 345 ? 24.183 -18.126 2.586 1.00 86.00 345 LYS A C 1
ATOM 2781 O O . LYS A 1 345 ? 24.472 -18.646 1.521 1.00 86.00 345 LYS A O 1
ATOM 2786 N N . SER A 1 346 ? 24.905 -17.137 3.113 1.00 80.62 346 SER A N 1
ATOM 2787 C CA . SER A 1 346 ? 26.104 -16.589 2.462 1.00 80.62 346 SER A CA 1
ATOM 2788 C C . SER A 1 346 ? 27.277 -17.577 2.461 1.00 80.62 346 SER A C 1
ATOM 2790 O O . SER A 1 346 ? 28.002 -17.668 1.480 1.00 80.62 346 SER A O 1
ATOM 2792 N N . LYS A 1 347 ? 27.434 -18.378 3.521 1.00 76.50 347 LYS A N 1
ATOM 2793 C CA . LYS A 1 347 ? 28.434 -19.447 3.630 1.00 76.50 347 LYS A CA 1
ATOM 2794 C C . LYS A 1 347 ? 28.097 -20.602 2.707 1.00 76.50 347 LYS A C 1
ATOM 2796 O O . LYS A 1 347 ? 29.000 -21.145 2.084 1.00 76.50 347 LYS A O 1
ATOM 2801 N N . LEU A 1 348 ? 26.817 -20.938 2.573 1.00 63.50 348 LEU A N 1
ATOM 2802 C CA . LEU A 1 348 ? 26.328 -21.846 1.551 1.00 63.50 348 LEU A CA 1
ATOM 2803 C C . LEU A 1 348 ? 26.540 -21.233 0.171 1.00 63.50 348 LEU A C 1
ATOM 2805 O O . LEU A 1 348 ? 27.054 -21.931 -0.665 1.00 63.50 348 LEU A O 1
ATOM 2809 N N . GLU A 1 349 ? 26.310 -19.947 -0.080 1.00 47.31 349 GLU A N 1
ATOM 2810 C CA . GLU A 1 349 ? 26.613 -19.319 -1.382 1.00 47.31 349 GLU A CA 1
ATOM 2811 C C . GLU A 1 349 ? 28.131 -19.220 -1.679 1.00 47.31 349 GLU A C 1
ATOM 2813 O O . GLU A 1 349 ? 28.528 -19.177 -2.841 1.00 47.31 349 GLU A O 1
ATOM 2818 N N . VAL A 1 350 ? 28.998 -19.242 -0.657 1.00 39.09 350 VAL A N 1
ATOM 2819 C CA . VAL A 1 350 ? 30.473 -19.260 -0.794 1.00 39.09 350 VAL A CA 1
ATOM 2820 C C . VAL A 1 350 ? 31.042 -20.689 -0.867 1.00 39.09 350 VAL A C 1
ATOM 2822 O O . VAL A 1 350 ? 32.054 -20.910 -1.528 1.00 39.09 350 VAL A O 1
ATOM 2825 N N . THR A 1 351 ? 30.379 -21.672 -0.253 1.00 32.22 351 THR A N 1
ATOM 2826 C CA . THR A 1 351 ? 30.743 -23.110 -0.294 1.00 32.22 351 THR A CA 1
ATOM 2827 C C . THR A 1 351 ? 30.004 -23.851 -1.421 1.00 32.22 351 THR A C 1
ATOM 2829 O O . THR A 1 351 ? 30.419 -24.912 -1.874 1.00 32.22 351 THR A O 1
ATOM 2832 N N . VAL A 1 352 ? 28.949 -23.234 -1.944 1.00 31.09 352 VAL A N 1
ATOM 2833 C CA . VAL A 1 352 ? 28.175 -23.563 -3.140 1.00 31.09 352 VAL A CA 1
ATOM 2834 C C . VAL A 1 352 ? 28.353 -22.388 -4.101 1.00 31.09 352 VAL A C 1
ATOM 2836 O O . VAL A 1 352 ? 27.421 -21.653 -4.422 1.00 31.09 352 VAL A O 1
ATOM 2839 N N . ILE A 1 353 ? 29.565 -22.229 -4.638 1.00 33.03 353 ILE A N 1
ATOM 2840 C CA . ILE A 1 353 ? 29.693 -21.651 -5.981 1.00 33.03 353 ILE A CA 1
ATOM 2841 C C . ILE A 1 353 ? 29.148 -22.724 -6.935 1.00 33.03 353 ILE A C 1
ATOM 2843 O O . ILE A 1 353 ? 29.884 -23.525 -7.501 1.00 33.03 353 ILE A O 1
ATOM 2847 N N . GLY A 1 354 ? 27.818 -22.798 -7.007 1.00 39.47 354 GLY A N 1
ATOM 2848 C CA . GLY A 1 354 ? 27.079 -23.892 -7.627 1.00 39.47 354 GLY A CA 1
ATOM 2849 C C . GLY A 1 354 ? 25.561 -23.688 -7.588 1.00 39.47 354 GLY A C 1
ATOM 2850 O O . GLY A 1 354 ? 24.857 -24.534 -7.058 1.00 39.47 354 GLY A O 1
ATOM 2851 N N . GLN A 1 355 ? 25.093 -22.597 -8.215 1.00 32.72 355 GLN A N 1
ATOM 2852 C CA . GLN A 1 355 ? 23.699 -22.266 -8.601 1.00 32.72 355 GLN A CA 1
ATOM 2853 C C . GLN A 1 355 ? 22.787 -21.610 -7.537 1.00 32.72 355 GLN A C 1
ATOM 2855 O O . GLN A 1 355 ? 22.811 -21.994 -6.373 1.00 32.72 355 GLN A O 1
ATOM 2860 N N . PRO A 1 356 ? 21.999 -20.574 -7.931 1.00 40.50 356 PRO A N 1
ATOM 2861 C CA . PRO A 1 356 ? 21.024 -20.611 -9.034 1.00 40.50 356 PRO A CA 1
ATOM 2862 C C . PRO A 1 356 ? 21.312 -19.671 -10.226 1.00 40.50 356 PRO A C 1
ATOM 2864 O O . PRO A 1 356 ? 21.926 -18.625 -10.072 1.00 40.50 356 PRO A O 1
ATOM 2867 N N . GLU A 1 357 ? 20.856 -20.088 -11.419 1.00 39.44 357 GLU A N 1
ATOM 2868 C CA . GLU A 1 357 ? 20.863 -19.389 -12.726 1.00 39.44 357 GLU A CA 1
ATOM 2869 C C . GLU A 1 357 ? 22.074 -18.476 -13.017 1.00 39.44 357 GLU A C 1
ATOM 2871 O O . GLU A 1 357 ? 22.049 -17.260 -12.824 1.00 39.44 357 GLU A O 1
ATOM 2876 N N . ILE A 1 358 ? 23.124 -19.059 -13.607 1.00 42.81 358 ILE A N 1
ATOM 2877 C CA . ILE A 1 358 ? 24.262 -18.300 -14.131 1.00 42.81 358 ILE A CA 1
ATOM 2878 C C . ILE A 1 358 ? 23.801 -17.508 -15.364 1.00 42.81 358 ILE A C 1
ATOM 2880 O O . ILE A 1 358 ? 23.704 -18.046 -16.469 1.00 42.81 358 ILE A O 1
ATOM 2884 N N . GLN A 1 359 ? 23.566 -16.203 -15.210 1.00 40.16 359 GLN A N 1
ATOM 2885 C CA . GLN A 1 359 ? 23.676 -15.283 -16.341 1.00 40.16 359 GLN A CA 1
ATOM 2886 C C . GLN A 1 359 ? 25.155 -15.215 -16.735 1.00 40.16 359 GLN A C 1
ATOM 2888 O O . GLN A 1 359 ? 25.919 -14.398 -16.223 1.00 40.16 359 GLN A O 1
ATOM 2893 N N . VAL A 1 360 ? 25.584 -16.120 -17.617 1.00 51.78 360 VAL A N 1
ATOM 2894 C CA . VAL A 1 360 ? 26.936 -16.088 -18.178 1.00 51.78 360 VAL A CA 1
ATOM 2895 C C . VAL A 1 360 ? 27.008 -14.863 -19.083 1.00 51.78 360 VAL A C 1
ATOM 2897 O O . VAL A 1 360 ? 26.480 -14.873 -20.195 1.00 51.78 360 VAL A O 1
ATOM 2900 N N . ASN A 1 361 ? 27.632 -13.787 -18.602 1.00 55.34 361 ASN A N 1
ATOM 2901 C CA . ASN A 1 361 ? 28.054 -12.702 -19.473 1.00 55.34 361 ASN A CA 1
ATOM 2902 C C . ASN A 1 361 ? 29.360 -13.141 -20.157 1.00 55.34 361 ASN A C 1
ATOM 2904 O O . ASN A 1 361 ? 30.399 -13.174 -19.490 1.00 55.34 361 ASN A O 1
ATOM 2908 N N . PRO A 1 362 ? 29.344 -13.481 -21.460 1.00 56.50 362 PRO A N 1
ATOM 2909 C CA . PRO A 1 362 ? 30.542 -13.943 -22.154 1.00 56.50 362 PRO A CA 1
ATOM 2910 C C . PRO A 1 362 ? 31.634 -12.861 -22.186 1.00 56.50 362 PRO A C 1
ATOM 2912 O O . PRO A 1 362 ? 32.804 -13.175 -22.333 1.00 56.50 362 PRO A O 1
ATOM 2915 N N . SER A 1 363 ? 31.312 -11.585 -21.963 1.00 56.50 363 SER A N 1
ATOM 2916 C CA . SER A 1 363 ? 32.318 -10.518 -21.911 1.00 56.50 363 SER A CA 1
ATOM 2917 C C . SER A 1 363 ? 33.238 -10.588 -20.673 1.00 56.50 363 SER A C 1
ATOM 2919 O O . SER A 1 363 ? 34.278 -9.938 -20.670 1.00 56.50 363 SER A O 1
ATOM 2921 N N . ASN A 1 364 ? 32.904 -11.404 -19.658 1.00 66.75 364 ASN A N 1
ATOM 2922 C CA . ASN A 1 364 ? 33.681 -11.604 -18.421 1.00 66.75 364 ASN A CA 1
ATOM 2923 C C . ASN A 1 364 ? 34.299 -13.020 -18.316 1.00 66.75 364 ASN A C 1
ATOM 2925 O O . ASN A 1 364 ? 34.462 -13.558 -17.218 1.00 66.75 364 ASN A O 1
ATOM 2929 N N . LEU A 1 365 ? 34.600 -13.657 -19.452 1.00 66.25 365 LEU A N 1
ATOM 2930 C CA . LEU A 1 365 ? 35.132 -15.024 -19.525 1.00 66.25 365 LEU A CA 1
ATOM 2931 C C . LEU A 1 365 ? 36.427 -15.203 -18.702 1.00 66.25 365 LEU A C 1
ATOM 2933 O O . LEU A 1 365 ? 37.466 -14.635 -19.022 1.00 66.25 365 LEU A O 1
ATOM 2937 N N . LYS A 1 366 ? 36.382 -16.081 -17.686 1.00 81.69 366 LYS A N 1
ATOM 2938 C CA . LYS A 1 366 ? 37.565 -16.710 -17.050 1.00 81.69 366 LYS A CA 1
ATOM 2939 C C . LYS A 1 366 ? 37.999 -18.010 -17.760 1.00 81.69 366 LYS A C 1
ATOM 2941 O O . LYS A 1 366 ? 38.766 -18.798 -17.199 1.00 81.69 366 LYS A O 1
ATOM 2946 N N . VAL A 1 367 ? 37.458 -18.275 -18.950 1.00 88.19 367 VAL A N 1
ATOM 2947 C CA . VAL A 1 367 ? 37.774 -19.457 -19.764 1.00 88.19 367 VAL A CA 1
ATOM 2948 C C . VAL A 1 367 ? 38.838 -19.066 -20.796 1.00 88.19 367 VAL A C 1
ATOM 2950 O O . VAL A 1 367 ? 38.667 -18.032 -21.446 1.00 88.19 367 VAL A O 1
ATOM 2953 N N . PRO A 1 368 ? 39.922 -19.847 -20.949 1.00 94.06 368 PRO A N 1
ATOM 2954 C CA . PRO A 1 368 ? 40.909 -19.638 -22.006 1.00 94.06 368 PRO A CA 1
ATOM 2955 C C . PRO A 1 368 ? 40.256 -19.622 -23.401 1.00 94.06 368 PRO A C 1
ATOM 2957 O O . PRO A 1 368 ? 39.417 -20.469 -23.716 1.00 94.06 368 PRO A O 1
ATOM 2960 N N . LEU A 1 369 ? 40.594 -18.629 -24.235 1.00 94.38 369 LEU A N 1
ATOM 2961 C CA . LEU A 1 369 ? 39.947 -18.428 -25.542 1.00 94.38 369 LEU A CA 1
ATOM 2962 C C . LEU A 1 369 ? 40.178 -19.608 -26.499 1.00 94.38 369 LEU A C 1
ATOM 2964 O O . LEU A 1 369 ? 39.293 -19.941 -27.279 1.00 94.38 369 LEU A O 1
ATOM 2968 N N . ASP A 1 370 ? 41.330 -20.264 -26.419 1.00 94.94 370 ASP A N 1
ATOM 2969 C CA . ASP A 1 370 ? 41.703 -21.467 -27.171 1.00 94.94 370 ASP A CA 1
ATOM 2970 C C . ASP A 1 370 ? 40.767 -22.657 -26.900 1.00 94.94 370 ASP A C 1
ATOM 2972 O O . ASP A 1 370 ? 40.334 -23.336 -27.839 1.00 94.94 370 ASP A O 1
ATOM 2976 N N . GLN A 1 371 ? 40.379 -22.858 -25.638 1.00 95.62 371 GLN A N 1
ATOM 2977 C CA . GLN A 1 371 ? 39.396 -23.877 -25.259 1.00 95.62 371 GLN A CA 1
ATOM 2978 C C . GLN A 1 371 ? 38.007 -23.522 -25.800 1.00 95.62 371 GLN A C 1
ATOM 2980 O O . GLN A 1 371 ? 37.292 -24.388 -26.309 1.00 95.62 371 GLN A O 1
ATOM 2985 N N . LEU A 1 372 ? 37.647 -22.234 -25.762 1.00 96.56 372 LEU A N 1
ATOM 2986 C CA . LEU A 1 372 ? 36.377 -21.748 -26.299 1.00 96.56 372 LEU A CA 1
ATOM 2987 C C . LEU A 1 372 ? 36.284 -21.921 -27.821 1.00 96.56 372 LEU A C 1
ATOM 2989 O O . LEU A 1 372 ? 35.265 -22.406 -28.306 1.00 96.56 372 LEU A O 1
ATOM 2993 N N . PHE A 1 373 ? 37.341 -21.602 -28.573 1.00 96.81 373 PHE A N 1
ATOM 2994 C CA . PHE A 1 373 ? 37.394 -21.851 -30.019 1.00 96.81 373 PHE A CA 1
ATOM 2995 C C . PHE A 1 373 ? 37.254 -23.344 -30.344 1.00 96.81 373 PHE A C 1
ATOM 2997 O O . PHE A 1 373 ? 36.447 -23.705 -31.198 1.00 96.81 373 PHE A O 1
ATOM 3004 N N . SER A 1 374 ? 37.971 -24.210 -29.624 1.00 96.75 374 SER A N 1
ATOM 3005 C CA . SER A 1 374 ? 37.917 -25.665 -29.831 1.00 96.75 374 SER A CA 1
ATOM 3006 C C . SER A 1 374 ? 36.525 -26.246 -29.552 1.00 96.75 374 SER A C 1
ATOM 3008 O O . SER A 1 374 ? 36.062 -27.112 -30.288 1.00 96.75 374 SER A O 1
ATOM 3010 N N . SER A 1 375 ? 35.823 -25.729 -28.537 1.00 96.50 375 SER A N 1
ATOM 3011 C CA . SER A 1 375 ? 34.450 -26.141 -28.209 1.00 96.50 375 SER A CA 1
ATOM 3012 C C . SER A 1 375 ? 33.411 -25.653 -29.228 1.00 96.50 375 SER A C 1
ATOM 3014 O O . SER A 1 375 ? 32.373 -26.292 -29.411 1.00 96.50 375 SER A O 1
ATOM 3016 N N . LEU A 1 376 ? 33.675 -24.529 -29.901 1.00 96.75 376 LEU A N 1
ATOM 3017 C CA . LEU A 1 376 ? 32.752 -23.927 -30.864 1.00 96.75 376 LEU A CA 1
ATOM 3018 C C . LEU A 1 376 ? 32.861 -24.518 -32.271 1.00 96.75 376 LEU A C 1
ATOM 3020 O O . LEU A 1 376 ? 31.834 -24.632 -32.928 1.00 96.75 376 LEU A O 1
ATOM 3024 N N . ILE A 1 377 ? 34.054 -24.917 -32.731 1.00 95.88 377 ILE A N 1
ATOM 3025 C CA . ILE A 1 377 ? 34.264 -25.441 -34.099 1.00 95.88 377 ILE A CA 1
ATOM 3026 C C . ILE A 1 377 ? 33.266 -26.556 -34.487 1.00 95.88 377 ILE A C 1
ATOM 3028 O O . ILE A 1 377 ? 32.722 -26.476 -35.585 1.00 95.88 377 ILE A O 1
ATOM 3032 N N . PRO A 1 378 ? 32.945 -27.542 -33.625 1.00 94.69 378 PRO A N 1
ATOM 3033 C CA . PRO A 1 378 ? 31.990 -28.601 -33.967 1.00 94.69 378 PRO A CA 1
ATOM 3034 C C . PRO A 1 378 ? 30.519 -28.154 -34.020 1.00 94.69 378 PRO A C 1
ATOM 3036 O O . PRO A 1 378 ? 29.675 -28.917 -34.476 1.00 94.69 378 PRO A O 1
ATOM 3039 N N . GLN A 1 379 ? 30.191 -26.966 -33.502 1.00 93.62 379 GLN A N 1
ATOM 3040 C CA . GLN A 1 379 ? 28.817 -26.462 -33.337 1.00 93.62 379 GLN A CA 1
ATOM 3041 C C . GLN A 1 379 ? 28.455 -25.365 -34.353 1.00 93.62 379 GLN A C 1
ATOM 3043 O O . GLN A 1 379 ? 27.387 -24.764 -34.252 1.00 93.62 379 GLN A O 1
ATOM 3048 N N . VAL A 1 380 ? 29.355 -25.053 -35.286 1.00 94.62 380 VAL A N 1
ATOM 3049 C CA . VAL A 1 380 ? 29.238 -23.923 -36.215 1.00 94.62 380 VAL A CA 1
ATOM 3050 C C . VAL A 1 380 ? 29.080 -24.439 -37.637 1.00 94.62 380 VAL A C 1
ATOM 3052 O O . VAL A 1 380 ? 29.709 -25.426 -38.011 1.00 94.62 380 VAL A O 1
ATOM 3055 N N . ASP A 1 381 ? 28.249 -23.755 -38.427 1.00 94.50 381 ASP A N 1
ATOM 3056 C CA . ASP A 1 381 ? 28.050 -24.078 -39.840 1.00 94.50 381 ASP A CA 1
ATOM 3057 C C . ASP A 1 381 ? 29.400 -24.146 -40.579 1.00 94.50 381 ASP A C 1
ATOM 3059 O O . ASP A 1 381 ? 30.230 -23.248 -40.385 1.00 94.50 381 ASP A O 1
ATOM 3063 N N . PRO A 1 382 ? 29.632 -25.151 -41.448 1.00 93.94 382 PRO A N 1
ATOM 3064 C CA . PRO A 1 382 ? 30.908 -25.341 -42.144 1.00 93.94 382 PRO A CA 1
ATOM 3065 C C . PRO A 1 382 ? 31.447 -24.072 -42.820 1.00 93.94 382 PRO A C 1
ATOM 3067 O O . PRO A 1 382 ? 32.636 -23.773 -42.709 1.00 93.94 382 PRO A O 1
ATOM 3070 N N . ASP A 1 383 ? 30.564 -23.268 -43.419 1.00 94.06 383 ASP A N 1
ATOM 3071 C CA . ASP A 1 383 ? 30.909 -22.024 -44.124 1.00 94.06 383 ASP A CA 1
ATOM 3072 C C . ASP A 1 383 ? 31.475 -20.931 -43.200 1.00 94.06 383 ASP A C 1
ATOM 3074 O O . ASP A 1 383 ? 32.186 -20.027 -43.640 1.00 94.06 383 ASP A O 1
ATOM 3078 N N . LYS A 1 384 ? 31.189 -21.015 -41.898 1.00 96.19 384 LYS A N 1
ATOM 3079 C CA . LYS A 1 384 ? 31.643 -20.067 -40.872 1.00 96.19 384 LYS A CA 1
ATOM 3080 C C . LYS A 1 384 ? 32.844 -20.571 -40.073 1.00 96.19 384 LYS A C 1
ATOM 3082 O O . LYS A 1 384 ? 33.452 -19.796 -39.328 1.00 96.19 384 LYS A O 1
ATOM 3087 N N . VAL A 1 385 ? 33.226 -21.840 -40.230 1.00 96.75 385 VAL A N 1
ATOM 3088 C CA . VAL A 1 385 ? 34.379 -22.429 -39.530 1.00 96.75 385 VAL A CA 1
ATOM 3089 C C . VAL A 1 385 ? 35.673 -21.713 -39.923 1.00 96.75 385 VAL A C 1
ATOM 3091 O O . VAL A 1 385 ? 36.472 -21.384 -39.047 1.00 96.75 385 VAL A O 1
ATOM 3094 N N . THR A 1 386 ? 35.861 -21.386 -41.206 1.00 96.12 386 THR A N 1
ATOM 3095 C CA . THR A 1 386 ? 37.051 -20.659 -41.682 1.00 96.12 386 THR A CA 1
ATOM 3096 C C . THR A 1 386 ? 37.137 -19.245 -41.096 1.00 96.12 386 THR A C 1
ATOM 3098 O O . THR A 1 386 ? 38.225 -18.783 -40.735 1.00 96.12 386 THR A O 1
ATOM 3101 N N . GLU A 1 387 ? 36.001 -18.559 -40.935 1.00 97.62 387 GLU A N 1
ATOM 3102 C CA . GLU A 1 387 ? 35.945 -17.235 -40.302 1.00 97.62 387 GLU A CA 1
ATOM 3103 C C . GLU A 1 387 ? 36.297 -17.320 -38.809 1.00 97.62 387 GLU A C 1
ATOM 3105 O O . GLU A 1 387 ? 37.110 -16.534 -38.309 1.00 97.62 387 GLU A O 1
ATOM 3110 N N . LEU A 1 388 ? 35.761 -18.326 -38.110 1.00 97.50 388 LEU A N 1
ATOM 3111 C CA . LEU A 1 388 ? 36.049 -18.571 -36.699 1.00 97.50 388 LEU A CA 1
ATOM 3112 C C . LEU A 1 388 ? 37.520 -18.962 -36.463 1.00 97.50 388 LEU A C 1
ATOM 3114 O O . LEU A 1 388 ? 38.138 -18.470 -35.518 1.00 97.50 388 LEU A O 1
ATOM 3118 N N . GLN A 1 389 ? 38.109 -19.784 -37.337 1.00 97.31 389 GLN A N 1
ATOM 3119 C CA . GLN A 1 389 ? 39.534 -20.141 -37.303 1.00 97.31 389 GLN A CA 1
ATOM 3120 C C . GLN A 1 389 ? 40.431 -18.930 -37.580 1.00 97.31 389 GLN A C 1
ATOM 3122 O O . GLN A 1 389 ? 41.412 -18.705 -36.870 1.00 97.31 389 GLN A O 1
ATOM 3127 N N . THR A 1 390 ? 40.065 -18.095 -38.556 1.00 97.69 390 THR A N 1
ATOM 3128 C CA . THR A 1 390 ? 40.781 -16.841 -38.831 1.00 97.69 390 THR A CA 1
ATOM 3129 C C . THR A 1 390 ? 40.741 -15.916 -37.616 1.00 97.69 390 THR A C 1
ATOM 3131 O O . THR A 1 390 ? 41.754 -15.310 -37.260 1.00 97.69 390 THR A O 1
ATOM 3134 N N . LEU A 1 391 ? 39.590 -15.822 -36.941 1.00 97.88 391 LEU A N 1
ATOM 3135 C CA . LEU A 1 391 ? 39.446 -15.054 -35.707 1.00 97.88 391 LEU A CA 1
ATOM 3136 C C . LEU A 1 391 ? 40.319 -15.622 -34.572 1.00 97.88 391 LEU A C 1
ATOM 3138 O O . LEU A 1 391 ? 40.930 -14.840 -33.840 1.00 97.88 391 LEU A O 1
ATOM 3142 N N . ALA A 1 392 ? 40.423 -16.949 -34.457 1.00 97.50 392 ALA A N 1
ATOM 3143 C CA . ALA A 1 392 ? 41.284 -17.619 -33.483 1.00 97.50 392 ALA A CA 1
ATOM 3144 C C . ALA A 1 392 ? 42.766 -17.288 -33.700 1.00 97.50 392 ALA A C 1
ATOM 3146 O O . ALA A 1 392 ? 43.455 -16.901 -32.756 1.00 97.50 392 ALA A O 1
ATOM 3147 N N . GLU A 1 393 ? 43.246 -17.354 -34.942 1.00 97.56 393 GLU A N 1
ATOM 3148 C CA . GLU A 1 393 ? 44.637 -17.029 -35.275 1.00 97.56 393 GLU A CA 1
ATOM 3149 C C . GLU A 1 393 ? 44.959 -15.548 -35.045 1.00 97.56 393 GLU A C 1
ATOM 3151 O O . GLU A 1 393 ? 45.986 -15.216 -34.449 1.00 97.56 393 GLU A O 1
ATOM 3156 N N . LYS A 1 394 ? 44.046 -14.638 -35.408 1.00 97.38 394 LYS A N 1
ATOM 3157 C CA . LYS A 1 394 ? 44.196 -13.206 -35.095 1.00 97.38 394 LYS A CA 1
ATOM 3158 C C . LYS A 1 394 ? 44.223 -12.938 -33.588 1.00 97.38 394 LYS A C 1
ATOM 3160 O O . LYS A 1 394 ? 44.984 -12.087 -33.131 1.00 97.38 394 LYS A O 1
ATOM 3165 N N . SER A 1 395 ? 43.425 -13.675 -32.811 1.00 97.06 395 SER A N 1
ATOM 3166 C CA . SER A 1 395 ? 43.445 -13.599 -31.347 1.00 97.06 395 SER A CA 1
ATOM 3167 C C . SER A 1 395 ? 44.773 -14.098 -30.768 1.00 97.06 395 SER A C 1
ATOM 3169 O O . SER A 1 395 ? 45.308 -13.446 -29.874 1.00 97.06 395 SER A O 1
ATOM 3171 N N . LYS A 1 396 ? 45.327 -15.213 -31.269 1.00 95.94 396 LYS A N 1
ATOM 3172 C CA . LYS A 1 396 ? 46.627 -15.753 -30.822 1.00 95.94 396 LYS A CA 1
ATOM 3173 C C . LYS A 1 396 ? 47.784 -14.799 -31.114 1.00 95.94 396 LYS A C 1
ATOM 3175 O O . LYS A 1 396 ? 48.675 -14.653 -30.285 1.00 95.94 396 LYS A O 1
ATOM 3180 N N . ARG A 1 397 ? 47.743 -14.112 -32.261 1.00 96.94 397 ARG A N 1
ATOM 3181 C CA . ARG A 1 397 ? 48.734 -13.086 -32.634 1.00 96.94 397 ARG A CA 1
ATOM 3182 C C . ARG A 1 397 ? 48.563 -11.758 -31.884 1.00 96.94 397 ARG A C 1
ATOM 3184 O O . ARG A 1 397 ? 49.365 -10.852 -32.076 1.00 96.94 397 ARG A O 1
ATOM 3191 N N . GLY A 1 398 ? 47.531 -11.619 -31.046 1.00 95.56 398 GLY A N 1
ATOM 3192 C CA . GLY A 1 398 ? 47.259 -10.387 -30.301 1.00 95.56 398 GLY A CA 1
ATOM 3193 C C . GLY A 1 398 ? 46.756 -9.223 -31.164 1.00 95.56 398 GLY A C 1
ATOM 3194 O O . GLY A 1 398 ? 46.712 -8.091 -30.688 1.00 95.56 398 GLY A O 1
ATOM 3195 N N . GLU A 1 399 ? 46.340 -9.476 -32.411 1.00 97.38 399 GLU A N 1
ATOM 3196 C CA . GLU A 1 399 ? 45.828 -8.443 -33.330 1.00 97.38 399 GLU A CA 1
ATOM 3197 C C . GLU A 1 399 ? 44.469 -7.880 -32.881 1.00 97.38 399 GLU A C 1
ATOM 3199 O O . GLU A 1 399 ? 44.069 -6.784 -33.276 1.00 97.38 399 GLU A O 1
ATOM 3204 N N . ILE A 1 400 ? 43.731 -8.635 -32.063 1.00 96.12 400 ILE A N 1
ATOM 3205 C CA . ILE A 1 400 ? 42.389 -8.288 -31.598 1.00 96.12 400 ILE A CA 1
ATOM 3206 C C . ILE A 1 400 ? 42.361 -8.375 -30.072 1.00 96.12 400 ILE A C 1
ATOM 3208 O O . ILE A 1 400 ? 42.711 -9.395 -29.484 1.00 96.12 400 ILE A O 1
ATOM 3212 N N . ARG A 1 401 ? 41.898 -7.306 -29.414 1.00 92.94 401 ARG A N 1
ATOM 3213 C CA . ARG A 1 401 ? 41.691 -7.289 -27.956 1.00 92.94 401 ARG A CA 1
ATOM 3214 C C . ARG A 1 401 ? 40.632 -8.317 -27.549 1.00 92.94 401 ARG A C 1
ATOM 3216 O O . ARG A 1 401 ? 39.603 -8.422 -28.211 1.00 92.94 401 ARG A O 1
ATOM 3223 N N . SER A 1 402 ? 40.813 -8.983 -26.409 1.00 87.69 402 SER A N 1
ATOM 3224 C CA . SER A 1 402 ? 39.963 -10.104 -25.967 1.00 87.69 402 SER A CA 1
ATOM 3225 C C . SER A 1 402 ? 38.459 -9.797 -25.938 1.00 87.69 402 SER A C 1
ATOM 3227 O O . SER A 1 402 ? 37.661 -10.632 -26.347 1.00 87.69 402 SER A O 1
ATOM 3229 N N . HIS A 1 403 ? 38.044 -8.586 -25.540 1.00 87.69 403 HIS A N 1
ATOM 3230 C CA . HIS A 1 403 ? 36.620 -8.212 -25.555 1.00 87.69 403 HIS A CA 1
ATOM 3231 C C . HIS A 1 403 ? 36.034 -8.139 -26.978 1.00 87.69 403 HIS A C 1
ATOM 3233 O O . HIS A 1 403 ? 34.883 -8.510 -27.188 1.00 87.69 403 HIS A O 1
ATOM 3239 N N . ASN A 1 404 ? 36.834 -7.731 -27.969 1.00 94.44 404 ASN A N 1
ATOM 3240 C CA . ASN A 1 404 ? 36.420 -7.685 -29.373 1.00 94.44 404 ASN A CA 1
ATOM 3241 C C . ASN A 1 404 ? 36.368 -9.082 -30.002 1.00 94.44 404 ASN A C 1
ATOM 3243 O O . ASN A 1 404 ? 35.589 -9.300 -30.928 1.00 94.44 404 ASN A O 1
ATOM 3247 N N . VAL A 1 405 ? 37.165 -10.032 -29.499 1.00 96.06 405 VAL A N 1
ATOM 3248 C CA . VAL A 1 405 ? 37.106 -11.438 -29.929 1.00 96.06 405 VAL A CA 1
ATOM 3249 C C . VAL A 1 405 ? 35.747 -12.035 -29.572 1.00 96.06 405 VAL A C 1
ATOM 3251 O O . VAL A 1 405 ? 35.104 -12.628 -30.432 1.00 96.06 405 VAL A O 1
ATOM 3254 N N . VAL A 1 406 ? 35.261 -11.800 -28.349 1.00 94.88 406 VAL A N 1
ATOM 3255 C CA . VAL A 1 406 ? 33.963 -12.313 -27.878 1.00 94.88 406 VAL A CA 1
ATOM 3256 C C . VAL A 1 406 ? 32.793 -11.739 -28.682 1.00 94.88 406 VAL A C 1
ATOM 3258 O O . VAL A 1 406 ? 31.900 -12.485 -29.074 1.00 94.88 406 VAL A O 1
ATOM 3261 N N . GLU A 1 407 ? 32.790 -10.436 -28.973 1.00 95.25 407 GLU A N 1
ATOM 3262 C CA . GLU A 1 407 ? 31.729 -9.826 -29.791 1.00 95.25 407 GLU A CA 1
ATOM 3263 C C . GLU A 1 407 ? 31.740 -10.340 -31.237 1.00 95.25 407 GLU A C 1
ATOM 3265 O O . GLU A 1 407 ? 30.685 -10.626 -31.802 1.00 95.25 407 GLU A O 1
ATOM 3270 N N . ARG A 1 408 ? 32.922 -10.553 -31.831 1.00 97.06 408 ARG A N 1
ATOM 3271 C CA . ARG A 1 408 ? 33.015 -11.172 -33.163 1.00 97.06 408 ARG A CA 1
ATOM 3272 C C . ARG A 1 408 ? 32.582 -12.634 -33.149 1.00 97.06 408 ARG A C 1
ATOM 3274 O O . ARG A 1 408 ? 31.856 -13.045 -34.046 1.00 97.06 408 ARG A O 1
ATOM 3281 N N . MET A 1 409 ? 32.934 -13.393 -32.109 1.00 96.94 409 MET A N 1
ATOM 3282 C CA . MET A 1 409 ? 32.424 -14.752 -31.918 1.00 96.94 409 MET A CA 1
ATOM 3283 C C . MET A 1 409 ? 30.893 -14.761 -31.874 1.00 96.94 409 MET A C 1
ATOM 3285 O O . MET A 1 409 ? 30.294 -15.576 -32.567 1.00 96.94 409 MET A O 1
ATOM 3289 N N . LYS A 1 410 ? 30.251 -13.829 -31.146 1.00 96.50 410 LYS A N 1
ATOM 3290 C CA . LYS A 1 410 ? 28.778 -13.702 -31.131 1.00 96.50 410 LYS A CA 1
ATOM 3291 C C . LYS A 1 410 ? 28.199 -13.484 -32.528 1.00 96.50 410 LYS A C 1
ATOM 3293 O O . LYS A 1 410 ? 27.157 -14.058 -32.826 1.00 96.50 410 LYS A O 1
ATOM 3298 N N . GLY A 1 411 ? 28.856 -12.679 -33.366 1.00 96.12 411 GLY A N 1
ATOM 3299 C CA . GLY A 1 411 ? 28.430 -12.437 -34.748 1.00 96.12 411 GLY A CA 1
ATOM 3300 C C . GLY A 1 411 ? 28.532 -13.676 -35.644 1.00 96.12 411 GLY A C 1
ATOM 3301 O O . GLY A 1 411 ? 27.642 -13.916 -36.455 1.00 96.12 411 GLY A O 1
ATOM 3302 N N . ILE A 1 412 ? 29.576 -14.488 -35.459 1.00 96.69 412 ILE A N 1
ATOM 3303 C CA . ILE A 1 412 ? 29.811 -15.696 -36.263 1.00 96.69 412 ILE A CA 1
ATOM 3304 C C . ILE A 1 412 ? 28.874 -16.829 -35.814 1.00 96.69 412 ILE A C 1
ATOM 3306 O O . ILE A 1 412 ? 28.092 -17.348 -36.614 1.00 96.69 412 ILE A O 1
ATOM 3310 N N . VAL A 1 413 ? 28.918 -17.188 -34.526 1.00 95.75 413 VAL A N 1
ATOM 3311 C CA . VAL A 1 413 ? 28.285 -18.409 -33.986 1.00 95.75 413 VAL A CA 1
ATOM 3312 C C . VAL A 1 413 ? 26.910 -18.164 -33.359 1.00 95.75 413 VAL A C 1
ATOM 3314 O O . VAL A 1 413 ? 26.191 -19.106 -33.050 1.00 95.75 413 VAL A O 1
ATOM 3317 N N . GLY A 1 414 ? 26.519 -16.907 -33.147 1.00 95.69 414 GLY A N 1
ATOM 3318 C CA . GLY A 1 414 ? 25.309 -16.556 -32.408 1.00 95.69 414 GLY A CA 1
ATOM 3319 C C . GLY A 1 414 ? 25.498 -16.597 -30.886 1.00 95.69 414 GLY A C 1
ATOM 3320 O O . GLY A 1 414 ? 26.257 -17.387 -30.321 1.00 95.69 414 GLY A O 1
ATOM 3321 N N . GLU A 1 415 ? 24.774 -15.728 -30.181 1.00 94.44 415 GLU A N 1
ATOM 3322 C CA . GLU A 1 415 ? 24.923 -15.554 -28.730 1.00 94.44 415 GLU A CA 1
ATOM 3323 C C . GLU A 1 415 ? 24.566 -16.819 -27.928 1.00 94.44 415 GLU A C 1
ATOM 3325 O O . GLU A 1 415 ? 25.189 -17.105 -26.905 1.00 94.44 415 GLU A O 1
ATOM 3330 N N . GLN A 1 416 ? 23.582 -17.594 -28.388 1.00 91.06 416 GLN A N 1
ATOM 3331 C CA . GLN A 1 416 ? 23.120 -18.792 -27.686 1.00 91.06 416 GLN A CA 1
ATOM 3332 C C . GLN A 1 416 ? 24.149 -19.927 -27.732 1.00 91.06 416 GLN A C 1
ATOM 3334 O O . GLN A 1 416 ? 24.428 -20.530 -26.695 1.00 91.06 416 GLN A O 1
ATOM 3339 N N . ILE A 1 417 ? 24.744 -20.181 -28.901 1.00 94.31 417 ILE A N 1
ATOM 3340 C CA . ILE A 1 417 ? 25.786 -21.204 -29.070 1.00 94.31 417 ILE A CA 1
ATOM 3341 C C . ILE A 1 417 ? 27.020 -20.816 -28.252 1.00 94.31 417 ILE A C 1
ATOM 3343 O O . ILE A 1 417 ? 27.551 -21.638 -27.505 1.00 94.31 417 ILE A O 1
ATOM 3347 N N . LEU A 1 418 ? 27.399 -19.531 -28.275 1.00 96.12 418 LEU A N 1
ATOM 3348 C CA . LEU A 1 418 ? 28.499 -19.017 -27.459 1.00 96.12 418 LEU A CA 1
ATOM 3349 C C . LEU A 1 418 ? 28.256 -19.204 -25.952 1.00 96.12 418 LEU A C 1
ATOM 3351 O O . LEU A 1 418 ? 29.159 -19.627 -25.225 1.00 96.12 418 LEU A O 1
ATOM 3355 N N . ARG A 1 419 ? 27.037 -18.925 -25.467 1.00 93.00 419 ARG A N 1
ATOM 3356 C CA . ARG A 1 419 ? 26.656 -19.149 -24.059 1.00 93.00 419 ARG A CA 1
ATOM 3357 C C . ARG A 1 419 ? 26.668 -20.632 -23.688 1.00 93.00 419 ARG A C 1
ATOM 3359 O O . ARG A 1 419 ? 27.167 -20.967 -22.617 1.00 93.00 419 ARG A O 1
ATOM 3366 N N . SER A 1 420 ? 26.162 -21.499 -24.565 1.00 93.44 420 SER A N 1
ATOM 3367 C CA . SER A 1 420 ? 26.146 -22.955 -24.369 1.00 93.44 420 SER A CA 1
ATOM 3368 C C . SER A 1 420 ? 27.562 -23.529 -24.270 1.00 93.44 420 SER A C 1
ATOM 3370 O O . SER A 1 420 ? 27.888 -24.190 -23.284 1.00 93.44 420 SER A O 1
ATOM 3372 N N . ALA A 1 421 ? 28.441 -23.201 -25.223 1.00 94.44 421 ALA A N 1
ATOM 3373 C CA . ALA A 1 421 ? 29.840 -23.635 -25.214 1.00 94.44 421 ALA A CA 1
ATOM 3374 C C . ALA A 1 421 ? 30.594 -23.129 -23.973 1.00 94.44 421 ALA A C 1
ATOM 3376 O O . ALA A 1 421 ? 31.306 -23.888 -23.318 1.00 94.44 421 ALA A O 1
ATOM 3377 N N . THR A 1 422 ? 30.367 -21.868 -23.585 1.00 94.25 422 THR A N 1
ATOM 3378 C CA . THR A 1 422 ? 30.948 -21.306 -22.356 1.00 94.25 422 THR A CA 1
ATOM 3379 C C . THR A 1 422 ? 30.481 -22.062 -21.111 1.00 94.25 422 THR A C 1
ATOM 3381 O O . THR A 1 422 ? 31.287 -22.363 -20.233 1.00 94.25 422 THR A O 1
ATOM 3384 N N . ALA A 1 423 ? 29.187 -22.380 -21.022 1.00 90.19 423 ALA A N 1
ATOM 3385 C CA . ALA A 1 423 ? 28.631 -23.123 -19.896 1.00 90.19 423 ALA A CA 1
ATOM 3386 C C . ALA A 1 423 ? 29.177 -24.558 -19.829 1.00 90.19 423 ALA A C 1
ATOM 3388 O O . ALA A 1 423 ? 29.525 -25.007 -18.738 1.00 90.19 423 ALA A O 1
ATOM 3389 N N . LYS A 1 424 ? 29.313 -25.245 -20.975 1.00 92.31 424 LYS A N 1
ATOM 3390 C CA . LYS A 1 424 ? 29.911 -26.590 -21.065 1.00 92.31 424 LYS A CA 1
ATOM 3391 C C . LYS A 1 424 ? 31.368 -26.595 -20.577 1.00 92.31 424 LYS A C 1
ATOM 3393 O O . LYS A 1 424 ? 31.710 -27.404 -19.724 1.00 92.31 424 LYS A O 1
ATOM 3398 N N . LEU A 1 425 ? 32.193 -25.644 -21.023 1.00 94.12 425 LEU A N 1
ATOM 3399 C CA . LEU A 1 425 ? 33.597 -25.538 -20.590 1.00 94.12 425 LEU A CA 1
ATOM 3400 C C . LEU A 1 425 ? 33.746 -25.190 -19.105 1.00 94.12 425 LEU A C 1
ATOM 3402 O O . LEU A 1 425 ? 34.643 -25.691 -18.429 1.00 94.12 425 LEU A O 1
ATOM 3406 N N . LEU A 1 426 ? 32.868 -24.334 -18.572 1.00 89.81 426 LEU A N 1
ATOM 3407 C CA . LEU A 1 426 ? 32.846 -24.055 -17.135 1.00 89.81 426 LEU A CA 1
ATOM 3408 C C . LEU A 1 426 ? 32.430 -25.297 -16.341 1.00 89.81 426 LEU A C 1
ATOM 3410 O O . LEU A 1 426 ? 33.034 -25.576 -15.311 1.00 89.81 426 LEU A O 1
ATOM 3414 N N . ALA A 1 427 ? 31.446 -26.057 -16.822 1.00 85.50 427 ALA A N 1
ATOM 3415 C CA . ALA A 1 427 ? 31.021 -27.293 -16.178 1.00 85.50 427 ALA A CA 1
ATOM 3416 C C . ALA A 1 427 ? 32.156 -28.321 -16.102 1.00 85.50 427 ALA A C 1
ATOM 3418 O O . ALA A 1 427 ? 32.426 -28.847 -15.024 1.00 85.50 427 ALA A O 1
ATOM 3419 N N . GLU A 1 428 ? 32.863 -28.535 -17.213 1.00 89.44 428 GLU A N 1
ATOM 3420 C CA . GLU A 1 428 ? 34.016 -29.437 -17.291 1.00 89.44 428 GLU A CA 1
ATOM 3421 C C . GLU A 1 428 ? 35.137 -29.006 -16.335 1.00 89.44 428 GLU A C 1
ATOM 3423 O O . GLU A 1 428 ? 35.614 -29.805 -15.531 1.00 89.44 428 GLU A O 1
ATOM 3428 N N . LYS A 1 429 ? 35.486 -27.713 -16.323 1.00 88.44 429 LYS A N 1
ATOM 3429 C CA . LYS A 1 429 ? 36.528 -27.164 -15.439 1.00 88.44 429 LYS A CA 1
ATOM 3430 C C . LYS A 1 429 ? 36.235 -27.359 -13.946 1.00 88.44 429 LYS A C 1
ATOM 3432 O O . LYS A 1 429 ? 37.170 -27.424 -13.150 1.00 88.44 429 LYS A O 1
ATOM 3437 N N . PHE A 1 430 ? 34.961 -27.415 -13.562 1.00 84.62 430 PHE A N 1
ATOM 3438 C CA . PHE A 1 430 ? 34.529 -27.561 -12.170 1.00 84.62 430 PHE A CA 1
ATOM 3439 C C . PHE A 1 430 ? 34.014 -28.969 -11.831 1.00 84.62 430 PHE A C 1
ATOM 3441 O O . PHE A 1 430 ? 33.441 -29.147 -10.758 1.00 84.62 430 PHE A O 1
ATOM 3448 N N . ASN A 1 431 ? 34.220 -29.968 -12.705 1.00 87.38 431 ASN A N 1
ATOM 3449 C CA . ASN A 1 431 ? 33.697 -31.334 -12.543 1.00 87.38 431 ASN A CA 1
ATOM 3450 C C . ASN A 1 431 ? 32.180 -31.370 -12.262 1.00 87.38 431 ASN A C 1
ATOM 3452 O O . ASN A 1 431 ? 31.688 -32.200 -11.496 1.00 87.38 431 ASN A O 1
ATOM 3456 N N . LEU A 1 432 ? 31.425 -30.450 -12.867 1.00 78.94 432 LEU A N 1
ATOM 3457 C CA . LEU A 1 432 ? 29.977 -30.373 -12.717 1.00 78.94 432 LEU A CA 1
ATOM 3458 C C . LEU A 1 432 ? 29.309 -31.249 -13.774 1.00 78.94 432 LEU A C 1
ATOM 3460 O O . LEU A 1 432 ? 29.518 -31.070 -14.975 1.00 78.94 432 LEU A O 1
ATOM 3464 N N . HIS A 1 433 ? 28.446 -32.164 -13.337 1.00 54.28 433 HIS A N 1
ATOM 3465 C CA . HIS A 1 433 ? 27.619 -32.928 -14.259 1.00 54.28 433 HIS A CA 1
ATOM 3466 C C . HIS A 1 433 ? 26.496 -32.029 -14.793 1.00 54.28 433 HIS A C 1
ATOM 3468 O O . HIS A 1 433 ? 25.495 -31.791 -14.120 1.00 54.28 433 HIS A O 1
ATOM 3474 N N . VAL A 1 434 ? 26.687 -31.477 -15.993 1.00 58.81 434 VAL A N 1
ATOM 3475 C CA . VAL A 1 434 ? 25.674 -30.661 -16.671 1.00 58.81 434 VAL A CA 1
ATOM 3476 C C . VAL A 1 434 ? 25.032 -31.482 -17.778 1.00 58.81 434 VAL A C 1
ATOM 3478 O O . VAL A 1 434 ? 25.609 -31.688 -18.844 1.00 58.81 434 VAL A O 1
ATOM 3481 N N . THR A 1 435 ? 23.802 -31.928 -17.539 1.00 41.53 435 THR A N 1
ATOM 3482 C CA . THR A 1 435 ? 22.951 -32.505 -18.579 1.00 41.53 435 THR A CA 1
ATOM 3483 C C . THR A 1 435 ? 22.379 -31.361 -19.416 1.00 41.53 435 THR A C 1
ATOM 3485 O O . THR A 1 435 ? 21.378 -30.741 -19.057 1.00 41.53 435 THR A O 1
ATOM 3488 N N . VAL A 1 436 ? 23.037 -31.030 -20.530 1.00 47.12 436 VAL A N 1
ATOM 3489 C CA . VAL A 1 436 ? 22.465 -30.110 -21.523 1.00 47.12 436 VAL A CA 1
ATOM 3490 C C . VAL A 1 436 ? 21.377 -30.877 -22.270 1.00 47.12 436 VAL A C 1
ATOM 3492 O O . VAL A 1 436 ? 21.659 -31.613 -23.210 1.00 47.12 436 VAL A O 1
ATOM 3495 N N . HIS A 1 437 ? 20.128 -30.750 -21.823 1.00 33.75 437 HIS A N 1
ATOM 3496 C CA . HIS A 1 437 ? 18.986 -31.249 -22.583 1.00 33.75 437 HIS A CA 1
ATOM 3497 C C . HIS A 1 437 ? 18.841 -30.415 -23.863 1.00 33.75 437 HIS A C 1
ATOM 3499 O O . HIS A 1 437 ? 18.220 -29.353 -23.864 1.00 33.75 437 HIS A O 1
ATOM 3505 N N . GLU A 1 438 ? 19.389 -30.908 -24.972 1.00 37.28 438 GLU A N 1
ATOM 3506 C CA . GLU A 1 438 ? 19.005 -30.468 -26.315 1.00 37.28 438 GLU A CA 1
ATOM 3507 C C . GLU A 1 438 ? 17.636 -31.084 -26.650 1.00 37.28 438 GLU A C 1
ATOM 3509 O O . GLU A 1 438 ? 17.503 -32.016 -27.435 1.00 37.28 438 GLU A O 1
ATOM 3514 N N . GLN A 1 439 ? 16.588 -30.603 -25.976 1.00 27.89 439 GLN A N 1
ATOM 3515 C CA . GLN A 1 439 ? 15.210 -30.847 -26.389 1.00 27.89 439 GLN A CA 1
ATOM 3516 C C . GLN A 1 439 ? 14.786 -29.733 -27.351 1.00 27.89 439 GLN A C 1
ATOM 3518 O O . GLN A 1 439 ? 14.802 -28.559 -26.965 1.00 27.89 439 GLN A O 1
ATOM 3523 N N . PRO A 1 440 ? 14.313 -30.052 -28.567 1.00 39.62 440 PRO A N 1
ATOM 3524 C CA . PRO A 1 440 ? 13.592 -29.079 -29.363 1.00 39.62 440 PRO A CA 1
ATOM 3525 C C . PRO A 1 440 ? 12.199 -28.941 -28.745 1.00 39.62 440 PRO A C 1
ATOM 3527 O O . PRO A 1 440 ? 11.295 -29.674 -29.133 1.00 39.62 440 PRO A O 1
ATOM 3530 N N . ARG A 1 441 ? 12.022 -28.078 -27.732 1.00 31.25 441 ARG A N 1
ATOM 3531 C CA . ARG A 1 441 ? 10.697 -27.610 -27.272 1.00 31.25 441 ARG A CA 1
ATOM 3532 C C . ARG A 1 441 ? 10.768 -26.523 -26.196 1.00 31.25 441 ARG A C 1
ATOM 3534 O O . ARG A 1 441 ? 11.229 -26.731 -25.082 1.00 31.25 441 ARG A O 1
ATOM 3541 N N . THR A 1 442 ? 10.192 -25.379 -26.554 1.00 34.19 442 THR A N 1
ATOM 3542 C CA . THR A 1 442 ? 9.287 -24.547 -25.744 1.00 34.19 442 THR A CA 1
ATOM 3543 C C . THR A 1 442 ? 9.041 -25.002 -24.292 1.00 34.19 442 THR A C 1
ATOM 3545 O O . THR A 1 442 ? 8.113 -25.766 -24.025 1.00 34.19 442 THR A O 1
ATOM 3548 N N . GLN A 1 443 ? 9.775 -24.429 -23.337 1.00 28.33 443 GLN A N 1
ATOM 3549 C CA . GLN A 1 443 ? 9.303 -24.219 -21.963 1.00 28.33 443 GLN A CA 1
ATOM 3550 C C . GLN A 1 443 ? 9.554 -22.754 -21.578 1.00 28.33 443 GLN A C 1
ATOM 3552 O O . GLN A 1 443 ? 10.665 -22.241 -21.697 1.00 28.33 443 GLN A O 1
ATOM 3557 N N . ILE A 1 444 ? 8.482 -22.055 -21.194 1.00 34.16 444 ILE A N 1
ATOM 3558 C CA . ILE A 1 444 ? 8.428 -20.597 -21.018 1.00 34.16 444 ILE A CA 1
ATOM 3559 C C . ILE A 1 444 ? 8.375 -20.241 -19.529 1.00 34.16 444 ILE A C 1
ATOM 3561 O O . ILE A 1 444 ? 7.559 -20.770 -18.776 1.00 34.16 444 ILE A O 1
ATOM 3565 N N . LYS A 1 445 ? 9.211 -19.267 -19.147 1.00 29.55 445 LYS A N 1
ATOM 3566 C CA . LYS A 1 445 ? 9.245 -18.582 -17.848 1.00 29.55 445 LYS A CA 1
ATOM 3567 C C . LYS A 1 445 ? 7.923 -17.848 -17.551 1.00 29.55 445 LYS A C 1
ATOM 3569 O O . LYS A 1 445 ? 7.409 -17.093 -18.370 1.00 29.55 445 LYS A O 1
ATOM 3574 N N . SER A 1 446 ? 7.418 -18.015 -16.329 1.00 33.84 446 SER A N 1
ATOM 3575 C CA . SER A 1 446 ? 6.138 -17.502 -15.800 1.00 33.84 446 SER A CA 1
ATOM 3576 C C . SER A 1 446 ? 6.069 -15.977 -15.540 1.00 33.84 446 SER A C 1
ATOM 3578 O O . SER A 1 446 ? 5.131 -15.511 -14.891 1.00 33.84 446 SER A O 1
ATOM 3580 N N . SER A 1 447 ? 7.026 -15.162 -15.987 1.00 29.20 447 SER A N 1
ATOM 3581 C CA . SER A 1 447 ? 7.169 -13.779 -15.490 1.00 29.20 447 SER A CA 1
ATOM 3582 C C . SER A 1 447 ? 6.585 -12.660 -16.365 1.00 29.20 447 SER A C 1
ATOM 3584 O O . SER A 1 447 ? 6.476 -11.536 -15.877 1.00 29.20 447 SER A O 1
ATOM 3586 N N . ASN A 1 448 ? 6.099 -12.931 -17.581 1.00 35.31 448 ASN A N 1
ATOM 3587 C CA . ASN A 1 448 ? 5.535 -11.892 -18.458 1.00 35.31 448 ASN A CA 1
ATOM 3588 C C . ASN A 1 448 ? 4.033 -12.099 -18.701 1.00 35.31 448 ASN A C 1
ATOM 3590 O O . ASN A 1 448 ? 3.619 -12.631 -19.726 1.00 35.31 448 ASN A O 1
ATOM 3594 N N . TRP A 1 449 ? 3.211 -11.675 -17.741 1.00 36.31 449 TRP A N 1
ATOM 3595 C CA . TRP A 1 449 ? 1.760 -11.571 -17.925 1.00 36.31 449 TRP A CA 1
ATOM 3596 C C . TRP A 1 449 ? 1.394 -10.190 -18.478 1.00 36.31 449 TRP A C 1
ATOM 3598 O O . TRP A 1 449 ? 1.754 -9.171 -17.883 1.00 36.31 449 TRP A O 1
ATOM 3608 N N . VAL A 1 450 ? 0.698 -10.189 -19.617 1.00 44.62 450 VAL A N 1
ATOM 3609 C CA . VAL A 1 450 ? 0.149 -9.015 -20.312 1.00 44.62 450 VAL A CA 1
ATOM 3610 C C . VAL A 1 450 ? -1.163 -8.584 -19.638 1.00 44.62 450 VAL A C 1
ATOM 3612 O O . VAL A 1 450 ? -1.927 -9.423 -19.168 1.00 44.62 450 VAL A O 1
ATOM 3615 N N . VAL A 1 451 ? -1.379 -7.268 -19.564 1.00 41.28 451 VAL A N 1
ATOM 3616 C CA . VAL A 1 451 ? -2.501 -6.564 -18.909 1.00 41.28 451 VAL A CA 1
ATOM 3617 C C . VAL A 1 451 ? -3.873 -7.001 -19.473 1.00 41.28 451 VAL A C 1
ATOM 3619 O O . VAL A 1 451 ? -3.954 -7.309 -20.666 1.00 41.28 451 VAL A O 1
ATOM 3622 N N . PRO A 1 452 ? -4.968 -6.992 -18.677 1.00 48.06 452 PRO A N 1
ATOM 3623 C CA . PRO A 1 452 ? -6.288 -7.469 -19.108 1.00 48.06 452 PRO A CA 1
ATOM 3624 C C . PRO A 1 452 ? -6.978 -6.648 -20.209 1.00 48.06 452 PRO A C 1
ATOM 3626 O O . PRO A 1 452 ? -8.044 -7.044 -20.647 1.00 48.06 452 PRO A O 1
ATOM 3629 N N . SER A 1 453 ? -6.410 -5.546 -20.699 1.00 51.56 453 SER A N 1
ATOM 3630 C CA . SER A 1 453 ? -6.979 -4.747 -21.800 1.00 51.56 453 SER A CA 1
ATOM 3631 C C . SER A 1 453 ? -6.468 -5.149 -23.201 1.00 51.56 453 SER A C 1
ATOM 3633 O O . SER A 1 453 ? -6.778 -4.493 -24.196 1.00 51.56 453 SER A O 1
ATOM 3635 N N . GLY A 1 454 ? -5.685 -6.233 -23.300 1.00 62.25 454 GLY A N 1
ATOM 3636 C CA . GLY A 1 454 ? -5.019 -6.688 -24.530 1.00 62.25 454 GLY A CA 1
ATOM 3637 C C . GLY A 1 454 ? -5.745 -7.773 -25.357 1.00 62.25 454 GLY A C 1
ATOM 3638 O O . GLY A 1 454 ? -6.916 -8.076 -25.124 1.00 62.25 454 GLY A O 1
ATOM 3639 N N . PRO A 1 455 ? -5.042 -8.411 -26.322 1.00 58.38 455 PRO A N 1
ATOM 3640 C CA . PRO A 1 455 ? -5.577 -9.436 -27.238 1.00 58.38 455 PRO A CA 1
ATOM 3641 C C . PRO A 1 455 ? -6.314 -10.591 -26.551 1.00 58.38 455 PRO A C 1
ATOM 3643 O O . PRO A 1 455 ? -7.266 -11.137 -27.098 1.00 58.38 455 PRO A O 1
ATOM 3646 N N . LEU A 1 456 ? -5.909 -10.920 -25.323 1.00 62.91 456 LEU A N 1
ATOM 3647 C CA . LEU A 1 456 ? -6.553 -11.934 -24.497 1.00 62.91 456 LEU A CA 1
ATOM 3648 C C . LEU A 1 456 ? -8.027 -11.595 -24.219 1.00 62.91 456 LEU A C 1
ATOM 3650 O O . LEU A 1 456 ? -8.873 -12.473 -24.317 1.00 62.91 456 LEU A O 1
ATOM 3654 N N . PHE A 1 457 ? -8.360 -10.325 -23.972 1.00 73.06 457 PHE A N 1
ATOM 3655 C CA . PHE A 1 457 ? -9.739 -9.897 -23.719 1.00 73.06 457 PHE A CA 1
ATOM 3656 C C . PHE A 1 457 ? -10.617 -10.044 -24.968 1.00 73.06 457 PHE A C 1
ATOM 3658 O O . PHE A 1 457 ? -11.727 -10.563 -24.890 1.00 73.06 457 PHE A O 1
ATOM 3665 N N . ARG A 1 458 ? -10.092 -9.687 -26.151 1.00 73.25 458 ARG A N 1
ATOM 3666 C CA . ARG A 1 458 ? -10.808 -9.865 -27.431 1.00 73.25 458 ARG A CA 1
ATOM 3667 C C . ARG A 1 458 ? -11.051 -11.327 -27.779 1.00 73.25 458 ARG A C 1
ATOM 3669 O O . ARG A 1 458 ? -12.073 -11.641 -28.375 1.00 73.25 458 ARG A O 1
ATOM 3676 N N . LEU A 1 459 ? -10.123 -12.208 -27.413 1.00 74.75 459 LEU A N 1
ATOM 3677 C CA . LEU A 1 459 ? -10.268 -13.645 -27.635 1.00 74.75 459 LEU A CA 1
ATOM 3678 C C . LEU A 1 459 ? -11.259 -14.297 -26.676 1.00 74.75 459 LEU A C 1
ATOM 3680 O O . LEU A 1 459 ? -11.769 -15.369 -26.985 1.00 74.75 459 LEU A O 1
ATOM 3684 N N . LEU A 1 460 ? -11.525 -13.661 -25.536 1.00 76.81 460 LEU A N 1
ATOM 3685 C CA . LEU A 1 460 ? -12.417 -14.176 -24.505 1.00 76.81 460 LEU A CA 1
ATOM 3686 C C . LEU A 1 460 ? -13.885 -13.817 -24.742 1.00 76.81 460 LEU A C 1
ATOM 3688 O O . LEU A 1 460 ? -14.741 -14.663 -24.504 1.00 76.81 460 LEU A O 1
ATOM 3692 N N . MET A 1 461 ? -14.175 -12.610 -25.242 1.00 79.19 461 MET A N 1
ATOM 3693 C CA . MET A 1 461 ? -15.554 -12.114 -25.405 1.00 79.19 461 MET A CA 1
ATOM 3694 C C . MET A 1 461 ? -16.503 -13.045 -26.186 1.00 79.19 461 MET A C 1
ATOM 3696 O O . MET A 1 461 ? -17.652 -13.158 -25.777 1.00 79.19 461 MET A O 1
ATOM 3700 N N . PRO A 1 462 ? -16.084 -13.755 -27.254 1.00 80.88 462 PRO A N 1
ATOM 3701 C CA . PRO A 1 462 ? -16.986 -14.648 -27.990 1.00 80.88 462 PRO A CA 1
ATOM 3702 C C . PRO A 1 462 ? -17.318 -15.964 -27.268 1.00 80.88 462 PRO A C 1
ATOM 3704 O O . PRO A 1 462 ? -18.157 -16.722 -27.747 1.00 80.88 462 PRO A O 1
ATOM 3707 N N . HIS A 1 463 ? -16.614 -16.293 -26.181 1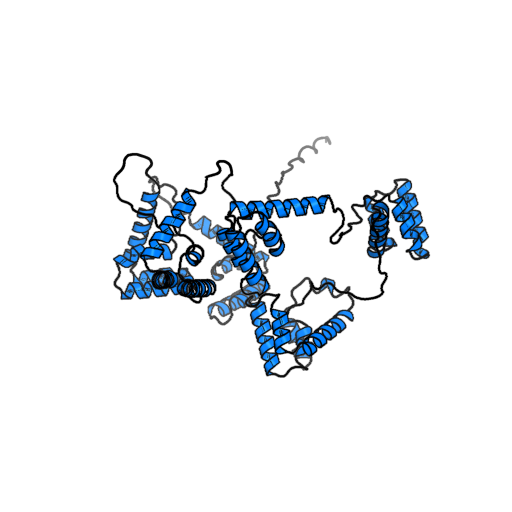.00 80.81 463 HIS A N 1
ATOM 3708 C CA . HIS A 1 463 ? -16.649 -17.617 -25.544 1.00 80.81 463 HIS A CA 1
ATOM 3709 C C . HIS A 1 463 ? -17.211 -17.600 -24.118 1.00 80.81 463 HIS A C 1
ATOM 3711 O O . HIS A 1 463 ? -17.175 -18.622 -23.433 1.00 80.81 463 HIS A O 1
ATOM 3717 N N . ILE A 1 464 ? -17.717 -16.456 -23.668 1.00 87.06 464 ILE A N 1
ATOM 3718 C CA . ILE A 1 464 ? -18.315 -16.279 -22.347 1.00 87.06 464 ILE A CA 1
ATOM 3719 C C . ILE A 1 464 ? -19.665 -15.583 -22.498 1.00 87.06 464 ILE A C 1
ATOM 3721 O O . ILE A 1 464 ? -19.868 -14.805 -23.429 1.00 87.06 464 ILE A O 1
ATOM 3725 N N . ASP A 1 465 ? -20.596 -15.869 -21.596 1.00 93.06 465 ASP A N 1
ATOM 3726 C CA . ASP A 1 465 ? -21.866 -15.153 -21.561 1.00 93.06 465 ASP A CA 1
ATOM 3727 C C . ASP A 1 465 ? -21.669 -13.683 -21.142 1.00 93.06 465 ASP A C 1
ATOM 3729 O O . ASP A 1 465 ? -20.644 -13.292 -20.572 1.00 93.06 465 ASP A O 1
ATOM 3733 N N . ALA A 1 466 ? -22.675 -12.856 -21.431 1.00 83.88 466 ALA A N 1
ATOM 3734 C CA . ALA A 1 466 ? -22.625 -11.420 -21.174 1.00 83.88 466 ALA A CA 1
ATOM 3735 C C . ALA A 1 466 ? -22.414 -11.075 -19.686 1.00 83.88 466 ALA A C 1
ATOM 3737 O O . ALA A 1 466 ? -21.773 -10.067 -19.388 1.00 83.88 466 ALA A O 1
ATOM 3738 N N . GLY A 1 467 ? -22.895 -11.909 -18.755 1.00 90.44 467 GLY A N 1
ATOM 3739 C CA . GLY A 1 467 ? -22.695 -11.705 -17.319 1.00 90.44 467 GLY A CA 1
ATOM 3740 C C . GLY A 1 467 ? -21.225 -11.852 -16.938 1.00 90.44 467 GLY A C 1
ATOM 3741 O O . GLY A 1 467 ? -20.628 -10.936 -16.366 1.00 90.44 467 GLY A O 1
ATOM 3742 N N . LYS A 1 468 ? -20.595 -12.948 -17.371 1.00 91.62 468 LYS A N 1
ATOM 3743 C CA . LYS A 1 468 ? -19.155 -13.173 -17.169 1.00 91.62 468 LYS A CA 1
ATOM 3744 C C . LYS A 1 468 ? -18.296 -12.111 -17.848 1.00 91.62 468 LYS A C 1
ATOM 3746 O O . LYS A 1 468 ? -17.277 -11.706 -17.294 1.00 91.62 468 LYS A O 1
ATOM 3751 N N . ALA A 1 469 ? -18.698 -11.622 -19.020 1.00 86.88 469 ALA A N 1
ATOM 3752 C CA . ALA A 1 469 ? -17.988 -10.537 -19.696 1.00 86.88 469 ALA A CA 1
ATOM 3753 C C . ALA A 1 469 ? -17.940 -9.255 -18.846 1.00 86.88 469 ALA A C 1
ATOM 3755 O O . ALA A 1 469 ? -16.869 -8.658 -18.698 1.00 86.88 469 ALA A O 1
ATOM 3756 N N . ILE A 1 470 ? -19.064 -8.878 -18.227 1.00 86.88 470 ILE A N 1
ATOM 3757 C CA . ILE A 1 470 ? -19.154 -7.719 -17.325 1.00 86.88 470 ILE A CA 1
ATOM 3758 C C . ILE A 1 470 ? -18.289 -7.925 -16.073 1.00 86.88 470 ILE A C 1
ATOM 3760 O O . ILE A 1 470 ? -17.593 -7.001 -15.639 1.00 86.88 470 ILE A O 1
ATOM 3764 N N . GLU A 1 471 ? -18.280 -9.133 -15.507 1.00 93.62 471 GLU A N 1
ATOM 3765 C CA . GLU A 1 471 ? -17.456 -9.457 -14.336 1.00 93.62 471 GLU A CA 1
ATOM 3766 C C . GLU A 1 471 ? -15.956 -9.357 -14.633 1.00 93.62 471 GLU A C 1
ATOM 3768 O O . GLU A 1 471 ? -15.217 -8.730 -13.869 1.00 93.62 471 GLU A O 1
ATOM 3773 N N . ILE A 1 472 ? -15.494 -9.890 -15.768 1.00 90.38 472 ILE A N 1
ATOM 3774 C CA . ILE A 1 472 ? -14.085 -9.780 -16.179 1.00 90.38 472 ILE A CA 1
ATOM 3775 C C . ILE A 1 472 ? -13.726 -8.319 -16.482 1.00 90.38 472 ILE A C 1
ATOM 3777 O O . ILE A 1 472 ? -12.631 -7.875 -16.134 1.00 90.38 472 ILE A O 1
ATOM 3781 N N . GLN A 1 473 ? -14.634 -7.543 -17.083 1.00 86.38 473 GLN A N 1
ATOM 3782 C CA . GLN A 1 473 ? -14.414 -6.115 -17.331 1.00 86.38 473 GLN A CA 1
ATOM 3783 C C . GLN A 1 473 ? -14.281 -5.324 -16.021 1.00 86.38 473 GLN A C 1
ATOM 3785 O O . GLN A 1 473 ? -13.386 -4.490 -15.874 1.00 86.38 473 GLN A O 1
ATOM 3790 N N . THR A 1 474 ? -15.121 -5.644 -15.036 1.00 90.56 474 THR A N 1
ATOM 3791 C CA . THR A 1 474 ? -15.057 -5.083 -13.680 1.00 90.56 474 THR A CA 1
ATOM 3792 C C . THR A 1 474 ? -13.751 -5.466 -12.987 1.00 90.56 474 THR A C 1
ATOM 3794 O O . THR A 1 474 ? -13.101 -4.622 -12.369 1.00 90.56 474 THR A O 1
ATOM 3797 N N . LEU A 1 475 ? -13.325 -6.722 -13.123 1.00 92.06 475 LEU A N 1
ATOM 3798 C CA . LEU A 1 475 ? -12.067 -7.221 -12.573 1.00 92.06 475 LEU A CA 1
ATOM 3799 C C . LEU A 1 475 ? -10.852 -6.503 -13.184 1.00 92.06 475 LEU A C 1
ATOM 3801 O O . LEU A 1 475 ? -9.943 -6.099 -12.457 1.00 92.06 475 LEU A O 1
ATOM 3805 N N . ALA A 1 476 ? -10.857 -6.300 -14.504 1.00 86.56 476 ALA A N 1
ATOM 3806 C CA . ALA A 1 476 ? -9.830 -5.547 -15.219 1.00 86.56 476 ALA A CA 1
ATOM 3807 C C . ALA A 1 476 ? -9.746 -4.096 -14.721 1.00 86.56 476 ALA A C 1
ATOM 3809 O O . ALA A 1 476 ? -8.656 -3.617 -14.408 1.00 86.56 476 ALA A O 1
ATOM 3810 N N . TYR A 1 477 ? -10.896 -3.434 -14.563 1.00 86.19 477 TYR A N 1
ATOM 3811 C CA . TYR A 1 477 ? -10.977 -2.070 -14.042 1.00 86.19 477 TYR A CA 1
ATOM 3812 C C . TYR A 1 477 ? -10.425 -1.954 -12.609 1.00 86.19 477 TYR A C 1
ATOM 3814 O O . TYR A 1 477 ? -9.613 -1.072 -12.321 1.00 86.19 477 TYR A O 1
ATOM 3822 N N . LYS A 1 478 ? -10.794 -2.881 -11.715 1.00 88.06 478 LYS A N 1
ATOM 3823 C CA . LYS A 1 478 ? -10.272 -2.930 -10.336 1.00 88.06 478 LYS A CA 1
ATOM 3824 C C . LYS A 1 478 ? -8.758 -3.164 -10.293 1.00 88.06 478 LYS A C 1
ATOM 3826 O O . LYS A 1 478 ? -8.053 -2.541 -9.499 1.00 88.06 478 LYS A O 1
ATOM 3831 N N . TYR A 1 479 ? -8.233 -4.020 -11.169 1.00 88.69 479 TYR A N 1
ATOM 3832 C CA . TYR A 1 479 ? -6.791 -4.242 -11.286 1.00 88.69 479 TYR A CA 1
ATOM 3833 C C . TYR A 1 479 ? -6.037 -2.996 -11.764 1.00 88.69 479 TYR A C 1
ATOM 3835 O O . TYR A 1 479 ? -5.009 -2.649 -11.183 1.00 88.69 479 TYR A O 1
ATOM 3843 N N . GLU A 1 480 ? -6.552 -2.285 -12.771 1.00 81.31 480 GLU A N 1
ATOM 3844 C CA . GLU A 1 480 ? -5.943 -1.041 -13.268 1.00 81.31 480 GLU A CA 1
ATOM 3845 C C . GLU A 1 480 ? -5.909 0.063 -12.200 1.00 81.31 480 GLU A C 1
ATOM 3847 O O . GLU A 1 480 ? -4.964 0.854 -12.154 1.00 81.31 480 GLU A O 1
ATOM 3852 N N . ARG A 1 481 ? -6.881 0.072 -11.279 1.00 84.44 481 ARG A N 1
ATOM 3853 C CA . ARG A 1 481 ? -6.902 0.965 -10.108 1.00 84.44 481 ARG A CA 1
ATOM 3854 C C . ARG A 1 481 ? -5.997 0.520 -8.953 1.00 84.44 481 ARG A C 1
ATOM 3856 O O . ARG A 1 481 ? -5.871 1.250 -7.972 1.00 84.44 481 ARG A O 1
ATOM 3863 N N . GLY A 1 482 ? -5.356 -0.645 -9.059 1.00 85.00 482 GLY A N 1
ATOM 3864 C CA . GLY A 1 482 ? -4.512 -1.212 -8.005 1.00 85.00 482 GLY A CA 1
ATOM 3865 C C . GLY A 1 482 ? -5.294 -1.786 -6.821 1.00 85.00 482 GLY A C 1
ATOM 3866 O O . GLY A 1 482 ? -4.710 -2.008 -5.764 1.00 85.00 482 GLY A O 1
ATOM 3867 N N . GLU A 1 483 ? -6.596 -2.027 -6.986 1.00 90.62 483 GLU A N 1
ATOM 3868 C CA . GLU A 1 483 ? -7.463 -2.604 -5.949 1.00 90.62 483 GLU A CA 1
ATOM 3869 C C . GLU A 1 483 ? -7.269 -4.122 -5.820 1.00 90.62 483 GLU A C 1
ATOM 3871 O O . GLU A 1 483 ? -7.603 -4.700 -4.790 1.00 90.62 483 GLU A O 1
ATOM 3876 N N . ILE A 1 484 ? -6.709 -4.767 -6.851 1.00 88.56 484 ILE A N 1
ATOM 3877 C CA . ILE A 1 484 ? -6.449 -6.209 -6.888 1.00 88.56 484 ILE A CA 1
ATOM 3878 C C . ILE A 1 484 ? -4.950 -6.451 -7.114 1.00 88.56 484 ILE A C 1
ATOM 3880 O O . ILE A 1 484 ? -4.396 -5.985 -8.117 1.00 88.56 484 ILE A O 1
ATOM 3884 N N . PRO A 1 485 ? -4.269 -7.201 -6.232 1.00 83.44 485 PRO A N 1
ATOM 3885 C CA . PRO A 1 485 ? -2.883 -7.600 -6.434 1.00 83.44 485 PRO A CA 1
ATOM 3886 C C . PRO A 1 485 ? -2.700 -8.439 -7.705 1.00 83.44 485 PRO A C 1
ATOM 3888 O O . PRO A 1 485 ? -3.504 -9.310 -8.033 1.00 83.44 485 PRO A O 1
ATOM 3891 N N . LYS A 1 486 ? -1.564 -8.264 -8.393 1.00 78.44 486 LYS A N 1
ATOM 3892 C CA . LYS A 1 486 ? -1.228 -9.024 -9.614 1.00 78.44 486 LYS A CA 1
ATOM 3893 C C . LYS A 1 486 ? -1.256 -10.547 -9.427 1.00 78.44 486 LYS A C 1
ATOM 3895 O O . LYS A 1 486 ? -1.494 -11.267 -10.390 1.00 78.44 486 LYS A O 1
ATOM 3900 N N . CYS A 1 487 ? -1.001 -11.048 -8.221 1.00 75.31 487 CYS A N 1
ATOM 3901 C CA . CYS A 1 487 ? -1.065 -12.480 -7.929 1.00 75.31 487 CYS A CA 1
ATOM 3902 C C . CYS A 1 487 ? -2.498 -13.032 -7.861 1.00 75.31 487 CYS A C 1
ATOM 3904 O O . CYS A 1 487 ? -2.682 -14.218 -8.108 1.00 75.31 487 CYS A O 1
ATOM 3906 N N . GLU A 1 488 ? -3.498 -12.197 -7.576 1.00 86.00 488 GLU A N 1
ATOM 3907 C CA . GLU A 1 488 ? -4.889 -12.626 -7.366 1.00 86.00 488 GLU A CA 1
ATOM 3908 C C . GLU A 1 488 ? -5.728 -12.588 -8.646 1.00 86.00 488 GLU A C 1
ATOM 3910 O O . GLU A 1 488 ? -6.678 -13.357 -8.787 1.00 86.00 488 GLU A O 1
ATOM 3915 N N . ILE A 1 489 ? -5.355 -11.748 -9.620 1.00 89.25 489 ILE A N 1
ATOM 3916 C CA . ILE A 1 489 ? -6.143 -11.586 -10.850 1.00 89.25 489 ILE A CA 1
ATOM 3917 C C . ILE A 1 489 ? -6.294 -12.888 -11.637 1.00 89.25 489 ILE A C 1
ATOM 3919 O O . ILE A 1 489 ? -7.338 -13.130 -12.234 1.00 89.25 489 ILE A O 1
ATOM 3923 N N . ARG A 1 490 ? -5.274 -13.752 -11.602 1.00 87.94 490 ARG A N 1
ATOM 3924 C CA . ARG A 1 490 ? -5.311 -15.050 -12.273 1.00 87.94 490 ARG A CA 1
ATOM 3925 C C . ARG A 1 490 ? -6.395 -15.946 -11.678 1.00 87.94 490 ARG A C 1
ATOM 3927 O O . ARG A 1 490 ? -7.230 -16.438 -12.426 1.00 87.94 490 ARG A O 1
ATOM 3934 N N . SER A 1 491 ? -6.397 -16.114 -10.358 1.00 88.25 491 SER A N 1
ATOM 3935 C CA . SER A 1 491 ? -7.369 -16.961 -9.661 1.00 88.25 491 SER A CA 1
ATOM 3936 C C . SER A 1 491 ? -8.796 -16.437 -9.829 1.00 88.25 491 SER A C 1
ATOM 3938 O O . SER A 1 491 ? -9.724 -17.219 -10.005 1.00 88.25 491 SER A O 1
ATOM 3940 N N . LEU A 1 492 ? -8.974 -15.112 -9.845 1.00 92.31 492 LEU A N 1
ATOM 3941 C CA . LEU A 1 492 ? -10.277 -14.482 -10.072 1.00 92.31 492 LEU A CA 1
ATOM 3942 C C . LEU A 1 492 ? -10.770 -14.687 -11.514 1.00 92.31 492 LEU A C 1
ATOM 3944 O O . LEU A 1 492 ? -11.932 -15.022 -11.723 1.00 92.31 492 LEU A O 1
ATOM 3948 N N . MET A 1 493 ? -9.889 -14.568 -12.513 1.00 89.62 493 MET A N 1
ATOM 3949 C CA . MET A 1 493 ? -10.223 -14.877 -13.910 1.00 89.62 493 MET A CA 1
ATOM 3950 C C . MET A 1 493 ? -10.537 -16.367 -14.118 1.00 89.62 493 MET A C 1
ATOM 3952 O O . MET A 1 493 ? -11.480 -16.693 -14.840 1.00 89.62 493 MET A O 1
ATOM 3956 N N . GLU A 1 494 ? -9.780 -17.263 -13.478 1.00 92.44 494 GLU A N 1
ATOM 3957 C CA . GLU A 1 494 ? -10.041 -18.710 -13.479 1.00 92.44 494 GLU A CA 1
ATOM 3958 C C . GLU A 1 494 ? -11.392 -19.035 -12.822 1.00 92.44 494 GLU A C 1
ATOM 3960 O O . GLU A 1 494 ? -12.123 -19.875 -13.343 1.00 92.44 494 GLU A O 1
ATOM 3965 N N . GLY A 1 495 ? -11.767 -18.330 -11.748 1.00 94.25 495 GLY A N 1
ATOM 3966 C CA . GLY A 1 495 ? -13.063 -18.485 -11.082 1.00 94.25 495 GLY A CA 1
ATOM 3967 C C . GLY A 1 495 ? -14.253 -18.045 -11.939 1.00 94.25 495 GLY A C 1
ATOM 3968 O O . GLY A 1 495 ? -15.241 -18.769 -12.026 1.00 94.25 495 GLY A O 1
ATOM 3969 N N . ILE A 1 496 ? -14.149 -16.900 -12.622 1.00 92.00 496 ILE A N 1
ATOM 3970 C CA . ILE A 1 496 ? -15.245 -16.365 -13.453 1.00 92.00 496 ILE A CA 1
ATOM 3971 C C . ILE A 1 496 ? -15.449 -17.223 -14.713 1.00 92.00 496 ILE A C 1
ATOM 3973 O O . ILE A 1 496 ? -16.573 -17.572 -15.083 1.00 92.00 496 ILE A O 1
ATOM 3977 N N . MET A 1 497 ? -14.360 -17.588 -15.393 1.00 90.19 497 MET A N 1
ATOM 3978 C CA . MET A 1 497 ? -14.434 -18.278 -16.689 1.00 90.19 497 MET A CA 1
ATOM 3979 C C . MET A 1 497 ? -14.433 -19.799 -16.585 1.00 90.19 497 MET A C 1
ATOM 3981 O O . MET A 1 497 ? -14.836 -20.470 -17.531 1.00 90.19 497 MET A O 1
ATOM 3985 N N . GLY A 1 498 ? -13.979 -20.352 -15.465 1.00 92.44 498 GLY A N 1
ATOM 3986 C CA . GLY A 1 498 ? -13.583 -21.748 -15.379 1.00 92.44 498 GLY A CA 1
ATOM 3987 C C . GLY A 1 498 ? -12.176 -21.964 -15.942 1.00 92.44 498 GLY A C 1
ATOM 3988 O O . GLY A 1 498 ? -11.775 -21.410 -16.972 1.00 92.44 498 GLY A O 1
ATOM 3989 N N . GLU A 1 499 ? -11.413 -22.818 -15.266 1.00 89.75 499 GLU A N 1
ATOM 3990 C CA . GLU A 1 499 ? -9.993 -23.046 -15.539 1.00 89.75 499 GLU A CA 1
ATOM 3991 C C . GLU A 1 499 ? -9.714 -23.493 -16.987 1.00 89.75 499 GLU A C 1
ATOM 3993 O O . GLU A 1 499 ? -8.744 -23.050 -17.606 1.00 89.75 499 GLU A O 1
ATOM 3998 N N . GLN A 1 500 ? -10.574 -24.337 -17.562 1.00 88.06 500 GLN A N 1
ATOM 3999 C CA . GLN A 1 500 ? -10.390 -24.871 -18.914 1.00 88.06 500 GLN A CA 1
ATOM 4000 C C . GLN A 1 500 ? -10.537 -23.790 -19.996 1.00 88.06 500 GLN A C 1
ATOM 4002 O O . GLN A 1 500 ? -9.721 -23.727 -20.921 1.00 88.06 500 GLN A O 1
ATOM 4007 N N . ILE A 1 501 ? -11.537 -22.911 -19.863 1.00 87.56 501 ILE A N 1
ATOM 4008 C CA . ILE A 1 501 ? -11.773 -21.799 -20.797 1.00 87.56 501 ILE A CA 1
ATOM 4009 C C . ILE A 1 501 ? -10.620 -20.803 -20.700 1.00 87.56 501 ILE A C 1
ATOM 4011 O O . ILE A 1 501 ? -10.061 -20.396 -21.722 1.00 87.56 501 ILE A O 1
ATOM 4015 N N . PHE A 1 502 ? -10.189 -20.489 -19.476 1.00 86.94 502 PHE A N 1
ATOM 4016 C CA . PHE A 1 502 ? -9.048 -19.610 -19.249 1.00 86.94 502 PHE A CA 1
ATOM 4017 C C . PHE A 1 502 ? -7.750 -20.162 -19.856 1.00 86.94 502 PHE A C 1
ATOM 4019 O O . PHE A 1 502 ? -7.068 -19.458 -20.605 1.00 86.94 502 PHE A O 1
ATOM 4026 N N . ARG A 1 503 ? -7.422 -21.439 -19.608 1.00 85.50 503 ARG A N 1
ATOM 4027 C CA . ARG A 1 503 ? -6.236 -22.096 -20.188 1.00 85.50 503 ARG A CA 1
ATOM 4028 C C . ARG A 1 503 ? -6.280 -22.108 -21.721 1.00 85.50 503 ARG A C 1
ATOM 4030 O O . ARG A 1 503 ? -5.265 -21.811 -22.353 1.00 85.50 503 ARG A O 1
ATOM 4037 N N . SER A 1 504 ? -7.442 -22.399 -22.313 1.00 88.25 504 SER A N 1
ATOM 4038 C CA . SER A 1 504 ? -7.647 -22.391 -23.770 1.00 88.25 504 SER A CA 1
ATOM 4039 C C . SER A 1 504 ? -7.429 -20.999 -24.375 1.00 88.25 504 SER A C 1
ATOM 4041 O O . SER A 1 504 ? -6.683 -20.838 -25.344 1.00 88.25 504 SER A O 1
ATOM 4043 N N . ALA A 1 505 ? -7.987 -19.961 -23.752 1.00 81.94 505 ALA A N 1
ATOM 4044 C CA . ALA A 1 505 ? -7.823 -18.582 -24.201 1.00 81.94 505 ALA A CA 1
ATOM 4045 C C . ALA A 1 505 ? -6.373 -18.088 -24.095 1.00 81.94 505 ALA A C 1
ATOM 4047 O O . ALA A 1 505 ? -5.871 -17.437 -25.014 1.00 81.94 505 ALA A O 1
ATOM 4048 N N . VAL A 1 506 ? -5.668 -18.444 -23.015 1.00 79.38 506 VAL A N 1
ATOM 4049 C CA . VAL A 1 506 ? -4.235 -18.152 -22.856 1.00 79.38 506 VAL A CA 1
ATOM 4050 C C . VAL A 1 506 ? -3.415 -18.842 -23.950 1.00 79.38 506 VAL A C 1
ATOM 4052 O O . VAL A 1 506 ? -2.509 -18.224 -24.512 1.00 79.38 506 VAL A O 1
ATOM 4055 N N . ALA A 1 507 ? -3.727 -20.096 -24.288 1.00 80.25 507 ALA A N 1
ATOM 4056 C CA . ALA A 1 507 ? -3.053 -20.818 -25.367 1.00 80.25 507 ALA A CA 1
ATOM 4057 C C . ALA A 1 507 ? -3.287 -20.158 -26.738 1.00 80.25 507 ALA A C 1
ATOM 4059 O O . ALA A 1 507 ? -2.330 -19.917 -27.474 1.00 80.25 507 ALA A O 1
ATOM 4060 N N . LYS A 1 508 ? -4.530 -19.770 -27.040 1.00 81.69 508 LYS A N 1
ATOM 4061 C CA . LYS A 1 508 ? -4.902 -19.109 -28.302 1.00 81.69 508 LYS A CA 1
ATOM 4062 C C . LYS A 1 508 ? -4.281 -17.714 -28.438 1.00 81.69 508 LYS A C 1
ATOM 4064 O O . LYS A 1 508 ? -3.793 -17.352 -29.505 1.00 81.69 508 LYS A O 1
ATOM 4069 N N . ALA A 1 509 ? -4.221 -16.952 -27.344 1.00 75.25 509 ALA A N 1
ATOM 4070 C CA . ALA A 1 509 ? -3.527 -15.665 -27.311 1.00 75.25 509 ALA A CA 1
ATOM 4071 C C . ALA A 1 509 ? -2.024 -15.822 -27.589 1.00 75.25 509 ALA A C 1
ATOM 4073 O O . ALA A 1 509 ? -1.443 -15.016 -28.313 1.00 75.25 509 ALA A O 1
ATOM 4074 N N . ARG A 1 510 ? -1.394 -16.882 -27.064 1.00 72.06 510 ARG A N 1
ATOM 4075 C CA . ARG A 1 510 ? 0.017 -17.196 -27.347 1.00 72.06 510 ARG A CA 1
ATOM 4076 C C . ARG A 1 510 ? 0.247 -17.561 -28.811 1.00 72.06 510 ARG A C 1
ATOM 4078 O O . ARG A 1 510 ? 1.233 -17.109 -29.383 1.00 72.06 510 ARG A O 1
ATOM 4085 N N . GLU A 1 511 ? -0.660 -18.324 -29.419 1.00 75.44 511 GLU A N 1
ATOM 4086 C CA . GLU A 1 511 ? -0.576 -18.683 -30.840 1.00 75.44 511 GLU A CA 1
ATOM 4087 C C . GLU A 1 511 ? -0.643 -17.442 -31.746 1.00 75.44 511 GLU A C 1
ATOM 4089 O O . GLU A 1 511 ? 0.139 -17.315 -32.687 1.00 75.44 511 GLU A O 1
ATOM 4094 N N . GLN A 1 512 ? -1.521 -16.486 -31.426 1.00 70.75 512 GLN A N 1
ATOM 4095 C CA . GLN A 1 512 ? -1.648 -15.245 -32.197 1.00 70.75 512 GLN A CA 1
ATOM 4096 C C . GLN A 1 512 ? -0.440 -14.317 -32.051 1.00 70.75 512 GLN A C 1
ATOM 4098 O O . GLN A 1 512 ? -0.051 -13.665 -33.015 1.00 70.75 512 GLN A O 1
ATOM 4103 N N . VAL A 1 513 ? 0.188 -14.286 -30.874 1.00 66.12 513 VAL A N 1
ATOM 4104 C CA . VAL A 1 513 ? 1.418 -13.509 -30.649 1.00 66.12 513 VAL A CA 1
ATOM 4105 C C . VAL A 1 513 ? 2.625 -14.146 -31.354 1.00 66.12 513 VAL A C 1
ATOM 4107 O O . VAL A 1 513 ? 3.539 -13.432 -31.753 1.00 66.12 513 VAL A O 1
ATOM 4110 N N . GLY A 1 514 ? 2.622 -15.467 -31.565 1.00 51.34 514 GLY A N 1
ATOM 4111 C CA . GLY A 1 514 ? 3.699 -16.190 -32.251 1.00 51.34 514 GLY A CA 1
ATOM 4112 C C . GLY A 1 514 ? 3.744 -16.033 -33.779 1.00 51.34 514 GLY A C 1
ATOM 4113 O O . GLY A 1 514 ? 4.762 -16.371 -34.372 1.00 51.34 514 GLY A O 1
ATOM 4114 N N . ARG A 1 515 ? 2.680 -15.525 -34.425 1.00 47.06 515 ARG A N 1
ATOM 4115 C CA . ARG A 1 515 ? 2.600 -15.362 -35.896 1.00 47.06 515 ARG A CA 1
ATOM 4116 C C . ARG A 1 515 ? 3.009 -13.976 -36.417 1.00 47.06 515 ARG A C 1
ATOM 4118 O O . ARG A 1 515 ? 2.927 -13.747 -37.619 1.00 47.06 515 ARG A O 1
ATOM 4125 N N . VAL A 1 516 ? 3.427 -13.049 -35.555 1.00 38.75 516 VAL A N 1
ATOM 4126 C CA . VAL A 1 516 ? 3.805 -11.683 -35.959 1.00 38.75 516 VAL A CA 1
ATOM 4127 C C . VAL A 1 516 ? 5.321 -11.520 -35.869 1.00 38.75 516 VAL A C 1
ATOM 4129 O O . VAL A 1 516 ? 5.899 -11.721 -34.802 1.00 38.75 516 VAL A O 1
ATOM 4132 N N . ASP A 1 517 ? 5.954 -11.154 -36.989 1.00 30.88 517 ASP A N 1
ATOM 4133 C CA . ASP A 1 517 ? 7.403 -10.962 -37.116 1.00 30.88 517 ASP A CA 1
ATOM 4134 C C . ASP A 1 517 ? 7.997 -10.133 -35.967 1.00 30.88 517 ASP A C 1
ATOM 4136 O O . ASP A 1 517 ? 7.624 -8.983 -35.703 1.00 30.88 517 ASP A O 1
ATOM 4140 N N . MET A 1 518 ? 8.986 -10.725 -35.294 1.00 31.58 518 MET A N 1
ATOM 4141 C CA . MET A 1 518 ? 9.571 -10.229 -34.043 1.00 31.58 518 MET A CA 1
ATOM 4142 C C . MET A 1 518 ? 10.343 -8.901 -34.185 1.00 31.58 518 MET A C 1
ATOM 4144 O O . MET A 1 518 ? 10.698 -8.287 -33.176 1.00 31.58 518 MET A O 1
ATOM 4148 N N . VAL A 1 519 ? 10.585 -8.431 -35.414 1.00 29.31 519 VAL A N 1
ATOM 4149 C CA . VAL A 1 519 ? 11.313 -7.182 -35.701 1.00 29.31 519 VAL A CA 1
ATOM 4150 C C . VAL A 1 519 ? 10.391 -5.954 -35.671 1.00 29.31 519 VAL A C 1
ATOM 4152 O O . VAL A 1 519 ? 10.831 -4.877 -35.274 1.00 29.31 519 VAL A O 1
ATOM 4155 N N . TYR A 1 520 ? 9.095 -6.103 -35.966 1.00 29.52 520 TYR A N 1
ATOM 4156 C CA . TYR A 1 520 ? 8.141 -4.981 -35.931 1.00 29.52 520 TYR A CA 1
ATOM 4157 C C . TYR A 1 520 ? 7.531 -4.736 -34.543 1.00 29.52 520 TYR A C 1
ATOM 4159 O O . TYR A 1 520 ? 7.139 -3.622 -34.202 1.00 29.52 520 TYR A O 1
ATOM 4167 N N . VAL A 1 521 ? 7.513 -5.764 -33.696 1.00 30.08 521 VAL A N 1
ATOM 4168 C CA . VAL A 1 521 ? 6.926 -5.709 -32.351 1.00 30.08 521 VAL A CA 1
ATOM 4169 C C . VAL A 1 521 ? 7.844 -4.954 -31.383 1.00 30.08 521 VAL A C 1
ATOM 4171 O O . VAL A 1 521 ? 7.382 -4.142 -30.589 1.00 30.08 521 VAL A O 1
ATOM 4174 N N . LYS A 1 522 ? 9.168 -5.110 -31.477 1.00 27.05 522 LYS A N 1
ATOM 4175 C CA . LYS A 1 522 ? 10.088 -4.505 -30.497 1.00 27.05 522 LYS A CA 1
ATOM 4176 C C . LYS A 1 522 ? 10.103 -2.964 -30.516 1.00 27.05 522 LYS A C 1
ATOM 4178 O O . LYS A 1 522 ? 10.373 -2.366 -29.480 1.00 27.05 522 LYS A O 1
ATOM 4183 N N . ASN A 1 523 ? 9.741 -2.344 -31.644 1.00 27.94 523 ASN A N 1
ATOM 4184 C CA . ASN A 1 523 ? 9.686 -0.884 -31.807 1.00 27.94 523 ASN A CA 1
ATOM 4185 C C . ASN A 1 523 ? 8.269 -0.287 -31.699 1.00 27.94 523 ASN A C 1
ATOM 4187 O O . ASN A 1 523 ? 8.145 0.927 -31.595 1.00 27.94 523 ASN A O 1
ATOM 4191 N N . MET A 1 524 ? 7.207 -1.103 -31.663 1.00 27.12 524 MET A N 1
ATOM 4192 C CA . MET A 1 524 ? 5.834 -0.621 -31.417 1.00 27.12 524 MET A CA 1
ATOM 4193 C C . MET A 1 524 ? 5.475 -0.527 -29.928 1.00 27.12 524 MET A C 1
ATOM 4195 O O . MET A 1 524 ? 4.541 0.184 -29.577 1.00 27.12 524 MET A O 1
ATOM 4199 N N . PHE A 1 525 ? 6.200 -1.222 -29.046 1.00 33.50 525 PHE A N 1
ATOM 4200 C CA . PHE A 1 525 ? 5.860 -1.316 -27.616 1.00 33.50 525 PHE A CA 1
ATOM 4201 C C . PHE A 1 525 ? 6.695 -0.405 -26.701 1.00 33.50 525 PHE A C 1
ATOM 4203 O O . PHE A 1 525 ? 6.661 -0.562 -25.481 1.00 33.50 525 PHE A O 1
ATOM 4210 N N . ALA A 1 526 ? 7.423 0.555 -27.281 1.00 30.22 526 ALA A N 1
ATOM 4211 C CA . ALA A 1 526 ? 8.137 1.592 -26.537 1.00 30.22 526 ALA A CA 1
ATOM 4212 C C . ALA A 1 526 ? 7.341 2.905 -26.389 1.00 30.22 526 ALA A C 1
ATOM 4214 O O . ALA A 1 526 ? 7.658 3.671 -25.485 1.00 30.22 526 ALA A O 1
ATOM 4215 N N . ASP A 1 527 ? 6.288 3.129 -27.185 1.00 30.39 527 ASP A N 1
ATOM 4216 C CA . ASP A 1 527 ? 5.443 4.326 -27.104 1.00 30.39 527 ASP A CA 1
ATOM 4217 C C . ASP A 1 527 ? 3.945 3.980 -27.033 1.00 30.39 527 ASP A C 1
ATOM 4219 O O . ASP A 1 527 ? 3.460 3.015 -27.621 1.00 30.39 527 ASP A O 1
ATOM 4223 N N . GLU A 1 528 ? 3.219 4.771 -26.242 1.00 36.62 528 GLU A N 1
ATOM 4224 C CA . GLU A 1 528 ? 1.822 4.587 -25.839 1.00 36.62 528 GLU A CA 1
ATOM 4225 C C . GLU A 1 528 ? 0.853 4.412 -27.026 1.00 36.62 528 GLU A C 1
ATOM 4227 O O . GLU A 1 528 ? 0.542 5.354 -27.758 1.00 36.62 528 GLU A O 1
ATOM 4232 N N . PHE A 1 529 ? 0.275 3.216 -27.167 1.00 32.59 529 PHE A N 1
ATOM 4233 C CA . PHE A 1 529 ? -0.826 2.968 -28.099 1.00 32.59 529 PHE A CA 1
ATOM 4234 C C . PHE A 1 529 ? -2.149 3.472 -27.487 1.00 32.59 529 PHE A C 1
ATOM 4236 O O . PHE A 1 529 ? -2.737 2.837 -26.614 1.00 32.59 529 PHE A O 1
ATOM 4243 N N . SER A 1 530 ? -2.615 4.650 -27.910 1.00 41.53 530 SER A N 1
ATOM 4244 C CA . SER A 1 530 ? -3.854 5.270 -27.412 1.00 41.53 530 SER A CA 1
ATOM 4245 C C . SER A 1 530 ? -5.122 4.594 -27.961 1.00 41.53 530 SER A C 1
ATOM 4247 O O . SER A 1 530 ? -5.240 4.356 -29.165 1.00 41.53 530 SER A O 1
ATOM 4249 N N . ILE A 1 531 ? -6.129 4.417 -27.093 1.00 37.31 531 ILE A N 1
ATOM 4250 C CA . ILE A 1 531 ? -7.513 3.969 -27.382 1.00 37.31 531 ILE A CA 1
ATOM 4251 C C . ILE A 1 531 ? -8.156 4.720 -28.578 1.00 37.31 531 ILE A C 1
ATOM 4253 O O . ILE A 1 531 ? -9.027 4.181 -29.261 1.00 37.31 531 ILE A O 1
ATOM 4257 N N . ARG A 1 532 ? -7.683 5.931 -28.915 1.00 39.12 532 ARG A N 1
ATOM 4258 C CA . ARG A 1 532 ? -8.131 6.709 -30.088 1.00 39.12 532 ARG A CA 1
ATOM 4259 C C . ARG A 1 532 ? -7.843 6.053 -31.441 1.00 39.12 532 ARG A C 1
ATOM 4261 O O . ARG A 1 532 ? -8.693 6.127 -32.322 1.00 39.12 532 ARG A O 1
ATOM 4268 N N . GLN A 1 533 ? -6.683 5.421 -31.622 1.00 37.56 533 GLN A N 1
ATOM 4269 C CA . GLN A 1 533 ? -6.314 4.800 -32.908 1.00 37.56 533 GLN A CA 1
ATOM 4270 C C . GLN A 1 533 ? -7.168 3.555 -33.188 1.00 37.56 533 GLN A C 1
ATOM 4272 O O . GLN A 1 533 ? -7.497 3.255 -34.332 1.00 37.56 533 GLN A O 1
ATOM 4277 N N . LEU A 1 534 ? -7.612 2.881 -32.126 1.00 34.78 534 LEU A N 1
ATOM 4278 C CA . LEU A 1 534 ? -8.468 1.710 -32.223 1.00 34.78 534 LEU A CA 1
ATOM 4279 C C . LEU A 1 534 ? -9.917 2.064 -32.598 1.00 34.78 534 LEU A C 1
ATOM 4281 O O . LEU A 1 534 ? -10.501 1.395 -33.444 1.00 34.78 534 LEU A O 1
ATOM 4285 N N . ASN A 1 535 ? -10.474 3.147 -32.047 1.00 33.97 535 ASN A N 1
ATOM 4286 C CA . ASN A 1 535 ? -11.825 3.602 -32.403 1.00 33.97 535 ASN A CA 1
ATOM 4287 C C . ASN A 1 535 ? -11.904 4.198 -33.822 1.00 33.97 535 ASN A C 1
ATOM 4289 O O . ASN A 1 535 ? -12.938 4.076 -34.477 1.00 33.97 535 ASN A O 1
ATOM 4293 N N . ILE A 1 536 ? -10.810 4.783 -34.328 1.00 36.47 536 ILE A N 1
ATOM 4294 C CA . ILE A 1 536 ? -10.710 5.265 -35.720 1.00 36.47 536 ILE A CA 1
ATOM 4295 C C . ILE A 1 536 ? -10.639 4.093 -36.711 1.00 36.47 536 ILE A C 1
ATOM 4297 O O . ILE A 1 536 ? -11.209 4.180 -37.796 1.00 36.47 536 ILE A O 1
ATOM 4301 N N . LEU A 1 537 ? -9.987 2.988 -36.339 1.00 29.69 537 LEU A N 1
ATOM 4302 C CA . LEU A 1 537 ? -9.930 1.780 -37.165 1.00 29.69 537 LEU A CA 1
ATOM 4303 C C . LEU A 1 537 ? -11.283 1.043 -37.197 1.00 29.69 537 LEU A C 1
ATOM 4305 O O . LEU A 1 537 ? -11.688 0.557 -38.246 1.00 29.69 537 LEU A O 1
ATOM 4309 N N . ILE A 1 538 ? -12.004 1.014 -36.071 1.00 34.91 538 ILE A N 1
ATOM 4310 C CA . ILE A 1 538 ? -13.338 0.400 -35.959 1.00 34.91 538 ILE A CA 1
ATOM 4311 C C . ILE A 1 538 ? -14.401 1.224 -36.705 1.00 34.91 538 ILE A C 1
ATOM 4313 O O . ILE A 1 538 ? -15.240 0.649 -37.384 1.00 34.91 538 ILE A O 1
ATOM 4317 N N . SER A 1 539 ? -14.321 2.559 -36.680 1.00 31.05 539 SER A N 1
ATOM 4318 C CA . SER A 1 539 ? -15.265 3.428 -37.415 1.00 31.05 539 SER A CA 1
ATOM 4319 C C . SER A 1 539 ? -15.022 3.482 -38.931 1.00 31.05 539 SER A C 1
ATOM 4321 O O . SER A 1 539 ? -15.765 4.152 -39.636 1.00 31.05 539 SER A O 1
ATOM 4323 N N . ARG A 1 540 ? -13.952 2.850 -39.434 1.00 30.12 540 ARG A N 1
ATOM 4324 C CA . ARG A 1 540 ? -13.647 2.736 -40.873 1.00 30.12 540 ARG A CA 1
ATOM 4325 C C . ARG A 1 540 ? -13.913 1.335 -41.437 1.00 30.12 540 ARG A C 1
ATOM 4327 O O . ARG A 1 540 ? -13.719 1.130 -42.630 1.00 30.12 540 ARG A O 1
ATOM 4334 N N . LEU A 1 541 ? -14.284 0.383 -40.581 1.00 31.52 541 LEU A N 1
ATOM 4335 C CA . LEU A 1 541 ? -14.546 -1.018 -40.934 1.00 31.52 541 LEU A CA 1
ATOM 4336 C C . LEU A 1 541 ? -16.000 -1.450 -40.669 1.00 31.52 541 LEU A C 1
ATOM 4338 O O . LEU A 1 541 ? -16.370 -2.557 -41.055 1.00 31.52 541 LEU A O 1
ATOM 4342 N N . CYS A 1 542 ? -16.801 -0.580 -40.054 1.00 32.19 542 CYS A N 1
ATOM 4343 C CA . CYS A 1 542 ? -18.260 -0.556 -40.159 1.00 32.19 542 CYS A CA 1
ATOM 4344 C C . CYS A 1 542 ? -18.639 0.533 -41.164 1.00 32.19 542 CYS A C 1
ATOM 4346 O O . CYS A 1 542 ? -19.656 0.343 -41.864 1.00 32.19 542 CYS A O 1
#

Secondary structure (DSSP, 8-state):
--S----S---------PPP------PPP---GGGTHHHHGGGS-HHHHHHHHHHHHHHHTT-S-HHHHHHHHHHHH-HHHHHHHHHHHHHHHHHTTS------------------HHHHHHHHGGGS-HHHHHHHHHHHHHHHTT-S-HHHHHHHHHHHH-HHHHHHHHHHHHHHHHHTS-------------------HHHHHHHHGGGS-HHHHHHHHHHHHHHHTTSS-HHHHHHHHHHHH-HHHHHHHHHHHHHHHHTS---S---S----------S-HHHHHHHHGGGS-HHHHHHHHHHHHHHHTT-S-HHHHHHHHHHHH-HHHHHHHHHHHHHHHHHHHHH----S-----GGG--S-HHHHHHHHGGGS-HHHHHHHHHHHHHHHTT-S-HHHHHHHHHHHH-HHHHHHHHHHHHHHHTT--------------TT-PPPTTSHHHHHHGGGS-HHHHHHHHHHHHHHHTT-S-TTTHHHHHHHHH-HHHHHHHHHHHHHHHHTS-HHHHHHHSSS---HHHHHHHHTTT-

Foldseek 3Di:
DDDPDPDPDPDPPDPPDDDDDDPDPDPDPPDDVVQLLVQQVVVADPVLNVVLVVLVVCVVVVVDDPVRSVVVNCVSRNPVSSVVSVVVSVVVVVPVVPDDDDDDDDDDDDPPDDDDLVLLLVLLVVPDDPVLNVVLVVLVVCVVVVVDDPVRSVVVNCVSQNPVSSVVSVVVSVVVVVVVPDDDDDDDDDDDPPPQPPDDPLLLLLLCLVVDDVVLSVQSVVLSVCVVVVVADPVRSVVSNCVSQPPVRSVVSSVVVVVVVVPPDPPPDDDPDDDPDDPVQPDDVVQLLVQVLVVDDPVLNVVSVVLVVCVVVVVDDPVVSLSVNCVSVNPVSSVVSSVVVVVVVVVCVVVCPDDDDDPPPVLPDPDDVVQLLVLQLVQFDPVLNVVSVVLVVCVVVVVDDPSVSSVVCCVRRNPVSSVVSSVVRVCVVVVHPDDPPPDPDDDDDPPDDDQCVDPLLVLLVVPDDPVLNVQLVVLSVCVVVVVDDPVCSLVSNCVSRPVVSSVVSVVVSVVVVVPDDPVVVVVVPPDDDDPVVVVVVVVVVD

InterPro domains:
  IPR022003 RST domain [PF12174] (28-89)
  IPR022003 RST domain [PF12174] (111-173)
  IPR022003 RST domain [PF12174] (197-257)
  IPR022003 RST domain [PF12174] (282-341)
  IPR022003 RST domain [PF12174] (362-425)
  IPR022003 RST domain [PS51879] (24-95)
  IPR022003 RST domain [PS51879] (108-179)
  IPR022003 RST domain [PS51879] (192-263)
  IPR022003 RST domain [PS51879] (360-431)
  IPR045144 Transcription initiation factor TFIID component TAF4 [PTHR15138] (177-274)

pLDDT: mean 76.21, std 24.34, range [27.05, 97.88]

Radius of gyration: 34.55 Å; chains: 1; bounding box: 78×84×85 Å

Sequence (542 aa):
MDPYRAQQMSNLLIKVKEQPRVRIKSRLPVVPYDRMFPFMTPAIGPDKTNELEALFDKYKRAEMPDHTFFSRMKGIVGKELISSATTKLLEQNRSQQVTGNKRPRTEIHSSKQLVPFNQLFPFLTPQIDSDKANEIQTLADQYERGELPKHTCVPLMKAILGEQMLRSAITEFEGQKSNQQGAVNEQPRTQTNSGEPVLPFDQLALFMIPQIDHDKAIELQTLVHKYQRREVPKYNFLPHMKRILGEQMLRSAGAKLEEHKRNMPATANEQPGTEIHSIKTTVPIDHLFRFLIPQIDVEKAIKIQTLAEQYQRGELPRYMVFLLMKCIVGEKVLSSAAAKLLEEKSKLEVTVIGQPEIQVNPSNLKVPLDQLFSSLIPQVDPDKVTELQTLAEKSKRGEIRSHNVVERMKGIVGEQILRSATAKLLAEKFNLHVTVHEQPRTQIKSSNWVVPSGPLFRLLMPHIDAGKAIEIQTLAYKYERGEIPKCEIRSLMEGIMGEQIFRSAVAKAREQVGRVDMVYVKNMFADEFSIRQLNILISRLC